Protein AF-0000000084598384 (afdb_homodimer)

Structure (mmCIF, N/CA/C/O backbone):
data_AF-0000000084598384-model_v1
#
loop_
_entity.id
_entity.type
_entity.pdbx_description
1 polymer 'Binding-protein-dependent transport systems inner membrane component'
#
loop_
_atom_site.group_PDB
_atom_site.id
_atom_site.type_symbol
_atom_site.label_atom_id
_atom_site.label_alt_id
_atom_site.label_comp_id
_atom_site.label_asym_id
_atom_site.label_entity_id
_atom_site.label_seq_id
_atom_site.pdbx_PDB_ins_code
_atom_site.Cartn_x
_atom_site.Cartn_y
_atom_site.Cartn_z
_atom_site.occupancy
_atom_site.B_iso_or_equiv
_atom_site.auth_seq_id
_atom_site.auth_comp_id
_atom_site.auth_asym_id
_atom_site.auth_atom_id
_atom_site.pdbx_PDB_model_num
ATOM 1 N N . MET A 1 1 ? 16.266 85.625 -1.93 1 32.19 1 MET A N 1
ATOM 2 C CA . MET A 1 1 ? 17.047 84.625 -1.264 1 32.19 1 MET A CA 1
ATOM 3 C C . MET A 1 1 ? 16.344 83.25 -1.355 1 32.19 1 MET A C 1
ATOM 5 O O . MET A 1 1 ? 15.25 83.062 -0.818 1 32.19 1 MET A O 1
ATOM 9 N N . ALA A 1 2 ? 16.469 82.562 -2.512 1 42.12 2 ALA A N 1
ATOM 10 C CA . ALA A 1 2 ? 15.977 81.312 -3.057 1 42.12 2 ALA A CA 1
ATOM 11 C C . ALA A 1 2 ? 16.391 80.125 -2.184 1 42.12 2 ALA A C 1
ATOM 13 O O . ALA A 1 2 ? 17.594 79.812 -2.02 1 42.12 2 ALA A O 1
ATOM 14 N N . GLY A 1 3 ? 15.68 80 -1.056 1 35.59 3 GLY A N 1
ATOM 15 C CA . GLY A 1 3 ? 16 78.938 -0.11 1 35.59 3 GLY A CA 1
ATOM 16 C C . GLY A 1 3 ? 16.203 77.562 -0.77 1 35.59 3 GLY A C 1
ATOM 17 O O . GLY A 1 3 ? 15.531 77.25 -1.751 1 35.59 3 GLY A O 1
ATOM 18 N N . ASN A 1 4 ? 17.422 77.062 -0.672 1 39.62 4 ASN A N 1
ATOM 19 C CA . ASN A 1 4 ? 17.953 75.812 -1.218 1 39.62 4 ASN A CA 1
ATOM 20 C C . ASN A 1 4 ? 17.094 74.625 -0.809 1 39.62 4 ASN A C 1
ATOM 22 O O . ASN A 1 4 ? 16.766 74.438 0.367 1 39.62 4 ASN A O 1
ATOM 26 N N . PRO A 1 5 ? 16.297 74.062 -1.754 1 42.38 5 PRO A N 1
ATOM 27 C CA . PRO A 1 5 ? 15.477 72.875 -1.444 1 42.38 5 PRO A CA 1
ATOM 28 C C . PRO A 1 5 ? 16.266 71.812 -0.71 1 42.38 5 PRO A C 1
ATOM 30 O O . PRO A 1 5 ? 17.438 71.562 -1.011 1 42.38 5 PRO A O 1
ATOM 33 N N . GLU A 1 6 ? 16.125 71.625 0.639 1 40.44 6 GLU A N 1
ATOM 34 C CA . GLU A 1 6 ? 16.625 70.562 1.458 1 40.44 6 GLU A CA 1
ATOM 35 C C . GLU A 1 6 ? 16.438 69.188 0.764 1 40.44 6 GLU A C 1
ATOM 37 O O . GLU A 1 6 ? 15.344 68.875 0.302 1 40.44 6 GLU A O 1
ATOM 42 N N . THR A 1 7 ? 17.547 68.625 0.205 1 40.31 7 THR A N 1
ATOM 43 C CA . THR A 1 7 ? 17.703 67.312 -0.413 1 40.31 7 THR A CA 1
ATOM 44 C C . THR A 1 7 ? 17.109 66.25 0.47 1 40.31 7 THR A C 1
ATOM 46 O O . THR A 1 7 ? 17.375 66.188 1.675 1 40.31 7 THR A O 1
ATOM 49 N N . ALA A 1 8 ? 15.984 65.625 0.07 1 48.06 8 ALA A N 1
ATOM 50 C CA . ALA A 1 8 ? 15.289 64.5 0.662 1 48.06 8 ALA A CA 1
ATOM 51 C C . ALA A 1 8 ? 16.266 63.406 1.055 1 48.06 8 ALA A C 1
ATOM 53 O O . ALA A 1 8 ? 17.188 63.094 0.3 1 48.06 8 ALA A O 1
ATOM 54 N N . PRO A 1 9 ? 16.422 63.156 2.414 1 42.72 9 PRO A N 1
ATOM 55 C CA . PRO A 1 9 ? 17.312 62.062 2.842 1 42.72 9 PRO A CA 1
ATOM 56 C C . PRO A 1 9 ? 17.125 60.812 2.023 1 42.72 9 PRO A C 1
ATOM 58 O O . PRO A 1 9 ? 16.031 60.562 1.491 1 42.72 9 PRO A O 1
ATOM 61 N N . GLY A 1 10 ? 18.156 60.219 1.316 1 38.69 10 GLY A N 1
ATOM 62 C CA . GLY A 1 10 ? 18.312 59.031 0.518 1 38.69 10 GLY A CA 1
ATOM 63 C C . GLY A 1 10 ? 17.672 57.812 1.15 1 38.69 10 GLY A C 1
ATOM 64 O O . GLY A 1 10 ? 17.594 57.688 2.377 1 38.69 10 GLY A O 1
ATOM 65 N N . SER A 1 11 ? 16.656 57.156 0.518 1 40.91 11 SER A N 1
ATOM 66 C CA . SER A 1 11 ? 16.016 55.844 0.766 1 40.91 11 SER A CA 1
ATOM 67 C C . SER A 1 11 ? 17.047 54.781 1.158 1 40.91 11 SER A C 1
ATOM 69 O O . SER A 1 11 ? 17.969 54.5 0.389 1 40.91 11 SER A O 1
ATOM 71 N N . SER A 1 12 ? 17.578 54.75 2.408 1 39.97 12 SER A N 1
ATOM 72 C CA . SER A 1 12 ? 18.391 53.656 2.877 1 39.97 12 SER A CA 1
ATOM 73 C C . SER A 1 12 ? 17.844 52.312 2.395 1 39.97 12 SER A C 1
ATOM 75 O O . SER A 1 12 ? 16.688 51.969 2.664 1 39.97 12 SER A O 1
ATOM 77 N N . LEU A 1 13 ? 18.172 51.906 1.206 1 41.56 13 LEU A N 1
ATOM 78 C CA . LEU A 1 13 ? 17.969 50.562 0.726 1 41.56 13 LEU A CA 1
ATOM 79 C C . LEU A 1 13 ? 18.219 49.531 1.844 1 41.56 13 LEU A C 1
ATOM 81 O O . LEU A 1 13 ? 19.312 49.5 2.418 1 41.56 13 LEU A O 1
ATOM 85 N N . MET A 1 14 ? 17.328 49.344 2.707 1 40.97 14 MET A N 1
ATOM 86 C CA . MET A 1 14 ? 17.359 48.219 3.639 1 40.97 14 MET A CA 1
ATOM 87 C C . MET A 1 14 ? 17.984 47 2.994 1 40.97 14 MET A C 1
ATOM 89 O O . MET A 1 14 ? 17.469 46.469 2.018 1 40.97 14 MET A O 1
ATOM 93 N N . ARG A 1 15 ? 19.312 46.875 2.934 1 38.75 15 ARG A N 1
ATOM 94 C CA . ARG A 1 15 ? 20.047 45.719 2.486 1 38.75 15 ARG A CA 1
ATOM 95 C C . ARG A 1 15 ? 19.422 44.438 3.025 1 38.75 15 ARG A C 1
ATOM 97 O O . ARG A 1 15 ? 19.281 44.25 4.238 1 38.75 15 ARG A O 1
ATOM 104 N N . LYS A 1 16 ? 18.578 43.875 2.32 1 42.72 16 LYS A N 1
ATOM 105 C CA . LYS A 1 16 ? 18.125 42.531 2.602 1 42.72 16 LYS A CA 1
ATOM 106 C C . LYS A 1 16 ? 19.266 41.688 3.15 1 42.72 16 LYS A C 1
ATOM 108 O O . LYS A 1 16 ? 20.266 41.438 2.457 1 42.72 16 LYS A O 1
ATOM 113 N N . ARG A 1 17 ? 19.703 41.781 4.406 1 40.31 17 ARG A N 1
ATOM 114 C CA . ARG A 1 17 ? 20.672 40.906 5.066 1 40.31 17 ARG A CA 1
ATOM 115 C C . ARG A 1 17 ? 20.578 39.469 4.551 1 40.31 17 ARG A C 1
ATOM 117 O O . ARG A 1 17 ? 19.5 38.875 4.621 1 40.31 17 ARG A O 1
ATOM 124 N N . LYS A 1 18 ? 21.266 39.219 3.598 1 41.81 18 LYS A N 1
ATOM 125 C CA . LYS A 1 18 ? 21.469 37.844 3.152 1 41.81 18 LYS A CA 1
ATOM 126 C C . LYS A 1 18 ? 21.484 36.875 4.332 1 41.81 18 LYS A C 1
ATOM 128 O O . LYS A 1 18 ? 22.297 37 5.242 1 41.81 18 LYS A O 1
ATOM 133 N N . LYS A 1 19 ? 20.406 36.438 4.73 1 46.44 19 LYS A N 1
ATOM 134 C CA . LYS A 1 19 ? 20.328 35.375 5.754 1 46.44 19 LYS A CA 1
ATOM 135 C C . LYS A 1 19 ? 21.516 34.438 5.656 1 46.44 19 LYS A C 1
ATOM 137 O O . LYS A 1 19 ? 21.641 33.688 4.684 1 46.44 19 LYS A O 1
ATOM 142 N N . ARG A 1 20 ? 22.766 34.75 5.961 1 43.22 20 ARG A N 1
ATOM 143 C CA . ARG A 1 20 ? 23.984 33.969 6.137 1 43.22 20 ARG A CA 1
ATOM 144 C C . ARG A 1 20 ? 23.672 32.562 6.645 1 43.22 20 ARG A C 1
ATOM 146 O O . ARG A 1 20 ? 22.859 32.406 7.562 1 43.22 20 ARG A O 1
ATOM 153 N N . PHE A 1 21 ? 23.812 31.594 5.762 1 49.16 21 PHE A N 1
ATOM 154 C CA . PHE A 1 21 ? 23.906 30.234 6.266 1 49.16 21 PHE A CA 1
ATOM 155 C C . PHE A 1 21 ? 24.609 30.203 7.613 1 49.16 21 PHE A C 1
ATOM 157 O O . PHE A 1 21 ? 25.797 30.547 7.707 1 49.16 21 PHE A O 1
ATOM 164 N N . THR A 1 22 ? 24 30.531 8.648 1 48.41 22 THR A N 1
ATOM 165 C CA . THR A 1 22 ? 24.719 30.453 9.922 1 48.41 22 THR A CA 1
ATOM 166 C C . THR A 1 22 ? 25.391 29.094 10.094 1 48.41 22 THR A C 1
ATOM 168 O O . THR A 1 22 ? 25.016 28.125 9.438 1 48.41 22 THR A O 1
ATOM 171 N N . SER A 1 23 ? 26.547 28.969 10.672 1 51.72 23 SER A N 1
ATOM 172 C CA . SER A 1 23 ? 27.312 27.766 11.047 1 51.72 23 SER A CA 1
ATOM 173 C C . SER A 1 23 ? 26.391 26.656 11.5 1 51.72 23 SER A C 1
ATOM 175 O O . SER A 1 23 ? 26.703 25.469 11.336 1 51.72 23 SER A O 1
ATOM 177 N N . LYS A 1 24 ? 25.328 27 12.047 1 52.56 24 LYS A N 1
ATOM 178 C CA . LYS A 1 24 ? 24.375 26.031 12.578 1 52.56 24 LYS A CA 1
ATOM 179 C C . LYS A 1 24 ? 23.594 25.359 11.445 1 52.56 24 LYS A C 1
ATOM 181 O O . LYS A 1 24 ? 23.312 24.156 11.516 1 52.56 24 LYS A O 1
ATOM 186 N N . ASP A 1 25 ? 23.312 26.141 10.445 1 55.28 25 ASP A N 1
ATOM 187 C CA . ASP A 1 25 ? 22.609 25.578 9.297 1 55.28 25 ASP A CA 1
ATOM 188 C C . ASP A 1 25 ? 23.484 24.562 8.562 1 55.28 25 ASP A C 1
ATOM 190 O O . ASP A 1 25 ? 23.016 23.516 8.133 1 55.28 25 ASP A O 1
ATOM 194 N N . LEU A 1 26 ? 24.719 24.953 8.43 1 53.59 26 LEU A N 1
ATOM 195 C CA . LEU A 1 26 ? 25.672 24.062 7.777 1 53.59 26 LEU A CA 1
ATOM 196 C C . LEU A 1 26 ? 25.859 22.781 8.578 1 53.59 26 LEU A C 1
ATOM 198 O O . LEU A 1 26 ? 26.047 21.703 8.008 1 53.59 26 LEU A O 1
ATOM 202 N N . ALA A 1 27 ? 25.844 22.922 9.852 1 52.16 27 ALA A N 1
ATOM 203 C CA . ALA A 1 27 ? 26 21.734 10.695 1 52.16 27 ALA A CA 1
ATOM 204 C C . ALA A 1 27 ? 24.828 20.781 10.508 1 52.16 27 ALA A C 1
ATOM 206 O O . ALA A 1 27 ? 25.016 19.562 10.43 1 52.16 27 ALA A O 1
ATOM 207 N N . GLY A 1 28 ? 23.703 21.344 10.469 1 55.22 28 GLY A N 1
ATOM 208 C CA . GLY A 1 28 ? 22.562 20.5 10.203 1 55.22 28 GLY A CA 1
ATOM 209 C C . GLY A 1 28 ? 22.625 19.797 8.859 1 55.22 28 GLY A C 1
ATOM 210 O O . GLY A 1 28 ? 22.344 18.609 8.766 1 55.22 28 GLY A O 1
ATOM 211 N N . LEU A 1 29 ? 23.094 20.594 7.922 1 57.53 29 LEU A N 1
ATOM 212 C CA . LEU A 1 29 ? 23.25 20.016 6.586 1 57.53 29 LEU A CA 1
ATOM 213 C C . LEU A 1 29 ? 24.359 18.969 6.57 1 57.53 29 LEU A C 1
ATOM 215 O O . LEU A 1 29 ? 24.25 17.953 5.902 1 57.53 29 LEU A O 1
ATOM 219 N N . ALA A 1 30 ? 25.469 19.344 7.199 1 57.09 30 ALA A N 1
ATOM 220 C CA . ALA A 1 30 ? 26.609 18.422 7.207 1 57.09 30 ALA A CA 1
ATOM 221 C C . ALA A 1 30 ? 26.25 17.109 7.871 1 57.09 30 ALA A C 1
ATOM 223 O O . ALA A 1 30 ? 26.688 16.047 7.441 1 57.09 30 ALA A O 1
ATOM 224 N N . PHE A 1 31 ? 25.406 17.25 8.836 1 57.22 31 PHE A N 1
ATOM 225 C CA . PHE A 1 31 ? 25 16.031 9.531 1 57.22 31 PHE A CA 1
ATOM 226 C C . PHE A 1 31 ? 23.984 15.266 8.703 1 57.22 31 PHE A C 1
ATOM 228 O O . PHE A 1 31 ? 23.953 14.031 8.734 1 57.22 31 PHE A O 1
ATOM 235 N N . SER A 1 32 ? 23.312 16.031 7.852 1 66.56 32 SER A N 1
ATOM 236 C CA . SER A 1 32 ? 22.234 15.375 7.113 1 66.56 32 SER A CA 1
ATOM 237 C C . SER A 1 32 ? 22.719 14.883 5.754 1 66.56 32 SER A C 1
ATOM 239 O O . SER A 1 32 ? 22.141 13.969 5.172 1 66.56 32 SER A O 1
ATOM 241 N N . ALA A 1 33 ? 23.891 15.336 5.398 1 69.69 33 ALA A N 1
ATOM 242 C CA . ALA A 1 33 ? 24.328 15.102 4.023 1 69.69 33 ALA A CA 1
ATOM 243 C C . ALA A 1 33 ? 24.734 13.648 3.814 1 69.69 33 ALA A C 1
ATOM 245 O O . ALA A 1 33 ? 24.312 13.016 2.84 1 69.69 33 ALA A O 1
ATOM 246 N N . PRO A 1 34 ? 25.453 13.109 4.766 1 66.5 34 PRO A N 1
ATOM 247 C CA . PRO A 1 34 ? 25.828 11.711 4.539 1 66.5 34 PRO A CA 1
ATOM 248 C C . PRO A 1 34 ? 24.609 10.781 4.445 1 66.5 34 PRO A C 1
ATOM 250 O O . PRO A 1 34 ? 24.594 9.859 3.629 1 66.5 34 PRO A O 1
ATOM 253 N N . LEU A 1 35 ? 23.703 11.125 5.188 1 70.62 35 LEU A N 1
ATOM 254 C CA . LEU A 1 35 ? 22.516 10.289 5.172 1 70.62 35 LEU A CA 1
ATOM 255 C C . LEU A 1 35 ? 21.719 10.5 3.893 1 70.62 35 LEU A C 1
ATOM 257 O O . LEU A 1 35 ? 21.25 9.539 3.277 1 70.62 35 LEU A O 1
ATOM 261 N N . LEU A 1 36 ? 21.75 11.695 3.527 1 74.25 36 LEU A N 1
ATOM 262 C CA . LEU A 1 36 ? 20.984 12.016 2.328 1 74.25 36 LEU A CA 1
ATOM 263 C C . LEU A 1 36 ? 21.656 11.43 1.086 1 74.25 36 LEU A C 1
ATOM 265 O O . LEU A 1 36 ? 20.984 10.844 0.238 1 74.25 36 LEU A O 1
ATOM 269 N N . ILE A 1 37 ? 22.938 11.445 1.115 1 72.38 37 ILE A N 1
ATOM 270 C CA . ILE A 1 37 ? 23.672 10.953 -0.044 1 72.38 37 ILE A CA 1
ATOM 271 C C . ILE A 1 37 ? 23.641 9.422 -0.056 1 72.38 37 ILE A C 1
ATOM 273 O O . ILE A 1 37 ? 23.516 8.805 -1.116 1 72.38 37 ILE A O 1
ATOM 277 N N . GLY A 1 38 ? 23.766 8.906 1.078 1 69.94 38 GLY A N 1
ATOM 278 C CA . GLY A 1 38 ? 23.719 7.453 1.174 1 69.94 38 GLY A CA 1
ATOM 279 C C . GLY A 1 38 ? 22.391 6.867 0.729 1 69.94 38 GLY A C 1
ATOM 280 O O . GLY A 1 38 ? 22.359 5.945 -0.09 1 69.94 38 GLY A O 1
ATOM 281 N N . VAL A 1 39 ? 21.5 7.551 1.147 1 71.31 39 VAL A N 1
ATOM 282 C CA . VAL A 1 39 ? 20.156 7.074 0.804 1 71.31 39 VAL A CA 1
ATOM 283 C C . VAL A 1 39 ? 19.875 7.34 -0.672 1 71.31 39 VAL A C 1
ATOM 285 O O . VAL A 1 39 ? 19.266 6.516 -1.354 1 71.31 39 VAL A O 1
ATOM 288 N N . LEU A 1 40 ? 20.438 8.383 -1.107 1 73.81 40 LEU A N 1
ATOM 289 C CA . LEU A 1 40 ? 20.266 8.719 -2.516 1 73.81 40 LEU A CA 1
ATOM 290 C C . LEU A 1 40 ? 20.938 7.68 -3.408 1 73.81 40 LEU A C 1
ATOM 292 O O . LEU A 1 40 ? 20.344 7.23 -4.395 1 73.81 40 LEU A O 1
ATOM 296 N N . SER A 1 41 ? 22.094 7.34 -2.975 1 74.94 41 SER A N 1
ATOM 297 C CA . SER A 1 41 ? 22.828 6.336 -3.744 1 74.94 41 SER A CA 1
ATOM 298 C C . SER A 1 41 ? 22.094 4.996 -3.734 1 74.94 41 SER A C 1
ATOM 300 O O . SER A 1 41 ? 22.016 4.324 -4.766 1 74.94 41 SER A O 1
ATOM 302 N N . PHE A 1 42 ? 21.562 4.801 -2.674 1 75.06 42 PHE A N 1
ATOM 303 C CA . PHE A 1 42 ? 20.828 3.543 -2.543 1 75.06 42 PHE A CA 1
ATOM 304 C C . PHE A 1 42 ? 19.531 3.584 -3.334 1 75.06 42 PHE A C 1
ATOM 306 O O . PHE A 1 42 ? 19.094 2.562 -3.861 1 75.06 42 PHE A O 1
ATOM 313 N N . ALA A 1 43 ? 19.031 4.719 -3.43 1 77.62 43 ALA A N 1
ATOM 314 C CA . ALA A 1 43 ? 17.766 4.875 -4.137 1 77.62 43 ALA A CA 1
ATOM 315 C C . ALA A 1 43 ? 17.953 4.805 -5.648 1 77.62 43 ALA A C 1
ATOM 317 O O . ALA A 1 43 ? 17.188 4.156 -6.352 1 77.62 43 ALA A O 1
ATOM 318 N N . ILE A 1 44 ? 19.062 5.324 -6.09 1 84 44 ILE A N 1
ATOM 319 C CA . ILE A 1 44 ? 19.234 5.531 -7.527 1 84 44 ILE A CA 1
ATOM 320 C C . ILE A 1 44 ? 20 4.355 -8.125 1 84 44 ILE A C 1
ATOM 322 O O . ILE A 1 44 ? 19.75 3.965 -9.273 1 84 44 ILE A O 1
ATOM 326 N N . TYR A 1 45 ? 20.75 3.785 -7.379 1 81.81 45 TYR A N 1
ATOM 327 C CA . TYR A 1 45 ? 21.672 2.766 -7.883 1 81.81 45 TYR A CA 1
ATOM 328 C C . TYR A 1 45 ? 20.891 1.597 -8.492 1 81.81 45 TYR A C 1
ATOM 330 O O . TYR A 1 45 ? 21.172 1.191 -9.625 1 81.81 45 TYR A O 1
ATOM 338 N N . PRO A 1 46 ? 19.969 1.049 -7.777 1 82.75 46 PRO A N 1
ATOM 339 C CA . PRO A 1 46 ? 19.219 -0.062 -8.375 1 82.75 46 PRO A CA 1
ATOM 340 C C . PRO A 1 46 ? 18.5 0.333 -9.656 1 82.75 46 PRO A C 1
ATOM 342 O O . PRO A 1 46 ? 18.375 -0.485 -10.57 1 82.75 46 PRO A O 1
ATOM 345 N N . MET A 1 47 ? 18.109 1.468 -9.695 1 87.44 47 MET A N 1
ATOM 346 C CA . MET A 1 47 ? 17.375 1.944 -10.867 1 87.44 47 MET A CA 1
ATOM 347 C C . MET A 1 47 ? 18.297 2.049 -12.078 1 87.44 47 MET A C 1
ATOM 349 O O . MET A 1 47 ? 17.891 1.721 -13.195 1 87.44 47 MET A O 1
ATOM 353 N N . ILE A 1 48 ? 19.516 2.455 -11.836 1 86.19 48 ILE A N 1
ATOM 354 C CA . ILE A 1 48 ? 20.484 2.562 -12.914 1 86.19 48 ILE A CA 1
ATOM 355 C C . ILE A 1 48 ? 20.844 1.17 -13.43 1 86.19 48 ILE A C 1
ATOM 357 O O . ILE A 1 48 ? 20.922 0.955 -14.641 1 86.19 48 ILE A O 1
ATOM 361 N N . ALA A 1 49 ? 21.031 0.26 -12.57 1 82.44 49 ALA A N 1
ATOM 362 C CA . ALA A 1 49 ? 21.344 -1.113 -12.961 1 82.44 49 ALA A CA 1
ATOM 363 C C . ALA A 1 49 ? 20.234 -1.707 -13.828 1 82.44 49 ALA A C 1
ATOM 365 O O . ALA A 1 49 ? 20.5 -2.369 -14.828 1 82.44 49 ALA A O 1
ATOM 366 N N . ALA A 1 50 ? 19.047 -1.458 -13.43 1 85.19 50 ALA A N 1
ATOM 367 C CA . ALA A 1 50 ? 17.906 -1.965 -14.188 1 85.19 50 ALA A CA 1
ATOM 368 C C . ALA A 1 50 ? 17.812 -1.281 -15.547 1 85.19 50 ALA A C 1
ATOM 370 O O . ALA A 1 50 ? 17.406 -1.898 -16.531 1 85.19 50 ALA A O 1
ATOM 371 N N . LEU A 1 51 ? 18.172 -0.033 -15.555 1 88.56 51 LEU A N 1
ATOM 372 C CA . LEU A 1 51 ? 18.156 0.689 -16.828 1 88.56 51 LEU A CA 1
ATOM 373 C C . LEU A 1 51 ? 19.156 0.078 -17.812 1 88.56 51 LEU A C 1
ATOM 375 O O . LEU A 1 51 ? 18.844 -0.073 -19 1 88.56 51 LEU A O 1
ATOM 379 N N . ILE A 1 52 ? 20.281 -0.265 -17.328 1 87.19 52 ILE A N 1
ATOM 380 C CA . ILE A 1 52 ? 21.297 -0.889 -18.172 1 87.19 52 ILE A CA 1
ATOM 381 C C . ILE A 1 52 ? 20.781 -2.23 -18.688 1 87.19 52 ILE A C 1
ATOM 383 O O . ILE A 1 52 ? 20.938 -2.545 -19.875 1 87.19 52 ILE A O 1
ATOM 387 N N . LEU A 1 53 ? 20.125 -2.945 -17.844 1 86.94 53 LEU A N 1
ATOM 388 C CA . LEU A 1 53 ? 19.578 -4.25 -18.203 1 86.94 53 LEU A CA 1
ATOM 389 C C . LEU A 1 53 ? 18.5 -4.105 -19.281 1 86.94 53 LEU A C 1
ATOM 391 O O . LEU A 1 53 ? 18.328 -4.996 -20.109 1 86.94 53 LEU A O 1
ATOM 395 N N . SER A 1 54 ? 17.797 -3.033 -19.281 1 91.75 54 SER A N 1
ATOM 396 C CA . SER A 1 54 ? 16.719 -2.811 -20.25 1 91.75 54 SER A CA 1
ATOM 397 C C . SER A 1 54 ? 17.25 -2.682 -21.656 1 91.75 54 SER A C 1
ATOM 399 O O . SER A 1 54 ? 16.516 -2.818 -22.641 1 91.75 54 SER A O 1
ATOM 401 N N . PHE A 1 55 ? 18.578 -2.477 -21.781 1 92.88 55 PHE A N 1
ATOM 402 C CA . PHE A 1 55 ? 19.203 -2.355 -23.094 1 92.88 55 PHE A CA 1
ATOM 403 C C . PHE A 1 55 ? 19.969 -3.625 -23.438 1 92.88 55 PHE A C 1
ATOM 405 O O . PHE A 1 55 ? 20.719 -3.656 -24.422 1 92.88 55 PHE A O 1
ATOM 412 N N . LYS A 1 56 ? 19.828 -4.613 -22.656 1 89.38 56 LYS A N 1
ATOM 413 C CA . LYS A 1 56 ? 20.531 -5.867 -22.891 1 89.38 56 LYS A CA 1
ATOM 414 C C . LYS A 1 56 ? 19.562 -7.008 -23.156 1 89.38 56 LYS A C 1
ATOM 416 O O . LYS A 1 56 ? 18.406 -6.945 -22.75 1 89.38 56 LYS A O 1
ATOM 421 N N . SER A 1 57 ? 20.109 -7.922 -24.078 1 81.12 57 SER A N 1
ATOM 422 C CA . SER A 1 57 ? 19.375 -9.172 -24.234 1 81.12 57 SER A CA 1
ATOM 423 C C . SER A 1 57 ? 19.703 -10.156 -23.125 1 81.12 57 SER A C 1
ATOM 425 O O . SER A 1 57 ? 20.844 -10.602 -23 1 81.12 57 SER A O 1
ATOM 427 N N . SER A 1 58 ? 18.906 -10.094 -21.984 1 66.81 58 SER A N 1
ATOM 428 C CA . SER A 1 58 ? 19.328 -10.883 -20.828 1 66.81 58 SER A CA 1
ATOM 429 C C . SER A 1 58 ? 18.188 -11.734 -20.297 1 66.81 58 SER A C 1
ATOM 431 O O . SER A 1 58 ? 17.031 -11.32 -20.328 1 66.81 58 SER A O 1
ATOM 433 N N . SER A 1 59 ? 18.531 -12.992 -20.125 1 63.19 59 SER A N 1
ATOM 434 C CA . SER A 1 59 ? 17.656 -13.961 -19.453 1 63.19 59 SER A CA 1
ATOM 435 C C . SER A 1 59 ? 17.812 -13.898 -17.938 1 63.19 59 SER A C 1
ATOM 437 O O . SER A 1 59 ? 17.281 -14.75 -17.219 1 63.19 59 SER A O 1
ATOM 439 N N . GLY A 1 60 ? 18.375 -12.914 -17.453 1 60.16 60 GLY A N 1
ATOM 440 C CA . GLY A 1 60 ? 18.422 -12.938 -15.992 1 60.16 60 GLY A CA 1
ATOM 441 C C . GLY A 1 60 ? 19.656 -12.266 -15.43 1 60.16 60 GLY A C 1
ATOM 442 O O . GLY A 1 60 ? 19.656 -11.828 -14.273 1 60.16 60 GLY A O 1
ATOM 443 N N . SER A 1 61 ? 20.875 -12.422 -16.125 1 59.94 61 SER A N 1
ATOM 444 C CA . SER A 1 61 ? 22.125 -11.898 -15.57 1 59.94 61 SER A CA 1
ATOM 445 C C . SER A 1 61 ? 22.547 -10.609 -16.266 1 59.94 61 SER A C 1
ATOM 447 O O . SER A 1 61 ? 22.016 -10.273 -17.328 1 59.94 61 SER A O 1
ATOM 449 N N . LEU A 1 62 ? 23.188 -9.766 -15.453 1 62.28 62 LEU A N 1
ATOM 450 C CA . LEU A 1 62 ? 23.75 -8.539 -16 1 62.28 62 LEU A CA 1
ATOM 451 C C . LEU A 1 62 ? 24.703 -8.844 -17.156 1 62.28 62 LEU A C 1
ATOM 453 O O . LEU A 1 62 ? 25.219 -7.934 -17.812 1 62.28 62 LEU A O 1
ATOM 457 N N . THR A 1 63 ? 24.703 -9.992 -17.547 1 66.81 63 THR A N 1
ATOM 458 C CA . THR A 1 63 ? 25.719 -10.359 -18.531 1 66.81 63 THR A CA 1
ATOM 459 C C . THR A 1 63 ? 25.094 -10.414 -19.938 1 66.81 63 THR A C 1
ATOM 461 O O . THR A 1 63 ? 25.75 -10.883 -20.875 1 66.81 63 THR A O 1
ATOM 464 N N . GLY A 1 64 ? 24.109 -9.93 -20.141 1 77 64 GLY A N 1
ATOM 465 C CA . GLY A 1 64 ? 23.5 -10.023 -21.453 1 77 64 GLY A CA 1
ATOM 466 C C . GLY A 1 64 ? 24.141 -9.109 -22.484 1 77 64 GLY A C 1
ATOM 467 O O . GLY A 1 64 ? 25 -8.289 -22.141 1 77 64 GLY A O 1
ATOM 468 N N . THR A 1 65 ? 23.891 -9.367 -23.859 1 85.69 65 THR A N 1
ATOM 469 C CA . THR A 1 65 ? 24.422 -8.586 -24.969 1 85.69 65 THR A CA 1
ATOM 470 C C . THR A 1 65 ? 23.625 -7.293 -25.141 1 85.69 65 THR A C 1
ATOM 472 O O . THR A 1 65 ? 22.406 -7.273 -24.938 1 85.69 65 THR A O 1
ATOM 475 N N . TRP A 1 66 ? 24.453 -6.234 -25.422 1 90.44 66 TRP A N 1
ATOM 476 C CA . TRP A 1 66 ? 23.812 -4.949 -25.688 1 90.44 66 TRP A CA 1
ATOM 477 C C . TRP A 1 66 ? 22.969 -5 -26.953 1 90.44 66 TRP A C 1
ATOM 479 O O . TRP A 1 66 ? 23.453 -5.379 -28.016 1 90.44 66 TRP A O 1
ATOM 489 N N . VAL A 1 67 ? 21.719 -4.676 -26.859 1 92.31 67 VAL A N 1
ATOM 490 C CA . VAL A 1 67 ? 20.812 -4.762 -28 1 92.31 67 VAL A CA 1
ATOM 491 C C . VAL A 1 67 ? 20.172 -3.4 -28.266 1 92.31 67 VAL A C 1
ATOM 493 O O . VAL A 1 67 ? 19.219 -3.293 -29.031 1 92.31 67 VAL A O 1
ATOM 496 N N . GLY A 1 68 ? 20.656 -2.402 -27.578 1 92.88 68 GLY A N 1
ATOM 497 C CA . GLY A 1 68 ? 20.125 -1.062 -27.766 1 92.88 68 GLY A CA 1
ATOM 498 C C . GLY A 1 68 ? 18.672 -0.938 -27.391 1 92.88 68 GLY A C 1
ATOM 499 O O . GLY A 1 68 ? 18.266 -1.348 -26.297 1 92.88 68 GLY A O 1
ATOM 500 N N . PHE A 1 69 ? 17.859 -0.457 -28.422 1 95.12 69 PHE A N 1
ATOM 501 C CA . PHE A 1 69 ? 16.469 -0.159 -28.125 1 95.12 69 PHE A CA 1
ATOM 502 C C . PHE A 1 69 ? 15.562 -1.304 -28.562 1 95.12 69 PHE A C 1
ATOM 504 O O . PHE A 1 69 ? 14.344 -1.161 -28.578 1 95.12 69 PHE A O 1
ATOM 511 N N . THR A 1 70 ? 16.078 -2.436 -28.781 1 95.06 70 THR A N 1
ATOM 512 C CA . THR A 1 70 ? 15.336 -3.576 -29.297 1 95.06 70 THR A CA 1
ATOM 513 C C . THR A 1 70 ? 14.281 -4.031 -28.297 1 95.06 70 THR A C 1
ATOM 515 O O . THR A 1 70 ? 13.148 -4.336 -28.672 1 95.06 70 THR A O 1
ATOM 518 N N . ASN A 1 71 ? 14.664 -4.059 -27.031 1 95.5 71 ASN A N 1
ATOM 519 C CA . ASN A 1 71 ? 13.711 -4.461 -26 1 95.5 71 ASN A CA 1
ATOM 520 C C . ASN A 1 71 ? 12.523 -3.508 -25.938 1 95.5 71 ASN A C 1
ATOM 522 O O . ASN A 1 71 ? 11.383 -3.943 -25.797 1 95.5 71 ASN A O 1
ATOM 526 N N . TYR A 1 72 ? 12.789 -2.25 -26.094 1 97.06 72 TYR A N 1
ATOM 527 C CA . TYR A 1 72 ? 11.734 -1.247 -26.078 1 97.06 72 TYR A CA 1
ATOM 528 C C . TYR A 1 72 ? 10.82 -1.387 -27.281 1 97.06 72 TYR A C 1
ATOM 530 O O . TYR A 1 72 ? 9.602 -1.295 -27.172 1 97.06 72 TYR A O 1
ATOM 538 N N . GLN A 1 73 ? 11.391 -1.64 -28.391 1 97 73 GLN A N 1
ATOM 539 C CA . GLN A 1 73 ? 10.617 -1.831 -29.609 1 97 73 GLN A CA 1
ATOM 540 C C . GLN A 1 73 ? 9.742 -3.074 -29.516 1 97 73 GLN A C 1
ATOM 542 O O . GLN A 1 73 ? 8.586 -3.059 -29.938 1 97 73 GLN A O 1
ATOM 547 N N . ARG A 1 74 ? 10.273 -4.086 -28.969 1 96.19 74 ARG A N 1
ATOM 548 C CA . ARG A 1 74 ? 9.523 -5.324 -28.812 1 96.19 74 ARG A CA 1
ATOM 549 C C . ARG A 1 74 ? 8.312 -5.117 -27.906 1 96.19 74 ARG A C 1
ATOM 551 O O . ARG A 1 74 ? 7.23 -5.633 -28.188 1 96.19 74 ARG A O 1
ATOM 558 N N . VAL A 1 75 ? 8.531 -4.398 -26.859 1 97.69 75 VAL A N 1
ATOM 559 C CA . VAL A 1 75 ? 7.43 -4.117 -25.938 1 97.69 75 VAL A CA 1
ATOM 560 C C . VAL A 1 75 ? 6.375 -3.271 -26.656 1 97.69 75 VAL A C 1
ATOM 562 O O . VAL A 1 75 ? 5.18 -3.572 -26.578 1 97.69 75 VAL A O 1
ATOM 565 N N . LEU A 1 76 ? 6.773 -2.227 -27.406 1 97.94 76 LEU A N 1
ATOM 566 C CA . LEU A 1 76 ? 5.855 -1.296 -28.062 1 97.94 76 LEU A CA 1
ATOM 567 C C . LEU A 1 76 ? 5.145 -1.96 -29.234 1 97.94 76 LEU A C 1
ATOM 569 O O . LEU A 1 76 ? 4.047 -1.549 -29.609 1 97.94 76 LEU A O 1
ATOM 573 N N . ASP A 1 77 ? 5.707 -3.037 -29.719 1 97.69 77 ASP A N 1
ATOM 574 C CA . ASP A 1 77 ? 5.109 -3.758 -30.828 1 97.69 77 ASP A CA 1
ATOM 575 C C . ASP A 1 77 ? 4.18 -4.867 -30.344 1 97.69 77 ASP A C 1
ATOM 577 O O . ASP A 1 77 ? 3.434 -5.457 -31.125 1 97.69 77 ASP A O 1
ATOM 581 N N . ASP A 1 78 ? 4.234 -5.16 -29.094 1 97.19 78 ASP A N 1
ATOM 582 C CA . ASP A 1 78 ? 3.422 -6.227 -28.516 1 97.19 78 ASP A CA 1
ATOM 583 C C . ASP A 1 78 ? 2.012 -5.73 -28.203 1 97.19 78 ASP A C 1
ATOM 585 O O . ASP A 1 78 ? 1.824 -4.883 -27.328 1 97.19 78 ASP A O 1
ATOM 589 N N . SER A 1 79 ? 1.021 -6.305 -28.875 1 97.56 79 SER A N 1
ATOM 590 C CA . SER A 1 79 ? -0.369 -5.91 -28.656 1 97.56 79 SER A CA 1
ATOM 591 C C . SER A 1 79 ? -0.808 -6.184 -27.219 1 97.56 79 SER A C 1
ATOM 593 O O . SER A 1 79 ? -1.66 -5.473 -26.688 1 97.56 79 SER A O 1
ATOM 595 N N . LEU A 1 80 ? -0.177 -7.102 -26.625 1 97.25 80 LEU A N 1
ATOM 596 C CA . LEU A 1 80 ? -0.518 -7.449 -25.25 1 97.25 80 LEU A CA 1
ATOM 597 C C . LEU A 1 80 ? -0.14 -6.32 -24.297 1 97.25 80 LE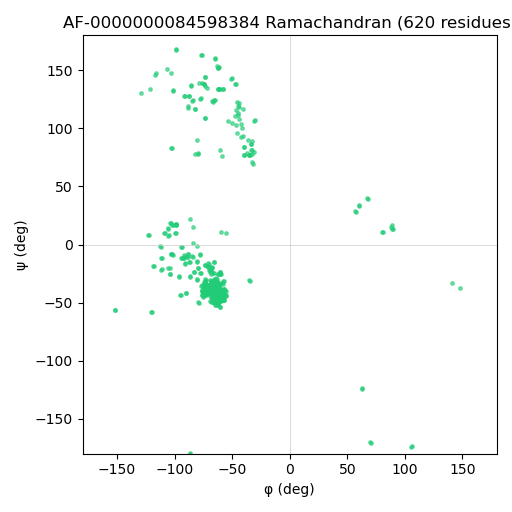U A C 1
ATOM 599 O O . LEU A 1 80 ? -0.823 -6.098 -23.297 1 97.25 80 LEU A O 1
ATOM 603 N N . PHE A 1 81 ? 0.922 -5.629 -24.625 1 98.19 81 PHE A N 1
ATOM 604 C CA . PHE A 1 81 ? 1.334 -4.504 -23.797 1 98.19 81 PHE A CA 1
ATOM 605 C C . PHE A 1 81 ? 0.283 -3.4 -23.828 1 98.19 81 PHE A C 1
ATOM 607 O O . PHE A 1 81 ? -0.076 -2.855 -22.781 1 98.19 81 PHE A O 1
ATOM 614 N N . TRP A 1 82 ? -0.229 -3.158 -24.922 1 98.19 82 TRP A N 1
ATOM 615 C CA . TRP A 1 82 ? -1.214 -2.09 -25.047 1 98.19 82 TRP A CA 1
ATOM 616 C C . TRP A 1 82 ? -2.539 -2.49 -24.406 1 98.19 82 TRP A C 1
ATOM 618 O O . TRP A 1 82 ? -3.225 -1.655 -23.812 1 98.19 82 TRP A O 1
ATOM 628 N N . GLN A 1 83 ? -2.879 -3.734 -24.547 1 97.94 83 GLN A N 1
ATOM 629 C CA . GLN A 1 83 ? -4.043 -4.23 -23.828 1 97.94 83 GLN A CA 1
ATOM 630 C C . GLN A 1 83 ? -3.859 -4.086 -22.312 1 97.94 83 GLN A C 1
ATOM 632 O O . GLN A 1 83 ? -4.777 -3.666 -21.609 1 97.94 83 GLN A O 1
ATOM 637 N N . ALA A 1 84 ? -2.693 -4.453 -21.859 1 98.62 84 ALA A N 1
ATOM 638 C CA . ALA A 1 84 ? -2.361 -4.348 -20.438 1 98.62 84 ALA A CA 1
ATOM 639 C C . ALA A 1 84 ? -2.455 -2.9 -19.953 1 98.62 84 ALA A C 1
ATOM 641 O O . ALA A 1 84 ? -2.99 -2.629 -18.875 1 98.62 84 ALA A O 1
ATOM 642 N N . LEU A 1 85 ? -1.931 -2.035 -20.797 1 98.44 85 LEU A N 1
ATOM 643 C CA . LEU A 1 85 ? -1.983 -0.619 -20.453 1 98.44 85 LEU A CA 1
ATOM 644 C C . LEU A 1 85 ? -3.426 -0.127 -20.391 1 98.44 85 LEU A C 1
ATOM 646 O O . LEU A 1 85 ? -3.797 0.612 -19.484 1 98.44 85 LEU A O 1
ATOM 650 N N . GLY A 1 86 ? -4.199 -0.532 -21.359 1 98.19 86 GLY A N 1
ATOM 651 C CA . GLY A 1 86 ? -5.609 -0.175 -21.359 1 98.19 86 GLY A CA 1
ATOM 652 C C . GLY A 1 86 ? -6.348 -0.678 -20.141 1 98.19 86 GLY A C 1
ATOM 653 O O . GLY A 1 86 ? -7.117 0.064 -19.516 1 98.19 86 GLY A O 1
ATOM 654 N N . ASN A 1 87 ? -6.156 -1.931 -19.797 1 98.62 87 ASN A N 1
ATOM 655 C CA . ASN A 1 87 ? -6.766 -2.508 -18.594 1 98.62 87 ASN A CA 1
ATOM 656 C C . ASN A 1 87 ? -6.328 -1.769 -17.328 1 98.62 87 ASN A C 1
ATOM 658 O O . ASN A 1 87 ? -7.148 -1.495 -16.453 1 98.62 87 ASN A O 1
ATOM 662 N N . THR A 1 88 ? -5.035 -1.452 -17.266 1 98.62 88 THR A N 1
ATOM 663 C CA . THR A 1 88 ? -4.473 -0.754 -16.109 1 98.62 88 THR A CA 1
ATOM 664 C C . THR A 1 88 ? -5.102 0.626 -15.953 1 98.62 88 THR A C 1
ATOM 666 O O . THR A 1 88 ? -5.488 1.017 -14.852 1 98.62 88 THR A O 1
ATOM 669 N N . LEU A 1 89 ? -5.223 1.293 -17.062 1 98.31 89 LEU A N 1
ATOM 670 C CA . LEU A 1 89 ? -5.805 2.633 -17.031 1 98.31 89 LEU A CA 1
ATOM 671 C C . LEU A 1 89 ? -7.281 2.58 -16.656 1 98.31 89 LEU A C 1
ATOM 673 O O . LEU A 1 89 ? -7.762 3.422 -15.898 1 98.31 89 LEU A O 1
ATOM 677 N N . TYR A 1 90 ? -7.953 1.622 -17.188 1 98.19 90 TYR A N 1
ATOM 678 C CA . TYR A 1 90 ? -9.375 1.472 -16.875 1 98.19 90 TYR A CA 1
ATOM 679 C C . TYR A 1 90 ? -9.586 1.232 -15.391 1 98.19 90 TYR A C 1
ATOM 681 O O . TYR A 1 90 ? -10.367 1.938 -14.742 1 98.19 90 TYR A O 1
ATOM 689 N N . MET A 1 91 ? -8.945 0.297 -14.891 1 98.31 91 MET A N 1
ATOM 690 C CA . MET A 1 91 ? -9.102 -0.032 -13.477 1 98.31 91 MET A CA 1
ATOM 691 C C . MET A 1 91 ? -8.594 1.101 -12.594 1 98.31 91 MET A C 1
ATOM 693 O O . MET A 1 91 ? -9.18 1.393 -11.547 1 98.31 91 MET A O 1
ATOM 697 N N . GLY A 1 92 ? -7.465 1.66 -13.055 1 98.12 92 GLY A N 1
ATOM 698 C CA . GLY A 1 92 ? -6.941 2.797 -12.312 1 98.12 92 GLY A CA 1
ATOM 699 C C . GLY A 1 92 ? -7.902 3.969 -12.258 1 98.12 92 GLY A C 1
ATOM 700 O O . GLY A 1 92 ? -8.078 4.586 -11.211 1 98.12 92 GLY A O 1
ATOM 701 N N . PHE A 1 93 ? -8.492 4.258 -13.352 1 97.75 93 PHE A N 1
ATOM 702 C CA . PHE A 1 93 ? -9.43 5.367 -13.438 1 97.75 93 PHE A CA 1
ATOM 703 C C . PHE A 1 93 ? -10.57 5.191 -12.438 1 97.75 93 PHE A C 1
ATOM 705 O O . PHE A 1 93 ? -10.867 6.105 -11.664 1 97.75 93 PHE A O 1
ATOM 712 N N . PHE A 1 94 ? -11.148 4.074 -12.375 1 97.88 94 PHE A N 1
ATOM 713 C CA . PHE A 1 94 ? -12.297 3.84 -11.5 1 97.88 94 PHE A CA 1
ATOM 714 C C . PHE A 1 94 ? -11.852 3.73 -10.047 1 97.88 94 PHE A C 1
ATOM 716 O O . PHE A 1 94 ? -12.578 4.137 -9.141 1 97.88 94 PHE A O 1
ATOM 723 N N . THR A 1 95 ? -10.68 3.186 -9.844 1 97.62 95 THR A N 1
ATOM 724 C CA . THR A 1 95 ? -10.156 3.117 -8.484 1 97.62 95 THR A CA 1
ATOM 725 C C . THR A 1 95 ? -9.945 4.516 -7.918 1 97.62 95 THR A C 1
ATOM 727 O O . THR A 1 95 ? -10.297 4.789 -6.77 1 97.62 95 THR A O 1
ATOM 730 N N . VAL A 1 96 ? -9.375 5.371 -8.742 1 97.5 96 VAL A N 1
ATOM 731 C CA . VAL A 1 96 ? -9.062 6.719 -8.289 1 97.5 96 VAL A CA 1
ATOM 732 C C . VAL A 1 96 ? -10.352 7.504 -8.062 1 97.5 96 VAL A C 1
ATOM 734 O O . VAL A 1 96 ? -10.555 8.07 -6.984 1 97.5 96 VAL A O 1
ATOM 737 N N . ILE A 1 97 ? -11.227 7.492 -8.977 1 96.94 97 ILE A N 1
ATOM 738 C CA . ILE A 1 97 ? -12.438 8.297 -8.906 1 96.94 97 ILE A CA 1
ATOM 739 C C . ILE A 1 97 ? -13.328 7.797 -7.762 1 96.94 97 ILE A C 1
ATOM 741 O O . ILE A 1 97 ? -13.773 8.586 -6.926 1 96.94 97 ILE A O 1
ATOM 745 N N . LEU A 1 98 ? -13.562 6.543 -7.699 1 95.81 98 LEU A N 1
ATOM 746 C CA . LEU A 1 98 ? -14.445 5.996 -6.676 1 95.81 98 LEU A CA 1
ATOM 747 C C . LEU A 1 98 ? -13.75 5.961 -5.32 1 95.81 98 LEU A C 1
ATOM 749 O O . LEU A 1 98 ? -14.352 6.297 -4.297 1 95.81 98 LEU A O 1
ATOM 753 N N . GLY A 1 99 ? -12.484 5.59 -5.367 1 95.38 99 GLY A N 1
ATOM 754 C CA . GLY A 1 99 ? -11.75 5.469 -4.117 1 95.38 99 GLY A CA 1
ATOM 755 C C . GLY A 1 99 ? -11.578 6.789 -3.395 1 95.38 99 GLY A C 1
ATOM 756 O O . GLY A 1 99 ? -11.883 6.895 -2.203 1 95.38 99 GLY A O 1
ATOM 757 N N . VAL A 1 100 ? -11.141 7.766 -4.098 1 96.56 100 VAL A N 1
ATOM 758 C CA . VAL A 1 100 ? -10.883 9.07 -3.486 1 96.56 100 VAL A CA 1
ATOM 759 C C . VAL A 1 100 ? -12.203 9.75 -3.148 1 96.56 100 VAL A C 1
ATOM 761 O O . VAL A 1 100 ? -12.383 10.266 -2.041 1 96.56 100 VAL A O 1
ATOM 764 N N . SER A 1 101 ? -13.156 9.688 -4.035 1 95.31 101 SER A N 1
ATOM 765 C CA . SER A 1 101 ? -14.43 10.367 -3.824 1 95.31 101 SER A CA 1
ATOM 766 C C . SER A 1 101 ? -15.211 9.727 -2.68 1 95.31 101 SER A C 1
ATOM 768 O O . SER A 1 101 ? -15.695 10.422 -1.788 1 95.31 101 SER A O 1
ATOM 770 N N . LEU A 1 102 ? -15.297 8.438 -2.674 1 92.25 102 LEU A N 1
ATOM 771 C CA . LEU A 1 102 ? -16.078 7.758 -1.644 1 92.25 102 LEU A CA 1
ATOM 772 C C . LEU A 1 102 ? -15.414 7.914 -0.276 1 92.25 102 LEU A C 1
ATOM 774 O O . LEU A 1 102 ? -16.109 8.078 0.732 1 92.25 102 LEU A O 1
ATOM 778 N N . SER A 1 103 ? -14.125 7.832 -0.256 1 94.56 103 SER A N 1
ATOM 779 C CA . SER A 1 103 ? -13.438 8.016 1.019 1 94.56 103 SER A CA 1
ATOM 780 C C . SER A 1 103 ? -13.641 9.422 1.563 1 94.56 103 SER A C 1
ATOM 782 O O . SER A 1 103 ? -13.812 9.609 2.771 1 94.56 103 SER A O 1
ATOM 784 N N . PHE A 1 104 ? -13.594 10.43 0.677 1 95.25 104 PHE A N 1
ATOM 785 C CA . PHE A 1 104 ? -13.789 11.812 1.094 1 95.25 104 PHE A CA 1
ATOM 786 C C . PHE A 1 104 ? -15.219 12.031 1.584 1 95.25 104 PHE A C 1
ATOM 788 O O . PHE A 1 104 ? -15.438 12.695 2.596 1 95.25 104 PHE A O 1
ATOM 795 N N . ILE A 1 105 ? -16.141 11.445 0.875 1 92.5 105 ILE A N 1
ATOM 796 C CA . ILE A 1 105 ? -17.547 11.547 1.255 1 92.5 105 ILE A CA 1
ATOM 797 C C . ILE A 1 105 ? -17.766 10.859 2.6 1 92.5 105 ILE A C 1
ATOM 799 O O . ILE A 1 105 ? -18.391 11.422 3.496 1 92.5 105 ILE A O 1
ATOM 803 N N . LEU A 1 106 ? -17.219 9.703 2.748 1 90.62 106 LEU A N 1
ATOM 804 C CA . LEU A 1 106 ? -17.344 8.969 4 1 90.62 106 LEU A CA 1
ATOM 805 C C . LEU A 1 106 ? -16.719 9.742 5.152 1 90.62 106 LEU A C 1
ATOM 807 O O . LEU A 1 106 ? -17.281 9.812 6.246 1 90.62 106 LEU A O 1
ATOM 811 N N . ALA A 1 107 ? -15.562 10.25 4.906 1 93.56 107 ALA A N 1
ATOM 812 C CA . ALA A 1 107 ? -14.883 11.039 5.93 1 93.56 107 ALA A CA 1
ATOM 813 C C . ALA A 1 107 ? -15.734 12.234 6.359 1 93.56 107 ALA A C 1
ATOM 815 O O . ALA A 1 107 ? -15.844 12.523 7.551 1 93.56 107 ALA A O 1
ATOM 816 N N . THR A 1 108 ? -16.297 12.883 5.391 1 91.88 108 THR A N 1
ATOM 817 C CA . THR A 1 108 ? -17.141 14.047 5.672 1 91.88 108 THR A CA 1
ATOM 818 C C . THR A 1 108 ? -18.359 13.648 6.492 1 91.88 108 THR A C 1
ATOM 820 O O . THR A 1 108 ? -18.734 14.344 7.438 1 91.88 108 THR A O 1
ATOM 823 N N . CYS A 1 109 ? -18.969 12.516 6.133 1 89.5 109 CYS A N 1
ATOM 824 C CA . CYS A 1 109 ? -20.125 12.023 6.867 1 89.5 109 CYS A CA 1
ATOM 825 C C . CYS A 1 109 ? -19.766 11.68 8.305 1 89.5 109 CYS A C 1
ATOM 827 O O . CYS A 1 109 ? -20.469 12.062 9.242 1 89.5 109 CYS A O 1
ATOM 829 N N . ILE A 1 110 ? -18.688 11.062 8.484 1 89.62 110 ILE A N 1
ATOM 830 C CA . ILE A 1 110 ? -18.25 10.648 9.812 1 89.62 110 ILE A CA 1
ATOM 831 C C . ILE A 1 110 ? -17.875 11.875 10.633 1 89.62 110 ILE A C 1
ATOM 833 O O . ILE A 1 110 ? -18.172 11.953 11.828 1 89.62 110 ILE A O 1
ATOM 837 N N . TYR A 1 111 ? -17.219 12.781 9.969 1 89.38 111 TYR A N 1
ATOM 838 C CA . TYR A 1 111 ? -16.781 14.016 10.609 1 89.38 111 TYR A CA 1
ATOM 839 C C . TYR A 1 111 ? -17.969 14.773 11.195 1 89.38 111 TYR A C 1
ATOM 841 O O . TYR A 1 111 ? -17.859 15.406 12.25 1 89.38 111 TYR A O 1
ATOM 849 N N . ASN A 1 112 ? -19.062 14.672 10.625 1 86.75 112 ASN A N 1
ATOM 850 C CA . ASN A 1 112 ? -20.234 15.461 11.016 1 86.75 112 ASN A CA 1
ATOM 851 C C . ASN A 1 112 ? -21.125 14.703 12 1 86.75 112 ASN A C 1
ATOM 853 O O . ASN A 1 112 ? -22.141 15.219 12.438 1 86.75 112 ASN A O 1
ATOM 857 N N . VAL A 1 113 ? -20.781 13.516 12.32 1 84.25 113 VAL A N 1
ATOM 858 C CA . VAL A 1 113 ? -21.5 12.797 13.367 1 84.25 113 VAL A CA 1
ATOM 859 C C . VAL A 1 113 ? -21.25 13.477 14.719 1 84.25 113 VAL A C 1
ATOM 861 O O . VAL A 1 113 ? -20.094 13.648 15.133 1 84.25 113 VAL A O 1
ATOM 864 N N . PRO A 1 114 ? -22.297 13.867 15.375 1 82.88 114 PRO A N 1
ATOM 865 C CA . PRO A 1 114 ? -22.141 14.672 16.594 1 82.88 114 PRO A CA 1
ATOM 866 C C . PRO A 1 114 ? -21.594 13.867 17.766 1 82.88 114 PRO A C 1
ATOM 868 O O . PRO A 1 114 ? -20.797 14.383 18.547 1 82.88 114 PRO A O 1
ATOM 871 N N . ASN A 1 115 ? -22.031 12.617 17.859 1 87.94 115 ASN A N 1
ATOM 872 C CA . ASN A 1 115 ? -21.609 11.789 18.984 1 87.94 115 ASN A CA 1
ATOM 873 C C . ASN A 1 115 ? -20.25 11.141 18.734 1 87.94 115 ASN A C 1
ATOM 875 O O . ASN A 1 115 ? -20.078 10.406 17.766 1 87.94 115 ASN A O 1
ATOM 879 N N . THR A 1 116 ? -19.391 11.383 19.625 1 86.81 116 THR A N 1
ATOM 880 C CA . THR A 1 116 ? -18.016 10.898 19.516 1 86.81 116 THR A CA 1
ATOM 881 C C . THR A 1 116 ? -17.984 9.375 19.531 1 86.81 116 THR A C 1
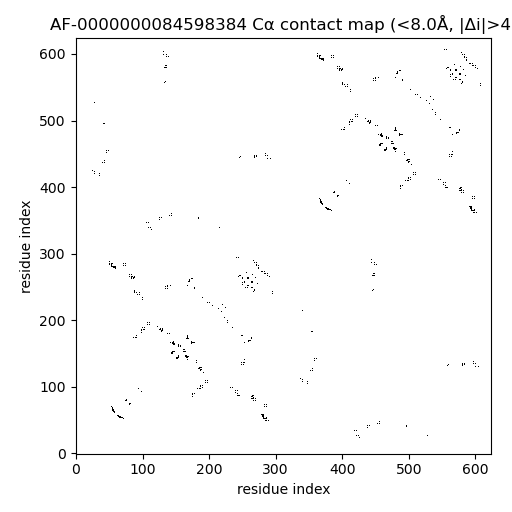ATOM 883 O O . THR A 1 116 ? -17.156 8.766 18.844 1 86.81 116 THR A O 1
ATOM 886 N N . ARG A 1 117 ? -18.828 8.812 20.312 1 88.44 117 ARG A N 1
ATOM 887 C CA . ARG A 1 117 ? -18.875 7.359 20.391 1 88.44 117 ARG A CA 1
ATOM 888 C C . ARG A 1 117 ? -19.203 6.738 19.047 1 88.44 117 ARG A C 1
ATOM 890 O O . ARG A 1 117 ? -18.562 5.766 18.625 1 88.44 117 ARG A O 1
ATOM 897 N N . TRP A 1 118 ? -20.125 7.312 18.359 1 85.69 118 TRP A N 1
ATOM 898 C CA . TRP A 1 118 ? -20.531 6.805 17.062 1 85.69 118 TRP A CA 1
ATOM 899 C C . TRP A 1 118 ? -19.469 7.109 16.016 1 85.69 118 TRP A C 1
ATOM 901 O O . TRP A 1 118 ? -19.219 6.305 15.102 1 85.69 118 TRP A O 1
ATOM 911 N N . ARG A 1 119 ? -18.844 8.25 16.109 1 88.38 119 ARG A N 1
ATOM 912 C CA . ARG A 1 119 ? -17.75 8.578 15.203 1 88.38 119 ARG A CA 1
ATOM 913 C C . ARG A 1 119 ? -16.641 7.547 15.289 1 88.38 119 ARG A C 1
ATOM 915 O O . ARG A 1 119 ? -16.156 7.059 14.266 1 88.38 119 ARG A O 1
ATOM 922 N N . ASN A 1 120 ? -16.344 7.219 16.531 1 87.56 120 ASN A N 1
ATOM 923 C CA . ASN A 1 120 ? -15.281 6.242 16.75 1 87.56 120 ASN A CA 1
ATOM 924 C C . ASN A 1 120 ? -15.695 4.848 16.281 1 87.56 120 ASN A C 1
ATOM 926 O O . ASN A 1 120 ? -14.867 4.082 15.789 1 87.56 120 ASN A O 1
ATOM 930 N N . PHE A 1 121 ? -16.953 4.574 16.469 1 87.88 121 PHE A N 1
ATOM 931 C CA . PHE A 1 121 ? -17.484 3.301 16 1 87.88 121 PHE A CA 1
ATOM 932 C C . PHE A 1 121 ? -17.344 3.174 14.492 1 87.88 121 PHE A C 1
ATOM 934 O O . PHE A 1 121 ? -16.844 2.162 13.992 1 87.88 121 PHE A O 1
ATOM 941 N N . PHE A 1 122 ? -17.688 4.203 13.781 1 86.19 122 PHE A N 1
ATOM 942 C CA . PHE A 1 122 ? -17.625 4.164 12.328 1 86.19 122 PHE A CA 1
ATOM 943 C C . PHE A 1 122 ? -16.172 4.137 11.852 1 86.19 122 PHE A C 1
ATOM 945 O O . PHE A 1 122 ? -15.844 3.438 10.891 1 86.19 122 PHE A O 1
ATOM 952 N N . LYS A 1 123 ? -15.297 4.82 12.516 1 87.19 123 LYS A N 1
ATOM 953 C CA . LYS A 1 123 ? -13.875 4.77 12.188 1 87.19 123 LYS A CA 1
ATOM 954 C C . LYS A 1 123 ? -13.336 3.344 12.281 1 87.19 123 LYS A C 1
ATOM 956 O O . LYS A 1 123 ? -12.633 2.877 11.383 1 87.19 123 LYS A O 1
ATOM 961 N N . GLY A 1 124 ? -13.734 2.727 13.336 1 86.12 124 GLY A N 1
ATOM 962 C CA . GLY A 1 124 ? -13.281 1.365 13.57 1 86.12 124 GLY A CA 1
ATOM 963 C C . GLY A 1 124 ? -13.797 0.378 12.539 1 86.12 124 GLY A C 1
ATOM 964 O O . GLY A 1 124 ? -13.031 -0.42 12 1 86.12 124 GLY A O 1
ATOM 965 N N . VAL A 1 125 ? -15.031 0.478 12.266 1 85.88 125 VAL A N 1
ATOM 966 C CA . VAL A 1 125 ? -15.672 -0.48 11.375 1 85.88 125 VAL A CA 1
ATOM 967 C C . VAL A 1 125 ? -15.125 -0.304 9.953 1 85.88 125 VAL A C 1
ATOM 969 O O . VAL A 1 125 ? -14.828 -1.285 9.273 1 85.88 125 VAL A O 1
ATOM 972 N N . TYR A 1 126 ? -14.992 0.892 9.539 1 86.62 126 TYR A N 1
ATOM 973 C CA . TYR A 1 126 ? -14.547 1.143 8.172 1 86.62 126 TYR A CA 1
ATOM 974 C C . TYR A 1 126 ? -13.062 0.845 8.008 1 86.62 126 TYR A C 1
ATOM 976 O O . TYR A 1 126 ? -12.578 0.642 6.895 1 86.62 126 TYR A O 1
ATOM 984 N N . PHE A 1 127 ? -12.43 0.783 9.141 1 87.81 127 PHE A N 1
ATOM 985 C CA . PHE A 1 127 ? -11 0.504 9.086 1 87.81 127 PHE A CA 1
ATOM 986 C C . PHE A 1 127 ? -10.734 -0.998 9.07 1 87.81 127 PHE A C 1
ATOM 988 O O . PHE A 1 127 ? -9.656 -1.443 8.672 1 87.81 127 PHE A O 1
ATOM 995 N N . LEU A 1 128 ? -11.68 -1.834 9.391 1 88.75 128 LEU A N 1
ATOM 996 C CA . LEU A 1 128 ? -11.5 -3.271 9.562 1 88.75 128 LEU A CA 1
ATOM 997 C C . LEU A 1 128 ? -11.016 -3.922 8.273 1 88.75 128 LEU A C 1
ATOM 999 O O . LEU A 1 128 ? -10.086 -4.73 8.289 1 88.75 128 LEU A O 1
ATOM 1003 N N . PRO A 1 129 ? -11.578 -3.568 7.117 1 91 129 PRO A N 1
ATOM 1004 C CA . PRO A 1 129 ? -11.117 -4.188 5.875 1 91 129 PRO A CA 1
ATOM 1005 C C . PRO A 1 129 ? -9.641 -3.922 5.594 1 91 129 PRO A C 1
ATOM 1007 O O . PRO A 1 129 ? -8.977 -4.727 4.93 1 91 129 PRO A O 1
ATOM 1010 N N . ASN A 1 130 ? -9.18 -2.826 6.145 1 90.06 130 ASN A N 1
ATOM 1011 C CA . ASN A 1 130 ? -7.777 -2.467 5.938 1 90.06 130 ASN A CA 1
ATOM 1012 C C . ASN A 1 130 ? -6.836 -3.455 6.621 1 90.06 130 ASN A C 1
ATOM 1014 O O . ASN A 1 130 ? -5.656 -3.535 6.277 1 90.06 130 ASN A O 1
ATOM 1018 N N . VAL A 1 131 ? -7.34 -4.172 7.547 1 91.69 131 VAL A N 1
ATOM 1019 C CA . VAL A 1 131 ? -6.531 -5.109 8.32 1 91.69 131 VAL A CA 1
ATOM 1020 C C . VAL A 1 131 ? -6.496 -6.465 7.613 1 91.69 131 VAL A C 1
ATOM 1022 O O . VAL A 1 131 ? -5.715 -7.344 7.984 1 91.69 131 VAL A O 1
ATOM 1025 N N . VAL A 1 132 ? -7.285 -6.59 6.598 1 92.94 132 VAL A N 1
ATOM 1026 C CA . VAL A 1 132 ? -7.379 -7.84 5.848 1 92.94 132 VAL A CA 1
ATOM 1027 C C . VAL A 1 132 ? -6.383 -7.824 4.691 1 92.94 132 VAL A C 1
ATOM 1029 O O . VAL A 1 132 ? -6.305 -6.848 3.943 1 92.94 132 VAL A O 1
ATOM 1032 N N . SER A 1 133 ? -5.547 -8.875 4.602 1 94.56 133 SER A N 1
ATOM 1033 C CA . SER A 1 133 ? -4.586 -8.953 3.508 1 94.56 133 SER A CA 1
ATOM 1034 C C . SER A 1 133 ? -5.293 -9.078 2.162 1 94.56 133 SER A C 1
ATOM 1036 O O . SER A 1 133 ? -6.461 -9.477 2.1 1 94.56 133 SER A O 1
ATOM 1038 N N . MET A 1 134 ? -4.578 -8.758 1.158 1 93.69 134 MET A N 1
ATOM 1039 C CA . MET A 1 134 ? -5.152 -8.867 -0.179 1 93.69 134 MET A CA 1
ATOM 1040 C C . MET A 1 134 ? -5.449 -10.32 -0.527 1 93.69 134 MET A C 1
ATOM 1042 O O . MET A 1 134 ? -6.402 -10.609 -1.252 1 93.69 134 MET A O 1
ATOM 1046 N N . VAL A 1 135 ? -4.629 -11.234 -0.024 1 95.06 135 VAL A N 1
ATOM 1047 C CA . VAL A 1 135 ? -4.859 -12.648 -0.256 1 95.06 135 VAL A CA 1
ATOM 1048 C C . VAL A 1 135 ? -6.184 -13.07 0.386 1 95.06 135 VAL A C 1
ATOM 1050 O O . VAL A 1 135 ? -7.02 -13.711 -0.258 1 95.06 135 VAL A O 1
ATOM 1053 N N . ALA A 1 136 ? -6.363 -12.68 1.597 1 93.81 136 ALA A N 1
ATOM 1054 C CA . ALA A 1 136 ? -7.609 -12.984 2.291 1 93.81 136 ALA A CA 1
ATOM 1055 C C . ALA A 1 136 ? -8.797 -12.312 1.612 1 93.81 136 ALA A C 1
ATOM 1057 O O . ALA A 1 136 ? -9.875 -12.906 1.494 1 93.81 136 ALA A O 1
ATOM 1058 N N . ALA A 1 137 ? -8.594 -11.102 1.196 1 93.38 137 ALA A N 1
ATOM 1059 C CA . ALA A 1 137 ? -9.656 -10.391 0.485 1 93.38 137 ALA A CA 1
ATOM 1060 C C . ALA A 1 137 ? -10.031 -11.125 -0.798 1 93.38 137 ALA A C 1
ATOM 1062 O O . ALA A 1 137 ? -11.211 -11.188 -1.158 1 93.38 137 ALA A O 1
ATOM 1063 N N . ALA A 1 138 ? -9.047 -11.641 -1.454 1 93 138 ALA A N 1
ATOM 1064 C CA . ALA A 1 138 ? -9.305 -12.383 -2.684 1 93 138 ALA A CA 1
ATOM 1065 C C . ALA A 1 138 ? -10.148 -13.625 -2.408 1 93 138 ALA A C 1
ATOM 1067 O O . ALA A 1 138 ? -11.062 -13.945 -3.172 1 93 138 ALA A O 1
ATOM 1068 N N . ILE A 1 139 ? -9.836 -14.289 -1.338 1 88.62 139 ILE A N 1
ATOM 1069 C CA . ILE A 1 139 ? -10.625 -15.453 -0.937 1 88.62 139 ILE A CA 1
ATOM 1070 C C . ILE A 1 139 ? -12.062 -15.031 -0.664 1 88.62 139 ILE A C 1
ATOM 1072 O O . ILE A 1 139 ? -13.008 -15.648 -1.166 1 88.62 139 ILE A O 1
ATOM 1076 N N . LEU A 1 140 ? -12.219 -13.953 0.033 1 87.94 140 LEU A N 1
ATOM 1077 C CA . LEU A 1 140 ? -13.531 -13.438 0.409 1 87.94 140 LEU A CA 1
ATOM 1078 C C . LEU A 1 140 ? -14.359 -13.094 -0.828 1 87.94 140 LEU A C 1
ATOM 1080 O O . LEU A 1 140 ? -15.516 -13.492 -0.939 1 87.94 140 LEU A O 1
ATOM 1084 N N . PHE A 1 141 ? -13.773 -12.492 -1.711 1 89.69 141 PHE A N 1
ATOM 1085 C CA . PHE A 1 141 ? -14.531 -11.984 -2.85 1 89.69 141 PHE A CA 1
ATOM 1086 C C . PHE A 1 141 ? -14.734 -13.07 -3.896 1 89.69 141 PHE A C 1
ATOM 1088 O O . PHE A 1 141 ? -15.617 -12.961 -4.746 1 89.69 141 PHE A O 1
ATOM 1095 N N . GLN A 1 142 ? -13.883 -14.039 -3.883 1 87.19 142 GLN A N 1
ATOM 1096 C CA . GLN A 1 142 ? -14.172 -15.203 -4.723 1 87.19 142 GLN A CA 1
ATOM 1097 C C . GLN A 1 142 ? -15.43 -15.922 -4.254 1 87.19 142 GLN A C 1
ATOM 1099 O O . GLN A 1 142 ? -16.172 -16.484 -5.066 1 87.19 142 GLN A O 1
ATOM 1104 N N . LEU A 1 143 ? -15.648 -15.836 -3.01 1 81.81 143 LEU A N 1
ATOM 1105 C CA . LEU A 1 143 ? -16.859 -16.438 -2.449 1 81.81 143 LEU A CA 1
ATOM 1106 C C . LEU A 1 143 ? -18.078 -15.586 -2.752 1 81.81 143 LEU A C 1
ATOM 1108 O O . LEU A 1 143 ? -19.109 -16.109 -3.186 1 81.81 143 LEU A O 1
ATOM 1112 N N . ILE A 1 144 ? -17.938 -14.359 -2.607 1 82.25 144 ILE A N 1
ATOM 1113 C CA . ILE A 1 144 ? -19.047 -13.43 -2.766 1 82.25 144 ILE A CA 1
ATOM 1114 C C . ILE A 1 144 ? -19.406 -13.305 -4.246 1 82.25 144 ILE A C 1
ATOM 1116 O O . ILE A 1 144 ? -20.594 -13.227 -4.598 1 82.25 144 ILE A O 1
ATOM 1120 N N . PHE A 1 145 ? -18.359 -13.367 -5.039 1 83.62 145 PHE A N 1
ATOM 1121 C CA . PHE A 1 145 ? -18.547 -13.117 -6.461 1 83.62 145 PHE A CA 1
ATOM 1122 C C . PHE A 1 145 ? -18.641 -14.422 -7.238 1 83.62 145 PHE A C 1
ATOM 1124 O O . PHE A 1 145 ? -18.484 -14.438 -8.461 1 83.62 145 PHE A O 1
ATOM 1131 N N . HIS A 1 146 ? -18.75 -15.523 -6.48 1 81.38 146 HIS A N 1
ATOM 1132 C CA . HIS A 1 146 ? -18.906 -16.812 -7.145 1 81.38 146 HIS A CA 1
ATOM 1133 C C . HIS A 1 146 ? -19.969 -16.734 -8.234 1 81.38 146 HIS A C 1
ATOM 1135 O O . HIS A 1 146 ? -21.031 -16.141 -8.031 1 81.38 146 HIS A O 1
ATOM 1141 N N . PRO A 1 147 ? -19.438 -17.438 -9.258 1 75.69 147 PRO A N 1
ATOM 1142 C CA . PRO A 1 147 ? -20.391 -17.375 -10.367 1 75.69 147 PRO A CA 1
ATOM 1143 C C . PRO A 1 147 ? -21.625 -18.266 -10.125 1 75.69 147 PRO A C 1
ATOM 1145 O O . PRO A 1 147 ? -21.547 -19.234 -9.367 1 75.69 147 PRO A O 1
ATOM 1148 N N . GLY A 1 148 ? -22.719 -17.906 -10.5 1 70.69 148 GLY A N 1
ATOM 1149 C CA . GLY A 1 148 ? -23.938 -18.703 -10.375 1 70.69 148 GLY A CA 1
ATOM 1150 C C . GLY A 1 148 ? -24.875 -18.188 -9.289 1 70.69 148 GLY A C 1
ATOM 1151 O O . GLY A 1 148 ? -24.578 -17.188 -8.641 1 70.69 148 GLY A O 1
ATOM 1152 N N . SER A 1 149 ? -25.859 -18.906 -9.07 1 66.88 149 SER A N 1
ATOM 1153 C CA . SER A 1 149 ? -26.891 -18.5 -8.125 1 66.88 149 SER A CA 1
ATOM 1154 C C . SER A 1 149 ? -26.453 -18.734 -6.688 1 66.88 149 SER A C 1
ATOM 1156 O O . SER A 1 149 ? -27.016 -18.172 -5.754 1 66.88 149 SER A O 1
ATOM 1158 N N . ALA A 1 150 ? -25.391 -19.391 -6.688 1 65.5 150 ALA A N 1
ATOM 1159 C CA . ALA A 1 150 ? -24.922 -19.734 -5.348 1 65.5 150 ALA A CA 1
ATOM 1160 C C . ALA A 1 150 ? -24.016 -18.625 -4.781 1 65.5 150 ALA A C 1
ATOM 1162 O O . ALA A 1 150 ? -23.766 -18.578 -3.576 1 65.5 150 ALA A O 1
ATOM 1163 N N . GLY A 1 151 ? -23.656 -17.734 -5.645 1 73.56 151 GLY A N 1
ATOM 1164 C CA . GLY A 1 151 ? -22.906 -16.594 -5.129 1 73.56 151 GLY A CA 1
ATOM 1165 C C . GLY A 1 151 ? -23.781 -15.609 -4.359 1 73.56 151 GLY A C 1
ATOM 1166 O O . GLY A 1 151 ? -24.906 -15.336 -4.75 1 73.56 151 GLY A O 1
ATOM 1167 N N . ILE A 1 152 ? -23.281 -15.148 -3.297 1 70.81 152 ILE A N 1
ATOM 1168 C CA . ILE A 1 152 ? -24.062 -14.352 -2.357 1 70.81 152 ILE A CA 1
ATOM 1169 C C . ILE A 1 152 ? -24.562 -13.094 -3.055 1 70.81 152 ILE A C 1
ATOM 1171 O O . ILE A 1 152 ? -25.734 -12.734 -2.92 1 70.81 152 ILE A O 1
ATOM 1175 N N . LEU A 1 153 ? -23.719 -12.492 -3.832 1 74.06 153 LEU A N 1
ATOM 1176 C CA . LEU A 1 153 ? -24.141 -11.266 -4.5 1 74.06 153 LEU A CA 1
ATOM 1177 C C . LEU A 1 153 ? -25.172 -11.562 -5.59 1 74.06 153 LEU A C 1
ATOM 1179 O O . LEU A 1 153 ? -26.141 -10.82 -5.75 1 74.06 153 LEU A O 1
ATOM 1183 N N . ASN A 1 154 ? -24.891 -12.602 -6.254 1 75.62 154 ASN A N 1
ATOM 1184 C CA . ASN A 1 154 ? -25.859 -12.992 -7.277 1 75.62 154 ASN A CA 1
ATOM 1185 C C . ASN A 1 154 ? -27.188 -13.414 -6.66 1 75.62 154 ASN A C 1
ATOM 1187 O O . ASN A 1 154 ? -28.25 -13.195 -7.25 1 75.62 154 ASN A O 1
ATOM 1191 N N . TYR A 1 155 ? -27.109 -13.945 -5.52 1 72 155 TYR A N 1
ATOM 1192 C CA . TYR A 1 155 ? -28.328 -14.312 -4.805 1 72 155 TYR A CA 1
ATOM 1193 C C . TYR A 1 155 ? -29.156 -13.078 -4.461 1 72 155 TYR A C 1
ATOM 1195 O O . TYR A 1 155 ? -30.359 -13.055 -4.684 1 72 155 TYR A O 1
ATOM 1203 N N . VAL A 1 156 ? -28.5 -12.086 -4.055 1 73.94 156 VAL A N 1
ATOM 1204 C CA . VAL A 1 156 ? -29.188 -10.852 -3.682 1 73.94 156 VAL A CA 1
ATOM 1205 C C . VAL A 1 156 ? -29.719 -10.156 -4.934 1 73.94 156 VAL A C 1
ATOM 1207 O O . VAL A 1 156 ? -30.828 -9.641 -4.938 1 73.94 156 VAL A O 1
ATOM 1210 N N . LEU A 1 157 ? -28.906 -10.18 -5.945 1 74.19 157 LEU A N 1
ATOM 1211 C CA . LEU A 1 157 ? -29.328 -9.586 -7.203 1 74.19 157 LEU A CA 1
ATOM 1212 C C . LEU A 1 157 ? -30.531 -10.328 -7.777 1 74.19 157 LEU A C 1
ATOM 1214 O O . LEU A 1 157 ? -31.375 -9.719 -8.445 1 74.19 157 LEU A O 1
ATOM 1218 N N . GLY A 1 158 ? -30.562 -11.539 -7.523 1 72.38 158 GLY A N 1
ATOM 1219 C CA . GLY A 1 158 ? -31.703 -12.344 -7.953 1 72.38 158 GLY A CA 1
ATOM 1220 C C . GLY A 1 158 ? -33.031 -11.898 -7.355 1 72.38 158 GLY A C 1
ATOM 1221 O O . GLY A 1 158 ? -34.062 -12.047 -7.973 1 72.38 158 GLY A O 1
ATOM 1222 N N . TRP A 1 159 ? -32.906 -11.242 -6.246 1 75.88 159 TRP A N 1
ATOM 1223 C CA . TRP A 1 159 ? -34.094 -10.75 -5.594 1 75.88 159 TRP A CA 1
ATOM 1224 C C . TRP A 1 159 ? -34.75 -9.633 -6.406 1 75.88 159 TRP A C 1
ATOM 1226 O O . TRP A 1 159 ? -35.969 -9.414 -6.328 1 75.88 159 TRP A O 1
ATOM 1236 N N . VAL A 1 160 ? -33.906 -9.016 -7.164 1 80.31 160 VAL A N 1
ATOM 1237 C CA . VAL A 1 160 ? -34.438 -7.914 -7.949 1 80.31 160 VAL A CA 1
ATOM 1238 C C . VAL A 1 160 ? -34.5 -8.305 -9.422 1 80.31 160 VAL A C 1
ATOM 1240 O O . VAL A 1 160 ? -34.656 -7.445 -10.297 1 80.31 160 VAL A O 1
ATOM 1243 N N . GLY A 1 161 ? -34.281 -9.555 -9.727 1 78.25 161 GLY A N 1
ATOM 1244 C CA . GLY A 1 161 ? -34.5 -10.086 -11.062 1 78.25 161 GLY A CA 1
ATOM 1245 C C . GLY A 1 161 ? -33.281 -9.977 -11.961 1 78.25 161 GLY A C 1
ATOM 1246 O O . GLY A 1 161 ? -33.406 -10.086 -13.18 1 78.25 161 GLY A O 1
ATOM 1247 N N . ILE A 1 162 ? -32.219 -9.711 -11.422 1 79.38 162 ILE A N 1
ATOM 1248 C CA . ILE A 1 162 ? -31 -9.594 -12.227 1 79.38 162 ILE A CA 1
ATOM 1249 C C . ILE A 1 162 ? -30.344 -10.961 -12.367 1 79.38 162 ILE A C 1
ATOM 1251 O O . ILE A 1 162 ? -30.203 -11.695 -11.383 1 79.38 162 ILE A O 1
ATOM 1255 N N . GLU A 1 163 ? -30.078 -11.305 -13.586 1 81.81 163 GLU A N 1
ATOM 1256 C CA . GLU A 1 163 ? -29.406 -12.57 -13.844 1 81.81 163 GLU A CA 1
ATOM 1257 C C . GLU A 1 163 ? -28 -12.586 -13.234 1 81.81 163 GLU A C 1
ATOM 1259 O O . GLU A 1 163 ? -27.391 -11.531 -13.047 1 81.81 163 GLU A O 1
ATOM 1264 N N . PRO A 1 164 ? -27.594 -13.805 -12.945 1 83.38 164 PRO A N 1
ATOM 1265 C CA . PRO A 1 164 ? -26.266 -13.922 -12.336 1 83.38 164 PRO A CA 1
ATOM 1266 C C . PRO A 1 164 ? -25.172 -13.328 -13.211 1 83.38 164 PRO A C 1
ATOM 1268 O O . PRO A 1 164 ? -25.203 -13.461 -14.438 1 83.38 164 PRO A O 1
ATOM 1271 N N . ILE A 1 165 ? -24.406 -12.617 -12.578 1 84.81 165 ILE A N 1
ATOM 1272 C CA . ILE A 1 165 ? -23.281 -11.945 -13.227 1 84.81 165 ILE A CA 1
ATOM 1273 C C . ILE A 1 165 ? -21.984 -12.711 -12.953 1 84.81 165 ILE A C 1
ATOM 1275 O O . ILE A 1 165 ? -21.766 -13.172 -11.828 1 84.81 165 ILE A O 1
ATOM 1279 N N . GLY A 1 166 ? -21.172 -12.969 -14.008 1 89.19 166 GLY A N 1
ATOM 1280 C CA . GLY A 1 166 ? -19.844 -13.523 -13.836 1 89.19 166 GLY A CA 1
ATOM 1281 C C . GLY A 1 166 ? -18.812 -12.484 -13.422 1 89.19 166 GLY A C 1
ATOM 1282 O O . GLY A 1 166 ? -17.938 -12.125 -14.203 1 89.19 166 GLY A O 1
ATOM 1283 N N . TRP A 1 167 ? -18.844 -12.172 -12.242 1 90 167 TRP A N 1
ATOM 1284 C CA . TRP A 1 167 ? -18.078 -11.039 -11.719 1 90 167 TRP A CA 1
ATOM 1285 C C . TRP A 1 167 ? -16.594 -11.188 -12.047 1 90 167 TRP A C 1
ATOM 1287 O O . TRP A 1 167 ? -15.938 -10.211 -12.43 1 90 167 TRP A O 1
ATOM 1297 N N . PHE A 1 168 ? -16.078 -12.43 -11.93 1 93.06 168 PHE A N 1
ATOM 1298 C CA . PHE A 1 168 ? -14.648 -12.633 -12.195 1 93.06 168 PHE A CA 1
ATOM 1299 C C . PHE A 1 168 ? -14.453 -13.469 -13.453 1 93.06 168 PHE A C 1
ATOM 1301 O O . PHE A 1 168 ? -13.32 -13.664 -13.906 1 93.06 168 PHE A O 1
ATOM 1308 N N . THR A 1 169 ? -15.586 -13.883 -14.07 1 91.75 169 THR A N 1
ATOM 1309 C CA . THR A 1 169 ? -15.477 -14.797 -15.203 1 91.75 169 THR A CA 1
ATOM 1310 C C . THR A 1 169 ? -15.891 -14.102 -16.5 1 91.75 169 THR A C 1
ATOM 1312 O O . THR A 1 169 ? -15.539 -14.555 -17.594 1 91.75 169 THR A O 1
ATOM 1315 N N . ASN A 1 170 ? -16.656 -13.055 -16.375 1 94 170 ASN A N 1
ATOM 1316 C CA . ASN A 1 170 ? -17.047 -12.242 -17.516 1 94 170 ASN A CA 1
ATOM 1317 C C . ASN A 1 170 ? -16.031 -11.141 -17.797 1 94 170 ASN A C 1
ATOM 1319 O O . ASN A 1 170 ? -15.828 -10.25 -16.969 1 94 170 ASN A O 1
ATOM 1323 N N . PRO A 1 171 ? -15.391 -11.156 -18.984 1 94.81 171 PRO A N 1
ATOM 1324 C CA . PRO A 1 171 ? -14.344 -10.188 -19.312 1 94.81 171 PRO A CA 1
ATOM 1325 C C . PRO A 1 171 ? -14.836 -8.742 -19.266 1 94.81 171 PRO A C 1
ATOM 1327 O O . PRO A 1 171 ? -14.062 -7.824 -19 1 94.81 171 PRO A O 1
ATOM 1330 N N . ASP A 1 172 ? -16.062 -8.539 -19.453 1 93.75 172 ASP A N 1
ATOM 1331 C CA . ASP A 1 172 ? -16.609 -7.184 -19.516 1 93.75 172 ASP A CA 1
ATOM 1332 C C . ASP A 1 172 ? -16.797 -6.605 -18.109 1 93.75 172 ASP A C 1
ATOM 1334 O O . ASP A 1 172 ? -16.828 -5.387 -17.938 1 93.75 172 ASP A O 1
ATOM 1338 N N . ILE A 1 173 ? -16.844 -7.52 -17.125 1 94.69 173 ILE A N 1
ATOM 1339 C CA . ILE A 1 173 ? -17.203 -7.039 -15.789 1 94.69 173 ILE A CA 1
ATOM 1340 C C . ILE A 1 173 ? -16.047 -7.301 -14.828 1 94.69 173 ILE A C 1
ATOM 1342 O O . ILE A 1 173 ? -15.969 -6.699 -13.75 1 94.69 173 ILE A O 1
ATOM 1346 N N . SER A 1 174 ? -15.18 -8.164 -15.18 1 96.19 174 SER A N 1
ATOM 1347 C CA . SER A 1 174 ? -14.125 -8.625 -14.281 1 96.19 174 SER A CA 1
ATOM 1348 C C . SER A 1 174 ? -13.258 -7.465 -13.805 1 96.19 174 SER A C 1
ATOM 1350 O O . SER A 1 174 ? -12.883 -7.402 -12.633 1 96.19 174 SER A O 1
ATOM 1352 N N . ARG A 1 175 ? -12.961 -6.512 -14.719 1 97.56 175 ARG A N 1
ATOM 1353 C CA . ARG A 1 175 ? -12.125 -5.375 -14.352 1 97.56 175 ARG A CA 1
ATOM 1354 C C . ARG A 1 175 ? -12.789 -4.535 -13.266 1 97.56 175 ARG A C 1
ATOM 1356 O O . ARG A 1 175 ? -12.148 -4.172 -12.281 1 97.56 175 ARG A O 1
ATOM 1363 N N . PHE A 1 176 ? -13.984 -4.305 -13.469 1 96.44 176 PHE A N 1
ATOM 1364 C CA . PHE A 1 176 ? -14.719 -3.5 -12.5 1 96.44 176 PHE A CA 1
ATOM 1365 C C . PHE A 1 176 ? -14.875 -4.25 -11.18 1 96.44 176 PHE A C 1
ATOM 1367 O O . PHE A 1 176 ? -14.844 -3.643 -10.109 1 96.44 176 PHE A O 1
ATOM 1374 N N . SER A 1 177 ? -15.062 -5.551 -11.266 1 95.19 177 SER A N 1
ATOM 1375 C CA . SER A 1 177 ? -15.156 -6.375 -10.07 1 95.19 177 SER A CA 1
ATOM 1376 C C . SER A 1 177 ? -13.891 -6.281 -9.227 1 95.19 177 SER A C 1
ATOM 1378 O O . SER A 1 177 ? -13.961 -6.23 -7.996 1 95.19 177 SER A O 1
ATOM 1380 N N . ILE A 1 178 ? -12.758 -6.238 -9.898 1 97.25 178 ILE A N 1
ATOM 1381 C CA . ILE A 1 178 ? -11.484 -6.082 -9.203 1 97.25 178 ILE A CA 1
ATOM 1382 C C . ILE A 1 178 ? -11.445 -4.727 -8.5 1 97.25 178 ILE A C 1
ATOM 1384 O O . ILE A 1 178 ? -10.984 -4.625 -7.359 1 97.25 178 ILE A O 1
ATOM 1388 N N . VAL A 1 179 ? -11.945 -3.705 -9.172 1 97.19 179 VAL A N 1
ATOM 1389 C CA . VAL A 1 179 ? -11.984 -2.361 -8.602 1 97.19 179 VAL A CA 1
ATOM 1390 C C . VAL A 1 179 ? -12.828 -2.365 -7.328 1 97.19 179 VAL A C 1
ATOM 1392 O O . VAL A 1 179 ? -12.414 -1.823 -6.301 1 97.19 179 VAL A O 1
ATOM 1395 N N . LEU A 1 180 ? -13.914 -3.049 -7.34 1 92.38 180 LEU A N 1
ATOM 1396 C CA . LEU A 1 180 ? -14.797 -3.107 -6.18 1 92.38 180 LEU A CA 1
ATOM 1397 C C . LEU A 1 180 ? -14.117 -3.824 -5.016 1 92.38 180 LEU A C 1
ATOM 1399 O O . LEU A 1 180 ? -14.211 -3.387 -3.869 1 92.38 180 LEU A O 1
ATOM 1403 N N . MET A 1 181 ? -13.469 -4.883 -5.348 1 92.69 181 MET A N 1
ATOM 1404 C CA . MET A 1 181 ? -12.742 -5.645 -4.332 1 92.69 181 MET A CA 1
ATOM 1405 C C . MET A 1 181 ? -11.656 -4.789 -3.688 1 92.69 181 MET A C 1
ATOM 1407 O O . MET A 1 181 ? -11.516 -4.777 -2.463 1 92.69 181 MET A O 1
ATOM 1411 N N . THR A 1 182 ? -10.953 -4.059 -4.496 1 93.81 182 THR A N 1
ATOM 1412 C CA . THR A 1 182 ? -9.844 -3.254 -3.984 1 93.81 182 THR A CA 1
ATOM 1413 C C . THR A 1 182 ? -10.375 -2.064 -3.186 1 93.81 182 THR A C 1
ATOM 1415 O O . THR A 1 182 ? -9.766 -1.658 -2.193 1 93.81 182 THR A O 1
ATOM 1418 N N . LEU A 1 183 ? -11.469 -1.544 -3.611 1 92.25 183 LEU A N 1
ATOM 1419 C CA . LEU A 1 183 ? -12.094 -0.443 -2.885 1 92.25 183 LEU A CA 1
ATOM 1420 C C . LEU A 1 183 ? -12.484 -0.872 -1.476 1 92.25 183 LEU A C 1
ATOM 1422 O O . LEU A 1 183 ? -12.367 -0.089 -0.529 1 92.25 183 LEU A O 1
ATOM 1426 N N . TRP A 1 184 ? -12.867 -2.051 -1.385 1 90.19 184 TRP A N 1
ATOM 1427 C CA . TRP A 1 184 ? -13.258 -2.611 -0.097 1 90.19 184 TRP A CA 1
ATOM 1428 C C . TRP A 1 184 ? -12.125 -2.494 0.917 1 90.19 184 TRP A C 1
ATOM 1430 O O . TRP A 1 184 ? -12.352 -2.119 2.068 1 90.19 184 TRP A O 1
ATOM 1440 N N . GLY A 1 185 ? -10.977 -2.689 0.534 1 89.44 185 GLY A N 1
ATOM 1441 C CA . GLY A 1 185 ? -9.828 -2.709 1.432 1 89.44 185 GLY A CA 1
ATOM 1442 C C . GLY A 1 185 ? -9.18 -1.348 1.596 1 89.44 185 GLY A C 1
ATOM 1443 O O . GLY A 1 185 ? -8.453 -1.113 2.564 1 89.44 185 GLY A O 1
ATOM 1444 N N . MET A 1 186 ? -9.445 -0.453 0.752 1 89 186 MET A N 1
ATOM 1445 C CA . MET A 1 186 ? -8.672 0.782 0.734 1 89 186 MET A CA 1
ATOM 1446 C C . MET A 1 186 ? -9.461 1.934 1.346 1 89 186 MET A C 1
ATOM 1448 O O . MET A 1 186 ? -8.875 2.926 1.789 1 89 186 MET A O 1
ATOM 1452 N N . LEU A 1 187 ? -10.719 1.877 1.439 1 90.38 187 LEU A N 1
ATOM 1453 C CA . LEU A 1 187 ? -11.578 2.992 1.82 1 90.38 187 LEU A CA 1
ATOM 1454 C C . LEU A 1 187 ? -11.281 3.447 3.246 1 90.38 187 LEU A C 1
ATOM 1456 O O . LEU A 1 187 ? -11.227 4.648 3.521 1 90.38 187 LEU A O 1
ATOM 1460 N N . GLY A 1 188 ? -11.055 2.496 4.066 1 89.19 188 GLY A N 1
ATOM 1461 C CA . GLY A 1 188 ? -10.844 2.826 5.465 1 89.19 188 GLY A CA 1
ATOM 1462 C C . GLY A 1 188 ? -9.641 3.715 5.699 1 89.19 188 GLY A C 1
ATOM 1463 O O . GLY A 1 188 ? -9.742 4.742 6.371 1 89.19 188 GLY A O 1
ATOM 1464 N N . TYR A 1 189 ? -8.539 3.379 5.164 1 90.19 189 TYR A N 1
ATOM 1465 C CA . TYR A 1 189 ? -7.301 4.141 5.332 1 90.19 189 TYR A CA 1
ATOM 1466 C C . TYR A 1 189 ? -7.441 5.543 4.754 1 90.19 189 TYR A C 1
ATOM 1468 O O . TYR A 1 189 ? -7.098 6.527 5.41 1 90.19 189 TYR A O 1
ATOM 1476 N N . ASN A 1 190 ? -7.93 5.641 3.572 1 93.06 190 ASN A N 1
ATOM 1477 C CA . ASN A 1 190 ? -8.133 6.938 2.936 1 93.06 190 ASN A CA 1
ATOM 1478 C C . ASN A 1 190 ? -9.078 7.816 3.748 1 93.06 190 ASN A C 1
ATOM 1480 O O . ASN A 1 190 ? -8.859 9.023 3.875 1 93.06 190 ASN A O 1
ATOM 1484 N N . THR A 1 191 ? -10.086 7.195 4.297 1 93.06 191 THR A N 1
ATOM 1485 C CA . THR A 1 191 ? -11.07 7.922 5.09 1 93.06 191 THR A CA 1
ATOM 1486 C C . THR A 1 191 ? -10.422 8.531 6.328 1 93.06 191 THR A C 1
ATOM 1488 O O . THR A 1 191 ? -10.695 9.688 6.668 1 93.06 191 THR A O 1
ATOM 1491 N N . ILE A 1 192 ? -9.555 7.816 6.891 1 91.06 192 ILE A N 1
ATOM 1492 C CA . ILE A 1 192 ? -8.891 8.297 8.094 1 91.06 192 ILE A CA 1
ATOM 1493 C C . ILE A 1 192 ? -8 9.492 7.754 1 91.06 192 ILE A C 1
ATOM 1495 O O . ILE A 1 192 ? -7.953 10.469 8.5 1 91.06 192 ILE A O 1
ATOM 1499 N N . ILE A 1 193 ? -7.344 9.43 6.645 1 90.06 193 ILE A N 1
ATOM 1500 C CA . ILE A 1 193 ? -6.492 10.531 6.211 1 90.06 193 ILE A CA 1
ATOM 1501 C C . ILE A 1 193 ? -7.34 11.773 5.961 1 90.06 193 ILE A C 1
ATOM 1503 O O . ILE A 1 193 ? -6.996 12.867 6.41 1 90.06 193 ILE A O 1
ATOM 1507 N N . PHE A 1 194 ? -8.461 11.602 5.371 1 93.88 194 PHE A N 1
ATOM 1508 C CA . PHE A 1 194 ? -9.336 12.727 5.082 1 93.88 194 PHE A CA 1
ATOM 1509 C C . PHE A 1 194 ? -9.953 13.281 6.367 1 93.88 194 PHE A C 1
ATOM 1511 O O . PHE A 1 194 ? -10.18 14.484 6.48 1 93.88 194 PHE A O 1
ATOM 1518 N N . LEU A 1 195 ? -10.258 12.414 7.293 1 92.19 195 LEU A N 1
ATOM 1519 C CA . LEU A 1 195 ? -10.781 12.867 8.578 1 92.19 195 LEU A CA 1
ATOM 1520 C C . LEU A 1 195 ? -9.781 13.781 9.281 1 92.19 195 LEU A C 1
ATOM 1522 O O . LEU A 1 195 ? -10.164 14.82 9.82 1 92.19 195 LEU A O 1
ATOM 1526 N N . ALA A 1 196 ? -8.555 13.352 9.211 1 86.25 196 ALA A N 1
ATOM 1527 C CA . ALA A 1 196 ? -7.508 14.18 9.797 1 86.25 196 ALA A CA 1
ATOM 1528 C C . ALA A 1 196 ? -7.41 15.523 9.078 1 86.25 196 ALA A C 1
ATOM 1530 O O . ALA A 1 196 ? -7.23 16.562 9.719 1 86.25 196 ALA A O 1
ATOM 1531 N N . ALA A 1 197 ? -7.547 15.5 7.809 1 89.56 197 ALA A N 1
ATOM 1532 C CA . ALA A 1 197 ? -7.484 16.734 7.02 1 89.56 197 ALA A CA 1
ATOM 1533 C C . ALA A 1 197 ? -8.664 17.641 7.336 1 89.56 197 ALA A C 1
ATOM 1535 O O . ALA A 1 197 ? -8.508 18.875 7.402 1 89.56 197 ALA A O 1
ATOM 1536 N N . LEU A 1 198 ? -9.797 17.125 7.566 1 91.94 198 LEU A N 1
ATOM 1537 C CA . LEU A 1 198 ? -11.016 17.875 7.84 1 91.94 198 LEU A CA 1
ATOM 1538 C C . LEU A 1 198 ? -10.891 18.641 9.156 1 91.94 198 LEU A C 1
ATOM 1540 O O . LEU A 1 198 ? -11.453 19.734 9.297 1 91.94 198 LEU A O 1
ATOM 1544 N N . THR A 1 199 ? -10.133 18.078 10.023 1 86.5 199 THR A N 1
ATOM 1545 C CA . THR A 1 199 ? -9.945 18.734 11.32 1 86.5 199 THR A CA 1
ATOM 1546 C C . THR A 1 199 ? -9.102 19.984 11.18 1 86.5 199 THR A C 1
ATOM 1548 O O . THR A 1 199 ? -9.102 20.844 12.07 1 86.5 199 THR A O 1
ATOM 1551 N N . SER A 1 200 ? -8.461 20.078 10.078 1 84.81 200 SER A N 1
ATOM 1552 C CA . SER A 1 200 ? -7.582 21.219 9.883 1 84.81 200 SER A CA 1
ATOM 1553 C C . SER A 1 200 ? -8.352 22.422 9.352 1 84.81 200 SER A C 1
ATOM 1555 O O . SER A 1 200 ? -7.848 23.547 9.367 1 84.81 200 SER A O 1
ATOM 1557 N N . VAL A 1 201 ? -9.594 22.25 8.953 1 89.38 201 VAL A N 1
ATOM 1558 C CA . VAL A 1 201 ? -10.398 23.359 8.43 1 89.38 201 VAL A CA 1
ATOM 1559 C C . VAL A 1 201 ? -10.898 24.219 9.586 1 89.38 201 VAL A C 1
ATOM 1561 O O . VAL A 1 201 ? -11.562 23.734 10.5 1 89.38 201 VAL A O 1
ATOM 1564 N N . PRO A 1 202 ? -10.617 25.484 9.539 1 91.19 202 PRO A N 1
ATOM 1565 C CA . PRO A 1 202 ? -11.07 26.359 10.625 1 91.19 202 PRO A CA 1
ATOM 1566 C C . PRO A 1 202 ? -12.594 26.406 10.75 1 91.19 202 PRO A C 1
ATOM 1568 O O . PRO A 1 202 ? -13.297 26.609 9.758 1 91.19 202 PRO A O 1
ATOM 1571 N N . SER A 1 203 ? -13.008 26.281 11.93 1 89.69 203 SER A N 1
ATOM 1572 C CA . SER A 1 203 ? -14.438 26.266 12.211 1 89.69 203 SER A CA 1
ATOM 1573 C C . SER A 1 203 ? -15.07 27.625 11.898 1 89.69 203 SER A C 1
ATOM 1575 O O . SER A 1 203 ? -16.266 27.688 11.57 1 89.69 203 SER A O 1
ATOM 1577 N N . ASP A 1 204 ? -14.258 28.594 11.945 1 93.38 204 ASP A N 1
ATOM 1578 C CA . ASP A 1 204 ? -14.742 29.953 11.711 1 93.38 204 ASP A CA 1
ATOM 1579 C C . ASP A 1 204 ? -15.289 30.109 10.289 1 93.38 204 ASP A C 1
ATOM 1581 O O . ASP A 1 204 ? -16.203 30.891 10.055 1 93.38 204 ASP A O 1
ATOM 1585 N N . LEU A 1 205 ? -14.703 29.391 9.406 1 92.88 205 LEU A N 1
ATOM 1586 C CA . LEU A 1 205 ? -15.164 29.453 8.023 1 92.88 205 LEU A CA 1
ATOM 1587 C C . LEU A 1 205 ? -16.578 28.906 7.891 1 92.88 205 LEU A C 1
ATOM 1589 O O . LEU A 1 205 ? -17.406 29.469 7.168 1 92.88 205 LEU A O 1
ATOM 1593 N N . TYR A 1 206 ? -16.891 27.953 8.633 1 90.06 206 TYR A N 1
ATOM 1594 C CA . TYR A 1 206 ? -18.219 27.344 8.586 1 90.06 206 TYR A CA 1
ATOM 1595 C C . TYR A 1 206 ? -19.25 28.219 9.281 1 90.06 206 TYR A C 1
ATOM 1597 O O . TYR A 1 206 ? -20.375 28.344 8.805 1 90.06 206 TYR A O 1
ATOM 1605 N N . GLU A 1 207 ? -18.891 28.781 10.344 1 91.38 207 GLU A N 1
ATOM 1606 C CA . GLU A 1 207 ? -19.781 29.656 11.102 1 91.38 207 GLU A CA 1
ATOM 1607 C C . GLU A 1 207 ? -20.172 30.891 10.281 1 91.38 207 GLU A C 1
ATOM 1609 O O . GLU A 1 207 ? -21.344 31.281 10.266 1 91.38 207 GLU A O 1
ATOM 1614 N N . ALA A 1 208 ? -19.188 31.438 9.68 1 93.75 208 ALA A N 1
ATOM 1615 C CA . ALA A 1 208 ? -19.453 32.594 8.828 1 93.75 208 ALA A CA 1
ATOM 1616 C C . ALA A 1 208 ? -20.422 32.25 7.699 1 93.75 208 ALA A C 1
ATOM 1618 O O . ALA A 1 208 ? -21.312 33.031 7.379 1 93.75 208 ALA A O 1
ATOM 1619 N N . ALA A 1 209 ? -20.266 31.141 7.156 1 92.81 209 ALA A N 1
ATOM 1620 C CA . ALA A 1 209 ? -21.141 30.703 6.062 1 92.81 209 ALA A CA 1
ATOM 1621 C C . ALA A 1 209 ? -22.562 30.422 6.559 1 92.81 209 ALA A C 1
ATOM 1623 O O . ALA A 1 209 ? -23.531 30.656 5.836 1 92.81 209 ALA A O 1
ATOM 1624 N N . GLU A 1 210 ? -22.641 29.938 7.734 1 90.25 210 GLU A N 1
ATOM 1625 C CA . GLU A 1 210 ? -23.953 29.672 8.336 1 90.25 210 GLU A CA 1
ATOM 1626 C C . GLU A 1 210 ? -24.719 30.969 8.547 1 90.25 210 GLU A C 1
ATOM 1628 O O . GLU A 1 210 ? -25.938 31.016 8.352 1 90.25 210 GLU A O 1
ATOM 1633 N N . ILE A 1 211 ? -24 31.891 8.945 1 92.62 211 ILE A N 1
ATOM 1634 C CA . ILE A 1 211 ? -24.609 33.219 9.148 1 92.62 211 ILE A CA 1
ATOM 1635 C C . ILE A 1 211 ? -25.141 33.75 7.816 1 92.62 211 ILE A C 1
ATOM 1637 O O . ILE A 1 211 ? -26.203 34.375 7.773 1 92.62 211 ILE A O 1
ATOM 1641 N N . ASP A 1 212 ? -24.516 33.438 6.711 1 93.31 212 ASP A N 1
ATOM 1642 C CA . ASP A 1 212 ? -24.922 33.875 5.371 1 93.31 212 ASP A CA 1
ATOM 1643 C C . ASP A 1 212 ? -26 32.938 4.812 1 93.31 212 ASP A C 1
ATOM 1645 O O . ASP A 1 212 ? -26.469 33.125 3.686 1 93.31 212 ASP A O 1
ATOM 1649 N N . GLY A 1 213 ? -26.406 31.969 5.566 1 90.5 213 GLY A N 1
ATOM 1650 C CA . GLY A 1 213 ? -27.516 31.094 5.184 1 90.5 213 GLY A CA 1
ATOM 1651 C C . GLY A 1 213 ? -27.078 29.906 4.352 1 90.5 213 GLY A C 1
ATOM 1652 O O . GLY A 1 213 ? -27.891 29.266 3.691 1 90.5 213 GLY A O 1
ATOM 1653 N N . ALA A 1 214 ? -25.797 29.656 4.363 1 90.75 214 ALA A N 1
ATOM 1654 C CA . ALA A 1 214 ? -25.297 28.547 3.561 1 90.75 214 ALA A CA 1
ATOM 1655 C C . ALA A 1 214 ? -25.703 27.203 4.172 1 90.75 214 ALA A C 1
ATOM 1657 O O . ALA A 1 214 ? -25.625 27.031 5.391 1 90.75 214 ALA A O 1
ATOM 1658 N N . ASN A 1 215 ? -26.172 26.328 3.277 1 90 215 ASN A N 1
ATOM 1659 C CA . ASN A 1 215 ? -26.484 24.984 3.742 1 90 215 ASN A CA 1
ATOM 1660 C C . ASN A 1 215 ? -25.266 24.078 3.715 1 90 215 ASN A C 1
ATOM 1662 O O . ASN A 1 215 ? -24.156 24.516 3.381 1 90 215 ASN A O 1
ATOM 1666 N N . TRP A 1 216 ? -25.438 22.844 4.113 1 85.5 216 TRP A N 1
ATOM 1667 C CA . TRP A 1 216 ? -24.344 21.906 4.277 1 85.5 216 TRP A CA 1
ATOM 1668 C C . TRP A 1 216 ? -23.656 21.625 2.941 1 85.5 216 TRP A C 1
ATOM 1670 O O . TRP A 1 216 ? -22.438 21.516 2.875 1 85.5 216 TRP A O 1
ATOM 1680 N N . LEU A 1 217 ? -24.422 21.453 1.914 1 88.94 217 LEU A N 1
ATOM 1681 C CA . LEU A 1 217 ? -23.859 21.141 0.6 1 88.9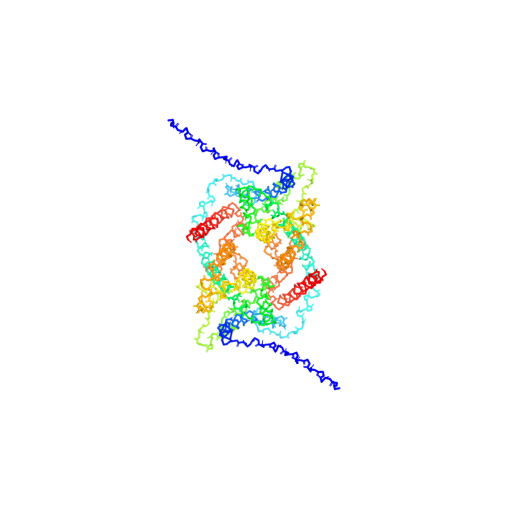4 217 LEU A CA 1
ATOM 1682 C C . LEU A 1 217 ? -23.062 22.312 0.063 1 88.94 217 LEU A C 1
ATOM 1684 O O . LEU A 1 217 ? -22.016 22.125 -0.567 1 88.94 217 LEU A O 1
ATOM 1688 N N . LYS A 1 218 ? -23.578 23.516 0.332 1 91.44 218 LYS A N 1
ATOM 1689 C CA . LYS A 1 218 ? -22.859 24.703 -0.089 1 91.44 218 LYS A CA 1
ATOM 1690 C C . LYS A 1 218 ? -21.531 24.844 0.66 1 91.44 218 LYS A C 1
ATOM 1692 O O . LYS A 1 218 ? -20.5 25.156 0.061 1 91.44 218 LYS A O 1
ATOM 1697 N N . LYS A 1 219 ? -21.578 24.594 1.946 1 93.25 219 LYS A N 1
ATOM 1698 C CA . LYS A 1 219 ? -20.359 24.656 2.744 1 93.25 219 LYS A CA 1
ATOM 1699 C C . LYS A 1 219 ? -19.344 23.609 2.275 1 93.25 219 LYS A C 1
ATOM 1701 O O . LYS A 1 219 ? -18.156 23.891 2.213 1 93.25 219 LYS A O 1
ATOM 1706 N N . TRP A 1 220 ? -19.922 22.469 1.937 1 92.81 220 TRP A N 1
ATOM 1707 C CA . TRP A 1 220 ? -19.062 21.375 1.487 1 92.81 220 TRP A CA 1
ATOM 1708 C C . TRP A 1 220 ? -18.375 21.734 0.165 1 92.81 220 TRP A C 1
ATOM 1710 O O . TRP A 1 220 ? -17.172 21.562 0.015 1 92.81 220 TRP A O 1
ATOM 1720 N N . PHE A 1 221 ? -19.062 22.281 -0.769 1 92.88 221 PHE A N 1
ATOM 1721 C CA . PHE A 1 221 ? -18.562 22.531 -2.117 1 92.88 221 PHE A CA 1
ATOM 1722 C C . PHE A 1 221 ? -17.719 23.797 -2.152 1 92.88 221 PHE A C 1
ATOM 1724 O O . PHE A 1 221 ? -16.734 23.875 -2.896 1 92.88 221 PHE A O 1
ATOM 1731 N N . TYR A 1 222 ? -18 24.781 -1.275 1 93.94 222 TYR A N 1
ATOM 1732 C CA . TYR A 1 222 ? -17.375 26.078 -1.453 1 93.94 222 TYR A CA 1
ATOM 1733 C C . TYR 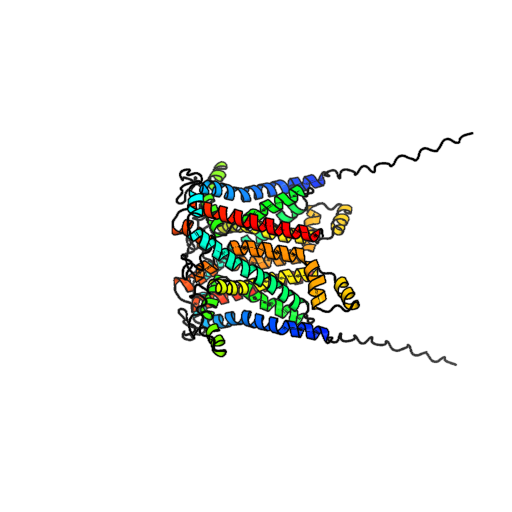A 1 222 ? -16.375 26.359 -0.341 1 93.94 222 TYR A C 1
ATOM 1735 O O . TYR A 1 222 ? -15.555 27.281 -0.447 1 93.94 222 TYR A O 1
ATOM 1743 N N . ILE A 1 223 ? -16.359 25.578 0.697 1 93.94 223 ILE A N 1
ATOM 1744 C CA . ILE A 1 223 ? -15.406 25.797 1.786 1 93.94 223 ILE A CA 1
ATOM 1745 C C . ILE A 1 223 ? -14.523 24.562 1.955 1 93.94 223 ILE A C 1
ATOM 1747 O O . ILE A 1 223 ? -13.305 24.641 1.75 1 93.94 223 ILE A O 1
ATOM 1751 N N . THR A 1 224 ? -15.141 23.453 2.199 1 93.88 224 THR A N 1
ATOM 1752 C CA . THR A 1 224 ? -14.406 22.234 2.545 1 93.88 224 THR A CA 1
ATOM 1753 C C . THR A 1 224 ? -13.531 21.781 1.381 1 93.88 224 THR A C 1
ATOM 1755 O O . THR A 1 224 ? -12.32 21.625 1.54 1 93.88 224 THR A O 1
ATOM 1758 N N . ILE A 1 225 ? -14.117 21.656 0.222 1 94.31 225 ILE A N 1
ATOM 1759 C CA . ILE A 1 225 ? -13.414 21.094 -0.934 1 94.31 225 ILE A CA 1
ATOM 1760 C C . ILE A 1 225 ? -12.289 22.047 -1.352 1 94.31 225 ILE A C 1
ATOM 1762 O O . ILE A 1 225 ? -11.141 21.625 -1.49 1 94.31 225 ILE A O 1
ATOM 1766 N N . PRO A 1 226 ? -12.539 23.312 -1.422 1 93.38 226 PRO A N 1
ATOM 1767 C CA . PRO A 1 226 ? -11.445 24.219 -1.803 1 93.38 226 PRO A CA 1
ATOM 1768 C C . PRO A 1 226 ? -10.344 24.281 -0.754 1 93.38 226 PRO A C 1
ATOM 1770 O O . PRO A 1 226 ? -9.156 24.375 -1.103 1 93.38 226 PRO A O 1
ATOM 1773 N N . TYR A 1 227 ? -10.742 24.25 0.498 1 92.94 227 TYR A N 1
ATOM 1774 C CA . TYR A 1 227 ? -9.742 24.312 1.559 1 92.94 227 TYR A CA 1
ATOM 1775 C C . TYR A 1 227 ? -8.867 23.062 1.56 1 92.94 227 TYR A C 1
ATOM 1777 O O . TYR A 1 227 ? -7.672 23.125 1.859 1 92.94 227 TYR A O 1
ATOM 1785 N N . LEU A 1 228 ? -9.406 21.938 1.171 1 93.62 228 LEU A N 1
ATOM 1786 C CA . LEU A 1 228 ? -8.695 20.656 1.231 1 93.62 228 LEU A CA 1
ATOM 1787 C C . LEU A 1 228 ? -8.219 20.234 -0.153 1 93.62 228 LEU A C 1
ATOM 1789 O O . LEU A 1 228 ? -7.887 19.078 -0.372 1 93.62 228 LEU A O 1
ATOM 1793 N N . ARG A 1 229 ? -8.148 21.094 -1.029 1 92.81 229 ARG A N 1
ATOM 1794 C CA . ARG A 1 229 ? -7.793 20.797 -2.414 1 92.81 229 ARG A CA 1
ATOM 1795 C C . ARG A 1 229 ? -6.426 20.125 -2.498 1 92.81 229 ARG A C 1
ATOM 1797 O O . ARG A 1 229 ? -6.234 19.188 -3.275 1 92.81 229 ARG A O 1
ATOM 1804 N N . SER A 1 230 ? -5.48 20.594 -1.771 1 88.75 230 SER A N 1
ATOM 1805 C CA . SER A 1 230 ? -4.121 20.062 -1.824 1 88.75 230 SER A CA 1
ATOM 1806 C C . SER A 1 230 ? -4.066 18.609 -1.359 1 88.75 230 SER A C 1
ATOM 1808 O O . SER A 1 230 ? -3.383 17.781 -1.966 1 88.75 230 SER A O 1
ATOM 1810 N N . ILE A 1 231 ? -4.789 18.328 -0.324 1 90.88 231 ILE A N 1
ATOM 1811 C CA . ILE A 1 231 ? -4.777 16.969 0.196 1 90.88 231 ILE A CA 1
ATOM 1812 C C . ILE A 1 231 ? -5.562 16.047 -0.743 1 90.88 231 ILE A C 1
ATOM 1814 O O . ILE A 1 231 ? -5.207 14.883 -0.917 1 90.88 231 ILE A O 1
ATOM 1818 N N . ILE A 1 232 ? -6.645 16.562 -1.303 1 94.44 232 ILE A N 1
ATOM 1819 C CA . ILE A 1 232 ? -7.414 15.789 -2.268 1 94.44 232 ILE A CA 1
ATOM 1820 C C . ILE A 1 232 ? -6.539 15.445 -3.469 1 94.44 232 ILE A C 1
ATOM 1822 O O . ILE A 1 232 ? -6.516 14.297 -3.92 1 94.44 232 ILE A O 1
ATOM 1826 N N . LEU A 1 233 ? -5.801 16.375 -3.916 1 93.31 233 LEU A N 1
ATOM 1827 C CA . LEU A 1 233 ? -4.906 16.141 -5.043 1 93.31 233 LEU A CA 1
ATOM 1828 C C . LEU A 1 233 ? -3.832 15.125 -4.68 1 93.31 233 LEU A C 1
ATOM 1830 O O . LEU A 1 233 ? -3.498 14.258 -5.484 1 93.31 233 LEU A O 1
ATOM 1834 N N . PHE A 1 234 ? -3.299 15.32 -3.52 1 90.12 234 PHE A N 1
ATOM 1835 C CA . PHE A 1 234 ? -2.297 14.375 -3.049 1 90.12 234 PHE A CA 1
ATOM 1836 C C . PHE A 1 234 ? -2.852 12.953 -3.057 1 90.12 234 PHE A C 1
ATOM 1838 O O . PHE A 1 234 ? -2.191 12.023 -3.529 1 90.12 234 PHE A O 1
ATOM 1845 N N . MET A 1 235 ? -4.043 12.797 -2.604 1 94.38 235 MET A N 1
ATOM 1846 C CA . MET A 1 235 ? -4.68 11.484 -2.549 1 94.38 235 MET A CA 1
ATOM 1847 C C . MET A 1 235 ? -4.949 10.953 -3.951 1 94.38 235 MET A C 1
ATOM 1849 O O . MET A 1 235 ? -4.824 9.75 -4.199 1 94.38 235 MET A O 1
ATOM 1853 N N . VAL A 1 236 ? -5.332 11.844 -4.824 1 96.56 236 VAL A N 1
ATOM 1854 C CA . VAL A 1 236 ? -5.562 11.453 -6.211 1 96.56 236 VAL A CA 1
ATOM 1855 C C . VAL A 1 236 ? -4.258 10.953 -6.832 1 96.56 236 VAL A C 1
ATOM 1857 O O . VAL A 1 236 ? -4.23 9.914 -7.488 1 96.56 236 VAL A O 1
ATOM 1860 N N . ILE A 1 237 ? -3.186 11.641 -6.605 1 95.12 237 ILE A N 1
ATOM 1861 C CA . ILE A 1 237 ? -1.891 11.32 -7.195 1 95.12 237 ILE A CA 1
ATOM 1862 C C . ILE A 1 237 ? -1.396 9.984 -6.648 1 95.12 237 ILE A C 1
ATOM 1864 O O . ILE A 1 237 ? -1.026 9.086 -7.418 1 95.12 237 ILE A O 1
ATOM 1868 N N . ILE A 1 238 ? -1.429 9.867 -5.363 1 93.88 238 ILE A N 1
ATOM 1869 C CA . ILE A 1 238 ? -0.898 8.656 -4.746 1 93.88 238 ILE A CA 1
ATOM 1870 C C . ILE A 1 238 ? -1.752 7.457 -5.152 1 93.88 238 ILE A C 1
ATOM 1872 O O . ILE A 1 238 ? -1.224 6.383 -5.449 1 93.88 238 ILE A O 1
ATOM 1876 N N . THR A 1 239 ? -3.078 7.598 -5.18 1 96.56 239 THR A N 1
ATOM 1877 C CA . THR A 1 239 ? -3.959 6.512 -5.598 1 96.56 239 THR A CA 1
ATOM 1878 C C . THR A 1 239 ? -3.719 6.156 -7.062 1 96.56 239 THR A C 1
ATOM 1880 O O . THR A 1 239 ? -3.775 4.984 -7.438 1 96.56 239 THR A O 1
ATOM 1883 N N . THR A 1 240 ? -3.463 7.168 -7.836 1 96.94 240 THR A N 1
ATOM 1884 C CA . THR A 1 240 ? -3.152 6.934 -9.242 1 96.94 240 THR A CA 1
ATOM 1885 C C . THR A 1 240 ? -1.869 6.117 -9.383 1 96.94 240 THR A C 1
ATOM 1887 O O . THR A 1 240 ? -1.84 5.113 -10.094 1 96.94 240 THR A O 1
ATOM 1890 N N . ILE A 1 241 ? -0.869 6.527 -8.719 1 96.5 241 ILE A N 1
ATOM 1891 C CA . ILE A 1 241 ? 0.414 5.836 -8.781 1 96.5 241 ILE A CA 1
ATOM 1892 C C . ILE A 1 241 ? 0.238 4.379 -8.359 1 96.5 241 ILE A C 1
ATOM 1894 O O . ILE A 1 241 ? 0.681 3.465 -9.055 1 96.5 241 ILE A O 1
ATOM 1898 N N . ASN A 1 242 ? -0.441 4.137 -7.301 1 95.38 242 ASN A N 1
ATOM 1899 C CA . ASN A 1 242 ? -0.635 2.785 -6.785 1 95.38 242 ASN A CA 1
ATOM 1900 C C . ASN A 1 242 ? -1.479 1.938 -7.734 1 95.38 242 ASN A C 1
ATOM 1902 O O . ASN A 1 242 ? -1.254 0.734 -7.867 1 95.38 242 ASN A O 1
ATOM 1906 N N . SER A 1 243 ? -2.441 2.564 -8.367 1 97.38 243 SER A N 1
ATOM 1907 C CA . SER A 1 243 ? -3.299 1.841 -9.305 1 97.38 243 SER A CA 1
ATOM 1908 C C . SER A 1 243 ? -2.525 1.418 -10.547 1 97.38 243 SER A C 1
ATOM 1910 O O . SER A 1 243 ? -2.807 0.37 -11.133 1 97.38 243 SER A O 1
ATOM 1912 N N . MET A 1 244 ? -1.602 2.236 -10.953 1 97.81 244 MET A N 1
ATOM 1913 C CA . MET A 1 244 ? -0.782 1.909 -12.117 1 97.81 244 MET A CA 1
ATOM 1914 C C . MET A 1 244 ? 0.137 0.729 -11.82 1 97.81 244 MET A C 1
ATOM 1916 O O . MET A 1 244 ? 0.56 0.021 -12.734 1 97.81 244 MET A O 1
ATOM 1920 N N . LYS A 1 245 ? 0.408 0.509 -10.562 1 97.69 245 LYS A N 1
ATOM 1921 C CA . LYS A 1 245 ? 1.321 -0.555 -10.156 1 97.69 245 LYS A CA 1
ATOM 1922 C C . LYS A 1 245 ? 0.555 -1.795 -9.711 1 97.69 245 LYS A C 1
ATOM 1924 O O . LYS A 1 245 ? 1.128 -2.697 -9.094 1 97.69 245 LYS A O 1
ATOM 1929 N N . ARG A 1 246 ? -0.662 -1.876 -10.055 1 97.31 246 ARG A N 1
ATOM 1930 C CA . ARG A 1 246 ? -1.556 -2.949 -9.633 1 97.31 246 ARG A CA 1
ATOM 1931 C C . ARG A 1 246 ? -1.051 -4.305 -10.117 1 97.31 246 ARG A C 1
ATOM 1933 O O . ARG A 1 246 ? -0.733 -4.469 -11.297 1 97.31 246 ARG A O 1
ATOM 1940 N N . PHE A 1 247 ? -1.05 -5.332 -9.172 1 97.88 247 PHE A N 1
ATOM 1941 C CA . PHE A 1 247 ? -0.514 -6.637 -9.555 1 97.88 247 PHE A CA 1
ATOM 1942 C C . PHE A 1 247 ? -1.178 -7.746 -8.75 1 97.88 247 PHE A C 1
ATOM 1944 O O . PHE A 1 247 ? -1.839 -8.617 -9.312 1 97.88 247 PHE A O 1
ATOM 1951 N N . THR A 1 248 ? -1.175 -7.762 -7.445 1 96.31 248 THR A N 1
ATOM 1952 C CA . THR A 1 248 ? -1.504 -8.891 -6.574 1 96.31 248 THR A CA 1
ATOM 1953 C C . THR A 1 248 ? -2.951 -9.32 -6.781 1 96.31 248 THR A C 1
ATOM 1955 O O . THR A 1 248 ? -3.227 -10.508 -6.965 1 96.31 248 THR A O 1
ATOM 1958 N N . ASP A 1 249 ? -3.816 -8.375 -6.812 1 96.69 249 ASP A N 1
ATOM 1959 C CA . ASP A 1 249 ? -5.234 -8.711 -6.914 1 96.69 249 ASP A CA 1
ATOM 1960 C C . ASP A 1 249 ? -5.555 -9.336 -8.266 1 96.69 249 ASP A C 1
ATOM 1962 O O . ASP A 1 249 ? -6.219 -10.375 -8.336 1 96.69 249 ASP A O 1
ATOM 1966 N N . VAL A 1 250 ? -4.965 -8.773 -9.328 1 97.81 250 VAL A N 1
ATOM 1967 C CA . VAL A 1 250 ? -5.277 -9.281 -10.656 1 97.81 250 VAL A CA 1
ATOM 1968 C C . VAL A 1 250 ? -4.586 -10.633 -10.875 1 97.81 250 VAL A C 1
ATOM 1970 O O . VAL A 1 250 ? -5.109 -11.5 -11.57 1 97.81 250 VAL A O 1
ATOM 1973 N N . TRP A 1 251 ? -3.443 -10.797 -10.273 1 96.62 251 TRP A N 1
ATOM 1974 C CA . TRP A 1 251 ? -2.738 -12.07 -10.391 1 96.62 251 TRP A CA 1
ATOM 1975 C C . TRP A 1 251 ? -3.455 -13.164 -9.609 1 96.62 251 TRP A C 1
ATOM 1977 O O . TRP A 1 251 ? -3.588 -14.297 -10.086 1 96.62 251 TRP A O 1
ATOM 1987 N N . LEU A 1 252 ? -3.926 -12.859 -8.445 1 95.25 252 LEU A N 1
ATOM 1988 C CA . LEU A 1 252 ? -4.605 -13.844 -7.598 1 95.25 252 LEU A CA 1
ATOM 1989 C C . LEU A 1 252 ? -5.895 -14.32 -8.258 1 95.25 252 LEU A C 1
ATOM 1991 O O . LEU A 1 252 ? -6.234 -15.508 -8.164 1 95.25 252 LEU A O 1
ATOM 1995 N N . ILE A 1 253 ? -6.594 -13.422 -8.891 1 95.06 253 ILE A N 1
ATOM 1996 C CA . ILE A 1 253 ? -7.906 -13.742 -9.438 1 95.06 253 ILE A CA 1
ATOM 1997 C C . ILE A 1 253 ? -7.762 -14.25 -10.875 1 95.06 253 ILE A C 1
ATOM 1999 O O . ILE A 1 253 ? -8.359 -15.258 -11.242 1 95.06 253 ILE A O 1
ATOM 2003 N N . GLY A 1 254 ? -6.906 -13.609 -11.641 1 95.94 254 GLY A N 1
ATOM 2004 C CA . GLY A 1 254 ? -6.844 -13.883 -13.062 1 95.94 254 GLY A CA 1
ATOM 2005 C C . GLY A 1 254 ? -5.66 -14.75 -13.453 1 95.94 254 GLY A C 1
ATOM 2006 O O . GLY A 1 254 ? -5.547 -15.172 -14.609 1 95.94 254 GLY A O 1
ATOM 2007 N N . GLY A 1 255 ? -4.77 -15 -12.539 1 94.56 255 GLY A N 1
ATOM 2008 C CA . GLY A 1 255 ? -3.584 -15.789 -12.859 1 94.56 255 GLY A CA 1
ATOM 2009 C C . GLY A 1 255 ? -2.602 -15.047 -13.75 1 94.56 255 GLY A C 1
ATOM 2010 O O . GLY A 1 255 ? -2.732 -13.844 -13.961 1 94.56 255 GLY A O 1
ATOM 2011 N N . THR A 1 256 ? -1.606 -15.797 -14.219 1 94.69 256 THR A N 1
ATOM 2012 C CA . THR A 1 256 ? -0.527 -15.227 -15.016 1 94.69 256 THR A CA 1
ATOM 2013 C C . THR A 1 256 ? -1.043 -14.766 -16.375 1 94.69 256 THR A C 1
ATOM 2015 O O . THR A 1 256 ? -0.455 -13.883 -17 1 94.69 256 THR A O 1
ATOM 2018 N N . ALA A 1 257 ? -2.166 -15.273 -16.797 1 95.56 257 ALA A N 1
ATOM 2019 C CA . ALA A 1 257 ? -2.719 -14.945 -18.109 1 95.56 257 ALA A CA 1
ATOM 2020 C C . ALA A 1 257 ? -3.656 -13.742 -18.016 1 95.56 257 ALA A C 1
ATOM 2022 O O . ALA A 1 257 ? -4.078 -13.203 -19.047 1 95.56 257 ALA A O 1
ATOM 2023 N N . GLY A 1 258 ? -3.945 -13.359 -16.781 1 96.81 258 GLY A N 1
ATOM 2024 C CA . GLY A 1 258 ? -4.871 -12.242 -16.625 1 96.81 258 GLY A CA 1
ATOM 2025 C C . GLY A 1 258 ? -6.285 -12.578 -17.062 1 96.81 258 GLY A C 1
ATOM 2026 O O . GLY A 1 258 ? -6.938 -11.781 -17.734 1 96.81 258 GLY A O 1
ATOM 2027 N N . ASN A 1 259 ? -6.742 -13.766 -16.781 1 95.94 259 ASN A N 1
ATOM 2028 C CA . ASN A 1 259 ? -8.078 -14.227 -17.141 1 95.94 259 ASN A CA 1
ATOM 2029 C C . ASN A 1 259 ? -9.164 -13.383 -16.469 1 95.94 259 ASN A C 1
ATOM 2031 O O . ASN A 1 259 ? -8.945 -12.828 -15.398 1 95.94 259 ASN A O 1
ATOM 2035 N N . PRO A 1 260 ? -10.383 -13.281 -17.109 1 95.56 260 PRO A N 1
ATOM 2036 C CA . PRO A 1 260 ? -10.828 -13.945 -18.328 1 95.56 260 PRO A CA 1
ATOM 2037 C C . PRO A 1 260 ? -10.422 -13.188 -19.594 1 95.56 260 PRO A C 1
ATOM 2039 O O . PRO A 1 260 ? -10.531 -11.961 -19.641 1 95.56 260 PRO A O 1
ATOM 2042 N N . SER A 1 261 ? -9.945 -13.812 -20.609 1 95.94 261 SER A N 1
ATOM 2043 C CA . SER A 1 261 ? -9.648 -13.281 -21.938 1 95.94 261 SER A CA 1
ATOM 2044 C C . SER A 1 261 ? -8.664 -12.117 -21.859 1 95.94 261 SER A C 1
ATOM 2046 O O . SER A 1 261 ? -8.828 -11.117 -22.562 1 95.94 261 SER A O 1
ATOM 2048 N N . GLY A 1 262 ? -7.828 -12.094 -20.875 1 96.75 262 GLY A N 1
ATOM 2049 C CA . GLY A 1 262 ? -6.801 -11.078 -20.75 1 96.75 262 GLY A CA 1
ATOM 2050 C C . GLY A 1 262 ? -7.316 -9.773 -20.156 1 96.75 262 GLY A C 1
ATOM 2051 O O . GLY A 1 262 ? -6.594 -8.781 -20.109 1 96.75 262 GLY A O 1
ATOM 2052 N N . SER A 1 263 ? -8.516 -9.812 -19.656 1 97.62 263 SER A N 1
ATOM 2053 C CA . SER A 1 263 ? -9.125 -8.586 -19.141 1 97.62 263 SER A CA 1
ATOM 2054 C C . SER A 1 263 ? -8.438 -8.125 -17.859 1 97.62 263 SER A C 1
ATOM 2056 O O . SER A 1 263 ? -8.453 -6.93 -17.531 1 97.62 263 SER A O 1
ATOM 2058 N N . LEU A 1 264 ? -7.781 -9 -17.172 1 98.19 264 LEU A N 1
ATOM 2059 C CA . LEU A 1 264 ? -7.145 -8.633 -15.922 1 98.19 264 LEU A CA 1
ATOM 2060 C C . LEU A 1 264 ? -5.633 -8.531 -16.078 1 98.19 264 LEU A C 1
ATOM 2062 O O . LEU A 1 264 ? -4.902 -8.43 -15.094 1 98.19 264 LEU A O 1
ATOM 2066 N N . MET A 1 265 ? -5.215 -8.508 -17.375 1 98.56 265 MET A N 1
ATOM 2067 C CA . MET A 1 265 ? -3.803 -8.273 -17.672 1 98.56 265 MET A CA 1
ATOM 2068 C C . MET A 1 265 ? -3.434 -6.809 -17.438 1 98.56 265 MET A C 1
ATOM 2070 O O . MET A 1 265 ? -3.885 -5.926 -18.172 1 98.56 265 MET A O 1
ATOM 2074 N N . THR A 1 266 ? -2.678 -6.574 -16.406 1 98.75 266 THR A N 1
ATOM 2075 C CA . THR A 1 266 ? -2.139 -5.242 -16.156 1 98.75 266 THR A CA 1
ATOM 2076 C C . THR A 1 266 ? -0.695 -5.141 -16.641 1 98.75 266 THR A C 1
ATOM 2078 O O . THR A 1 266 ? -0.082 -6.152 -17 1 98.75 266 THR A O 1
ATOM 2081 N N . VAL A 1 267 ? -0.161 -3.957 -16.703 1 98.75 267 VAL A N 1
ATOM 2082 C CA . VAL A 1 267 ? 1.208 -3.754 -17.172 1 98.75 267 VAL A CA 1
ATOM 2083 C C . VAL A 1 267 ? 2.182 -4.465 -16.219 1 98.75 267 VAL A C 1
ATOM 2085 O O . VAL A 1 267 ? 3.15 -5.078 -16.672 1 98.75 267 VAL A O 1
ATOM 2088 N N . VAL A 1 268 ? 1.934 -4.422 -14.953 1 98.62 268 VAL A N 1
ATOM 2089 C CA . VAL A 1 268 ? 2.838 -5.055 -14 1 98.62 268 VAL A CA 1
ATOM 2090 C C . VAL A 1 268 ? 2.742 -6.574 -14.133 1 98.62 268 VAL A C 1
ATOM 2092 O O . VAL A 1 268 ? 3.74 -7.281 -13.977 1 98.62 268 VAL A O 1
ATOM 2095 N N . LEU A 1 269 ? 1.528 -7.051 -14.406 1 98.56 269 LEU A N 1
ATOM 2096 C CA . LEU A 1 269 ? 1.404 -8.477 -14.672 1 98.56 269 LEU A CA 1
ATOM 2097 C C . LEU A 1 269 ? 2.172 -8.859 -15.938 1 98.56 269 LEU A C 1
ATOM 2099 O O . LEU A 1 269 ? 2.797 -9.922 -15.984 1 98.56 269 LEU A O 1
ATOM 2103 N N . TYR A 1 270 ? 2.102 -8.047 -16.953 1 98.5 270 TYR A N 1
ATOM 2104 C CA . TYR A 1 270 ? 2.891 -8.219 -18.156 1 98.5 270 TYR A CA 1
ATOM 2105 C C . TYR A 1 270 ? 4.379 -8.266 -17.844 1 98.5 270 TYR A C 1
ATOM 2107 O O . TYR A 1 270 ? 5.109 -9.102 -18.375 1 98.5 270 TYR A O 1
ATOM 2115 N N . ILE A 1 271 ? 4.855 -7.406 -17 1 97.69 271 ILE A N 1
ATOM 2116 C CA . ILE A 1 271 ? 6.25 -7.367 -16.562 1 97.69 271 ILE A CA 1
ATOM 2117 C C . ILE A 1 271 ? 6.602 -8.664 -15.836 1 97.69 271 ILE A C 1
ATOM 2119 O O . ILE A 1 271 ? 7.641 -9.266 -16.109 1 97.69 271 ILE A O 1
ATOM 2123 N N . TYR A 1 272 ? 5.738 -9.07 -15 1 97.06 272 TYR A N 1
ATOM 2124 C CA . TYR A 1 272 ? 5.949 -10.305 -14.25 1 97.06 272 TYR A CA 1
ATOM 2125 C C . TYR A 1 272 ? 6.09 -11.5 -15.195 1 97.06 272 TYR A C 1
ATOM 2127 O O . TYR A 1 272 ? 6.992 -12.32 -15.031 1 97.06 272 TYR A O 1
ATOM 2135 N N . ARG A 1 273 ? 5.203 -11.594 -16.109 1 96.06 273 ARG A N 1
ATOM 2136 C CA . ARG A 1 273 ? 5.195 -12.695 -17.062 1 96.06 273 ARG A CA 1
ATOM 2137 C C . ARG A 1 273 ? 6.512 -12.75 -17.844 1 96.06 273 ARG A C 1
ATOM 2139 O O . ARG A 1 273 ? 7.086 -13.82 -18.016 1 96.06 273 ARG A O 1
ATOM 2146 N N . ASN A 1 274 ? 6.957 -11.648 -18.234 1 94.12 274 ASN A N 1
ATOM 2147 C CA . ASN A 1 274 ? 8.188 -11.602 -19 1 94.12 274 ASN A CA 1
ATOM 2148 C C . ASN A 1 274 ? 9.406 -11.891 -18.125 1 94.12 274 ASN A C 1
ATOM 2150 O O . ASN A 1 274 ? 10.32 -12.609 -18.547 1 94.12 274 ASN A O 1
ATOM 2154 N N . ALA A 1 275 ? 9.422 -11.414 -16.922 1 92 275 ALA A N 1
ATOM 2155 C CA . ALA A 1 275 ? 10.586 -11.562 -16.047 1 92 275 ALA A CA 1
ATOM 2156 C C . ALA A 1 275 ? 10.641 -12.953 -15.438 1 92 275 ALA A C 1
ATOM 2158 O O . ALA A 1 275 ? 11.664 -13.641 -15.539 1 92 275 ALA A O 1
ATOM 2159 N N . PHE A 1 276 ? 9.555 -13.375 -14.883 1 88.62 276 PHE A N 1
ATOM 2160 C CA . PHE A 1 276 ? 9.586 -14.531 -13.992 1 88.62 276 PHE A CA 1
ATOM 2161 C C . PHE A 1 276 ? 9.023 -15.766 -14.688 1 88.62 276 PHE A C 1
ATOM 2163 O O . PHE A 1 276 ? 9.352 -16.891 -14.32 1 88.62 276 PHE A O 1
ATOM 2170 N N . TYR A 1 277 ? 8.203 -15.531 -15.641 1 86.75 277 TYR A N 1
ATOM 2171 C CA . TYR A 1 277 ? 7.645 -16.672 -16.344 1 86.75 277 TYR A CA 1
ATOM 2172 C C . TYR A 1 277 ? 8.453 -16.984 -17.609 1 86.75 277 TYR A C 1
ATOM 2174 O O . TYR A 1 277 ? 8.812 -18.141 -17.844 1 86.75 277 TYR A O 1
ATOM 2182 N N . SER A 1 278 ? 8.828 -16.016 -18.375 1 89.06 278 SER A N 1
ATOM 2183 C CA . SER A 1 278 ? 9.508 -16.219 -19.656 1 89.06 278 SER A CA 1
ATOM 2184 C C . SER A 1 278 ? 11.008 -15.969 -19.531 1 89.06 278 SER A C 1
ATOM 2186 O O . SER A 1 278 ? 11.758 -16.172 -20.484 1 89.06 278 SER A O 1
ATOM 2188 N N . ASN A 1 279 ? 11.469 -15.484 -18.469 1 88.44 279 ASN A N 1
ATOM 2189 C CA . ASN A 1 279 ? 12.875 -15.219 -18.188 1 88.44 279 ASN A CA 1
ATOM 2190 C C . ASN A 1 279 ? 13.469 -14.234 -19.172 1 88.44 279 ASN A C 1
ATOM 2192 O O . ASN A 1 279 ? 14.57 -14.445 -19.688 1 88.44 279 ASN A O 1
ATOM 2196 N N . GLN A 1 280 ? 12.641 -13.344 -19.578 1 90.62 280 GLN A N 1
ATOM 2197 C CA . GLN A 1 280 ? 13.086 -12.242 -20.438 1 90.62 280 GLN A CA 1
ATOM 2198 C C . GLN A 1 280 ? 13.219 -10.953 -19.641 1 90.62 280 GLN A C 1
ATOM 2200 O O . GLN A 1 280 ? 12.406 -10.039 -19.781 1 90.62 280 GLN A O 1
ATOM 2205 N N . MET A 1 281 ? 14.336 -10.859 -19.016 1 90 281 MET A N 1
ATOM 2206 C CA . MET A 1 281 ? 14.547 -9.766 -18.062 1 90 281 MET A CA 1
ATOM 2207 C C . MET A 1 281 ? 14.734 -8.438 -18.797 1 90 281 MET A C 1
ATOM 2209 O O . MET A 1 281 ? 14.336 -7.387 -18.297 1 90 281 MET A O 1
ATOM 2213 N N . GLY A 1 282 ? 15.336 -8.523 -19.906 1 91.81 282 GLY A N 1
ATOM 2214 C CA . GLY A 1 282 ? 15.5 -7.316 -20.703 1 91.81 282 GLY A CA 1
ATOM 2215 C C . GLY A 1 282 ? 14.18 -6.691 -21.109 1 91.81 282 GLY A C 1
ATOM 2216 O O . GLY A 1 282 ? 13.969 -5.488 -20.938 1 91.81 282 GLY A O 1
ATOM 2217 N N . ILE A 1 283 ? 13.281 -7.531 -21.578 1 93.75 283 ILE A N 1
ATOM 2218 C CA . ILE A 1 283 ? 11.961 -7.066 -21.984 1 93.75 283 ILE A CA 1
ATOM 2219 C C . ILE A 1 283 ? 11.195 -6.555 -20.766 1 93.75 283 ILE A C 1
ATOM 2221 O O . ILE A 1 283 ? 10.547 -5.508 -20.828 1 93.75 283 ILE A O 1
ATOM 2225 N N . ALA A 1 284 ? 11.32 -7.27 -19.703 1 95.25 284 ALA A N 1
ATOM 2226 C CA . ALA A 1 284 ? 10.609 -6.906 -18.469 1 95.25 284 ALA A CA 1
ATOM 2227 C C . ALA A 1 284 ? 11.086 -5.559 -17.938 1 95.25 284 ALA A C 1
ATOM 2229 O O . ALA A 1 284 ? 10.281 -4.727 -17.531 1 95.25 284 ALA A O 1
ATOM 2230 N N . THR A 1 285 ? 12.367 -5.34 -17.938 1 94.44 285 THR A N 1
ATOM 2231 C CA . THR A 1 285 ? 12.906 -4.082 -17.438 1 94.44 285 THR A CA 1
ATOM 2232 C C . THR A 1 285 ? 12.586 -2.934 -18.375 1 94.44 285 THR A C 1
ATOM 2234 O O . THR A 1 285 ? 12.312 -1.814 -17.938 1 94.44 285 THR A O 1
ATOM 2237 N N . ALA A 1 286 ? 12.609 -3.203 -19.656 1 96.12 286 ALA A N 1
ATOM 2238 C CA . ALA A 1 286 ? 12.188 -2.189 -20.625 1 96.12 286 ALA A CA 1
ATOM 2239 C C . ALA A 1 286 ? 10.734 -1.786 -20.375 1 96.12 286 ALA A C 1
ATOM 2241 O O . ALA A 1 286 ? 10.406 -0.596 -20.344 1 96.12 286 ALA A O 1
ATOM 2242 N N . ALA A 1 287 ? 9.891 -2.771 -20.219 1 97.69 287 ALA A N 1
ATOM 2243 C CA . ALA A 1 287 ? 8.484 -2.5 -19.938 1 97.69 287 ALA A CA 1
ATOM 2244 C C . ALA A 1 287 ? 8.328 -1.73 -18.625 1 97.69 287 ALA A C 1
ATOM 2246 O O . ALA A 1 287 ? 7.465 -0.858 -18.516 1 97.69 287 ALA A O 1
ATOM 2247 N N . SER A 1 288 ? 9.133 -2.053 -17.656 1 97.38 288 SER A N 1
ATOM 2248 C CA . SER A 1 288 ? 9.102 -1.365 -16.359 1 97.38 288 SER A CA 1
ATOM 2249 C C . SER A 1 288 ? 9.445 0.112 -16.516 1 97.38 288 SER A C 1
ATOM 2251 O O . SER A 1 288 ? 8.812 0.97 -15.898 1 97.38 288 SER A O 1
ATOM 2253 N N . TYR A 1 289 ? 10.391 0.42 -17.297 1 96.38 289 TYR A N 1
ATOM 2254 C CA . TYR A 1 289 ? 10.781 1.813 -17.469 1 96.38 289 TYR A CA 1
ATOM 2255 C C . TYR A 1 289 ? 9.734 2.568 -18.281 1 96.38 289 TYR A C 1
ATOM 2257 O O . TYR A 1 289 ? 9.5 3.758 -18.062 1 96.38 289 TYR A O 1
ATOM 2265 N N . LEU A 1 290 ? 9.133 1.883 -19.234 1 97.69 290 LEU A N 1
ATOM 2266 C CA . LEU A 1 290 ? 8.031 2.518 -19.953 1 97.69 290 LEU A CA 1
ATOM 2267 C C . LEU A 1 290 ? 6.898 2.873 -19 1 97.69 290 LEU A C 1
ATOM 2269 O O . LEU A 1 290 ? 6.344 3.973 -19.078 1 97.69 290 LEU A O 1
ATOM 2273 N N . LEU A 1 291 ? 6.57 1.916 -18.141 1 97.69 291 LEU A N 1
ATOM 2274 C CA . LEU A 1 291 ? 5.539 2.186 -17.141 1 97.69 291 LEU A CA 1
ATOM 2275 C C . LEU A 1 291 ? 5.957 3.33 -16.219 1 97.69 291 LEU A C 1
ATOM 2277 O O . LEU A 1 291 ? 5.141 4.188 -15.883 1 97.69 291 LEU A O 1
ATOM 2281 N N . PHE A 1 292 ? 7.211 3.301 -15.82 1 95.44 292 PHE A N 1
ATOM 2282 C CA . PHE A 1 292 ? 7.758 4.336 -14.953 1 95.44 292 PHE A CA 1
ATOM 2283 C C . PHE A 1 292 ? 7.59 5.715 -15.578 1 95.44 292 PHE A C 1
ATOM 2285 O O . PHE A 1 292 ? 7.113 6.645 -14.922 1 95.44 292 PHE A O 1
ATOM 2292 N N . VAL A 1 293 ? 7.922 5.859 -16.797 1 95.62 293 VAL A N 1
ATOM 2293 C CA . VAL A 1 293 ? 7.824 7.125 -17.516 1 95.62 293 VAL A CA 1
ATOM 2294 C C . VAL A 1 293 ? 6.359 7.535 -17.641 1 95.62 293 VAL A C 1
ATOM 2296 O O . VAL A 1 293 ? 6.02 8.711 -17.469 1 95.62 293 VAL A O 1
ATOM 2299 N N . PHE A 1 294 ? 5.562 6.57 -17.906 1 97.06 294 PHE A N 1
ATOM 2300 C CA . PHE A 1 294 ? 4.137 6.844 -18.031 1 97.06 294 PHE A CA 1
ATOM 2301 C C . PHE A 1 294 ? 3.586 7.406 -16.719 1 97.06 294 PHE A C 1
ATOM 2303 O O . PHE A 1 294 ? 2.859 8.406 -16.719 1 97.06 294 PHE A O 1
ATOM 2310 N N . ILE A 1 295 ? 3.916 6.832 -15.625 1 97.06 295 ILE A N 1
ATOM 2311 C CA . ILE A 1 295 ? 3.451 7.27 -14.312 1 97.06 295 ILE A CA 1
ATOM 2312 C C . ILE A 1 295 ? 3.998 8.664 -14.008 1 97.06 295 ILE A C 1
ATOM 2314 O O . ILE A 1 295 ? 3.273 9.523 -13.508 1 97.06 295 ILE A O 1
ATOM 2318 N N . LEU A 1 296 ? 5.234 8.891 -14.336 1 93.69 296 LEU A N 1
ATOM 2319 C CA . LEU A 1 296 ? 5.855 10.188 -14.086 1 93.69 296 LEU A CA 1
ATOM 2320 C C . LEU A 1 296 ? 5.156 11.289 -14.875 1 93.69 296 LEU A C 1
ATOM 2322 O O . LEU A 1 296 ? 4.875 12.359 -14.336 1 93.69 296 LEU A O 1
ATOM 2326 N N . VAL A 1 297 ? 4.93 11.016 -16.078 1 95 297 VAL A N 1
ATOM 2327 C CA . VAL A 1 297 ? 4.266 12 -16.938 1 95 297 VAL A CA 1
ATOM 2328 C C . VAL A 1 297 ? 2.867 12.297 -16.391 1 95 297 VAL A C 1
ATOM 2330 O O . VAL A 1 297 ? 2.469 13.453 -16.281 1 95 297 VAL A O 1
ATOM 2333 N N . LEU A 1 298 ? 2.164 11.234 -16.031 1 94.38 298 LEU A N 1
ATOM 2334 C CA . LEU A 1 298 ? 0.829 11.398 -15.477 1 94.38 298 LEU A CA 1
ATOM 2335 C C . LEU A 1 298 ? 0.879 12.211 -14.188 1 94.38 298 LEU A C 1
ATOM 2337 O O . LEU A 1 298 ? 0.04 13.094 -13.961 1 94.38 298 LEU A O 1
ATOM 2341 N N . THR A 1 299 ? 1.808 11.945 -13.398 1 92.06 299 THR A N 1
ATOM 2342 C CA . THR A 1 299 ? 1.964 12.625 -12.125 1 92.06 299 THR A CA 1
ATOM 2343 C C . THR A 1 299 ? 2.283 14.102 -12.336 1 92.06 299 THR A C 1
ATOM 2345 O O . THR A 1 299 ? 1.695 14.977 -11.688 1 92.06 299 THR A O 1
ATOM 2348 N N . VAL A 1 300 ? 3.117 14.469 -13.273 1 90.31 300 VAL A N 1
ATOM 2349 C CA . VAL A 1 300 ? 3.502 15.844 -13.57 1 90.31 300 VAL A CA 1
ATOM 2350 C C . VAL A 1 300 ? 2.303 16.609 -14.125 1 90.31 300 VAL A C 1
ATOM 2352 O O . VAL A 1 300 ? 2.07 17.766 -13.758 1 90.31 300 VAL A O 1
ATOM 2355 N N . ILE A 1 301 ? 1.591 15.938 -14.914 1 93.19 301 ILE A N 1
ATOM 2356 C CA . ILE A 1 301 ? 0.402 16.562 -15.477 1 93.19 301 ILE A CA 1
ATOM 2357 C C . ILE A 1 301 ? -0.579 16.922 -14.367 1 93.19 301 ILE A C 1
ATOM 2359 O O . ILE A 1 301 ? -1.112 18.031 -14.328 1 93.19 301 ILE A O 1
ATOM 2363 N N . MET A 1 302 ? -0.761 16.031 -13.453 1 92.19 302 MET A N 1
ATOM 2364 C CA . MET A 1 302 ? -1.693 16.25 -12.352 1 92.19 302 MET A CA 1
ATOM 2365 C C . MET A 1 302 ? -1.199 17.375 -11.445 1 92.19 302 MET A C 1
ATOM 2367 O O . MET A 1 302 ? -1.992 18.188 -10.961 1 92.19 302 MET A O 1
ATOM 2371 N N . LEU A 1 303 ? 0.064 17.5 -11.242 1 87.38 303 LEU A N 1
ATOM 2372 C CA . LEU A 1 303 ? 0.646 18.547 -10.406 1 87.38 303 LEU A CA 1
ATOM 2373 C C . LEU A 1 303 ? 0.521 19.906 -11.078 1 87.38 303 LEU A C 1
ATOM 2375 O O . LEU A 1 303 ? 0.226 20.906 -10.414 1 87.38 303 LEU A O 1
ATOM 2379 N N . LYS A 1 304 ? 0.704 19.953 -12.328 1 88.5 304 LYS A N 1
ATOM 2380 C CA . LYS A 1 304 ? 0.64 21.219 -13.07 1 88.5 304 LYS A CA 1
ATOM 2381 C C . LYS A 1 304 ? -0.795 21.719 -13.164 1 88.5 304 LYS A C 1
ATOM 2383 O O . LYS A 1 304 ? -1.032 22.938 -13.117 1 88.5 304 LYS A O 1
ATOM 2388 N N . LEU A 1 305 ? -1.667 20.859 -13.266 1 83.69 305 LEU A N 1
ATOM 2389 C CA . LEU A 1 305 ? -3.072 21.25 -13.344 1 83.69 305 LEU A CA 1
ATOM 2390 C C . LEU A 1 305 ? -3.549 21.844 -12.023 1 83.69 305 LEU A C 1
ATOM 2392 O O . LEU A 1 305 ? -4.434 22.703 -12.008 1 83.69 305 LEU A O 1
ATOM 2396 N N . ASN A 1 306 ? -3.043 21.422 -10.961 1 77.94 306 ASN A N 1
ATOM 2397 C CA . ASN A 1 306 ? -3.408 21.953 -9.648 1 77.94 306 ASN A CA 1
ATOM 2398 C C . ASN A 1 306 ? -2.793 23.328 -9.398 1 77.94 306 ASN A C 1
ATOM 2400 O O . ASN A 1 306 ? -3.412 24.188 -8.766 1 77.94 306 ASN A O 1
ATOM 2404 N N . LYS A 1 307 ? -1.574 23.562 -9.695 1 66.94 307 LYS A N 1
ATOM 2405 C CA . LYS A 1 307 ? -0.917 24.859 -9.516 1 66.94 307 LYS A CA 1
ATOM 2406 C C . LYS A 1 307 ? -1.656 25.953 -10.273 1 66.94 307 LYS A C 1
ATOM 2408 O O . LYS A 1 307 ? -1.774 27.078 -9.773 1 66.94 307 LYS A O 1
ATOM 2413 N N . LYS A 1 308 ? -2.1 25.688 -11.328 1 59.25 308 LYS A N 1
ATOM 2414 C CA . LYS A 1 308 ? -2.809 26.719 -12.102 1 59.25 308 LYS A CA 1
ATOM 2415 C C . LYS A 1 308 ? -4.07 27.172 -11.375 1 59.25 308 LYS A C 1
ATOM 2417 O O . LYS A 1 308 ? -4.441 28.344 -11.438 1 59.25 308 LYS A O 1
ATOM 2422 N N . ASN A 1 309 ? -4.625 26.281 -10.609 1 52.69 309 ASN A N 1
ATOM 2423 C CA . ASN A 1 309 ? -5.875 26.641 -9.945 1 52.69 309 ASN A CA 1
ATOM 2424 C C . ASN A 1 309 ? -5.625 27.359 -8.617 1 52.69 309 ASN A C 1
ATOM 2426 O O . ASN A 1 309 ? -6.527 27.969 -8.062 1 52.69 309 ASN A O 1
ATOM 2430 N N . GLN A 1 310 ? -4.535 27.125 -7.953 1 49.22 310 GLN A N 1
ATOM 2431 C CA . GLN A 1 310 ? -4.242 27.875 -6.73 1 49.22 310 GLN A CA 1
ATOM 2432 C C . GLN A 1 310 ? -3.986 29.344 -7.031 1 49.22 310 GLN A C 1
ATOM 2434 O O . GLN A 1 310 ? -4.234 30.203 -6.184 1 49.22 310 GLN A O 1
ATOM 2439 N N . PHE A 1 311 ? -3.369 29.766 -8.219 1 38.16 311 PHE A N 1
ATOM 2440 C CA . PHE A 1 311 ? -3.111 31.156 -8.547 1 38.16 311 PHE A CA 1
ATOM 2441 C C . PHE A 1 311 ? -4.367 31.828 -9.094 1 38.16 311 PHE A C 1
ATOM 2443 O O . PHE A 1 311 ? -4.422 33.062 -9.211 1 38.16 311 PHE A O 1
ATOM 2450 N N . ASP A 1 312 ? -5.355 31.125 -9.469 1 34.72 312 ASP A N 1
ATOM 2451 C CA . ASP A 1 312 ? -6.48 31.984 -9.812 1 34.72 312 ASP A CA 1
ATOM 2452 C C . ASP A 1 312 ? -7.379 32.219 -8.602 1 34.72 312 ASP A C 1
ATOM 2454 O O . ASP A 1 312 ? -7.621 31.312 -7.809 1 34.72 312 ASP A O 1
ATOM 2458 N N . MET B 1 1 ? -32.938 47.5 65.438 1 31.64 1 MET B N 1
ATOM 2459 C CA . MET B 1 1 ? -33.625 47.219 64.188 1 31.64 1 MET B CA 1
ATOM 2460 C C . MET B 1 1 ? -32.719 46.5 63.219 1 31.64 1 MET B C 1
ATOM 2462 O O . MET B 1 1 ? -31.703 47.062 62.75 1 31.64 1 MET B O 1
ATOM 2466 N N . ALA B 1 2 ? -32.438 45.156 63.406 1 40.94 2 ALA B N 1
ATOM 2467 C CA . ALA B 1 2 ? -31.594 44.156 62.812 1 40.94 2 ALA B CA 1
ATOM 2468 C C . ALA B 1 2 ? -31.922 43.938 61.344 1 40.94 2 ALA B C 1
ATOM 2470 O O . ALA B 1 2 ? -33.062 43.625 61 1 40.94 2 ALA B O 1
ATOM 2471 N N . GLY B 1 3 ? -31.344 44.875 60.562 1 35.12 3 GLY B N 1
ATOM 2472 C CA . GLY B 1 3 ? -31.609 44.844 59.125 1 35.12 3 GLY B CA 1
ATOM 2473 C C . GLY B 1 3 ? -31.516 43.469 58.531 1 35.12 3 GLY B C 1
ATOM 2474 O O . GLY B 1 3 ? -30.734 42.625 59 1 35.12 3 GLY B O 1
ATOM 2475 N N . ASN B 1 4 ? -32.625 43 57.969 1 39.19 4 ASN B N 1
ATOM 2476 C CA . ASN B 1 4 ? -32.906 41.719 57.344 1 39.19 4 ASN B CA 1
ATOM 2477 C C . ASN B 1 4 ? -31.859 41.344 56.312 1 39.19 4 ASN B C 1
ATOM 2479 O O . ASN B 1 4 ? -31.531 42.188 55.469 1 39.19 4 ASN B O 1
ATOM 2483 N N . PRO B 1 5 ? -30.938 40.406 56.625 1 41.41 5 PRO B N 1
ATOM 2484 C CA . PRO B 1 5 ? -29.922 39.969 55.688 1 41.41 5 PRO B CA 1
ATOM 2485 C C . PRO B 1 5 ? -30.484 39.688 54.281 1 41.41 5 PRO B C 1
ATOM 2487 O O . PRO B 1 5 ? -31.5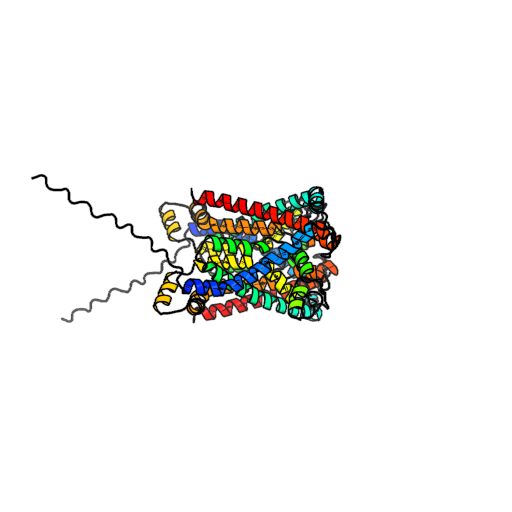47 39.094 54.156 1 41.41 5 PRO B O 1
ATOM 2490 N N . GLU B 1 6 ? -30.406 40.688 53.344 1 40.34 6 GLU B N 1
ATOM 2491 C CA . GLU B 1 6 ? -30.75 40.5 51.938 1 40.34 6 GLU B CA 1
ATOM 2492 C C . GLU B 1 6 ? -30.234 39.188 51.406 1 40.34 6 GLU B C 1
ATOM 2494 O O . GLU B 1 6 ? -29.047 38.844 51.594 1 40.34 6 GLU B O 1
ATOM 2499 N N . THR B 1 7 ? -31.156 38.156 51.312 1 40.25 7 THR B N 1
ATOM 2500 C CA . THR B 1 7 ? -30.984 36.844 50.719 1 40.25 7 THR B CA 1
ATOM 2501 C C . THR B 1 7 ? -30.266 36.938 49.375 1 40.25 7 THR B C 1
ATOM 2503 O O . THR B 1 7 ? -30.625 37.75 48.531 1 40.25 7 THR B O 1
ATOM 2506 N N . ALA B 1 8 ? -29 36.5 49.312 1 47.62 8 ALA B N 1
ATOM 2507 C CA . ALA B 1 8 ? -28.141 36.375 48.125 1 47.62 8 ALA B CA 1
ATOM 2508 C C . ALA B 1 8 ? -28.906 35.75 46.969 1 47.62 8 ALA B C 1
ATOM 2510 O O . ALA B 1 8 ? -29.656 34.781 47.125 1 47.62 8 ALA B O 1
ATOM 2511 N N . PRO B 1 9 ? -29.172 36.594 45.875 1 42.94 9 PRO B N 1
ATOM 2512 C CA . PRO B 1 9 ? -29.875 36.031 44.719 1 42.94 9 PRO B CA 1
ATOM 2513 C C . PRO B 1 9 ? -29.312 34.688 44.312 1 42.94 9 PRO B C 1
ATOM 2515 O O . PRO B 1 9 ? -28.156 34.375 44.562 1 42.94 9 PRO B O 1
ATOM 2518 N N . GLY B 1 10 ? -30.125 33.531 44.25 1 38.88 10 GLY B N 1
ATOM 2519 C CA . GLY B 1 10 ? -29.938 32.156 43.844 1 38.88 10 GLY B CA 1
ATOM 2520 C C . GLY B 1 10 ? -29.109 32 42.594 1 38.88 10 GLY B C 1
ATOM 2521 O O . GLY B 1 10 ? -29.141 32.875 41.719 1 38.88 10 GLY B O 1
ATOM 2522 N N . SER B 1 11 ? -27.922 31.359 42.625 1 40.84 11 SER B N 1
ATOM 2523 C CA . SER B 1 11 ? -27.047 30.891 41.562 1 40.84 11 SER B CA 1
ATOM 2524 C C . SER B 1 11 ? -27.859 30.297 40.406 1 40.84 11 SER B C 1
ATOM 2526 O O . SER B 1 11 ? -28.594 29.328 40.594 1 40.84 11 SER B O 1
ATOM 2528 N N . SER B 1 12 ? -28.5 31.094 39.531 1 39.66 12 SER B N 1
ATOM 2529 C CA . SER B 1 12 ? -29.109 30.578 38.312 1 39.66 12 SER B CA 1
ATOM 2530 C C . SER B 1 12 ? -28.234 29.516 37.656 1 39.66 12 SER B C 1
ATOM 2532 O O . SER B 1 12 ? -27.078 29.766 37.312 1 39.66 12 SER B O 1
ATOM 2534 N N . LEU B 1 13 ? -28.328 28.281 38.094 1 41.66 13 LEU B N 1
ATOM 2535 C CA . LEU B 1 13 ? -27.812 27.125 37.375 1 41.66 13 LEU B CA 1
ATOM 2536 C C . LEU B 1 13 ? -27.938 27.297 35.875 1 41.66 13 LEU B C 1
ATOM 2538 O O . LEU B 1 13 ? -29.047 27.453 35.344 1 41.66 13 LEU B O 1
ATOM 2542 N N . MET B 1 14 ? -27.141 28.031 35.25 1 40.88 14 MET B N 1
ATOM 2543 C CA . MET B 1 14 ? -27.031 28.047 33.781 1 40.88 14 MET B CA 1
ATOM 2544 C C . MET B 1 14 ? -27.297 26.656 33.219 1 40.88 14 MET B C 1
ATOM 2546 O O . MET B 1 14 ? -26.547 25.719 33.469 1 40.88 14 MET B O 1
ATOM 2550 N N . ARG B 1 15 ? -28.547 26.234 33.062 1 39.22 15 ARG B N 1
ATOM 2551 C CA . ARG B 1 15 ? -28.938 25.016 32.375 1 39.22 15 ARG B CA 1
ATOM 2552 C C . ARG B 1 15 ? -28.109 24.797 31.125 1 39.22 15 ARG B C 1
ATOM 2554 O O . ARG B 1 15 ? -28.078 25.656 30.234 1 39.22 15 ARG B O 1
ATOM 2561 N N . LYS B 1 16 ? -27.109 24.109 31.234 1 42.94 16 LYS B N 1
ATOM 2562 C CA . LYS B 1 16 ? -26.406 23.609 30.062 1 42.94 16 LYS B CA 1
ATOM 2563 C C . LYS B 1 16 ? -27.391 23.266 28.938 1 42.94 16 LYS B C 1
ATOM 2565 O O . LYS B 1 16 ? -28.219 22.359 29.078 1 42.94 16 LYS B O 1
ATOM 2570 N N . ARG B 1 17 ? -27.953 24.203 28.172 1 40.53 17 ARG B N 1
ATOM 2571 C CA . ARG B 1 17 ? -28.781 23.953 27 1 40.53 17 ARG B CA 1
ATOM 2572 C C . ARG B 1 17 ? -28.297 22.75 26.219 1 40.53 17 ARG B C 1
ATOM 2574 O O . ARG B 1 17 ? -27.141 22.703 25.797 1 40.53 17 ARG B O 1
ATOM 2581 N N . LYS B 1 18 ? -28.781 21.672 26.547 1 41.75 18 LYS B N 1
ATOM 2582 C CA . LYS B 1 18 ? -28.609 20.469 25.734 1 41.75 18 LYS B CA 1
ATOM 2583 C C . LYS B 1 18 ? -28.562 20.828 24.25 1 41.75 18 LYS B C 1
ATOM 2585 O O . LYS B 1 18 ? -29.5 21.406 23.719 1 41.75 18 LYS B O 1
ATOM 2590 N N . LYS B 1 19 ? -27.469 21.141 23.75 1 46.5 19 LYS B N 1
ATOM 2591 C CA . LYS B 1 19 ? -27.312 21.344 22.312 1 46.5 19 LYS B CA 1
ATOM 2592 C C . LYS B 1 19 ? -28.234 20.438 21.516 1 46.5 19 LYS B C 1
ATOM 2594 O O . LYS B 1 19 ? -28.078 19.219 21.531 1 46.5 19 LYS B O 1
ATOM 2599 N N . ARG B 1 20 ? -29.547 20.562 21.438 1 43.56 20 ARG B N 1
ATOM 2600 C CA . ARG B 1 20 ? -30.578 19.969 20.594 1 43.56 20 ARG B CA 1
ATOM 2601 C C . ARG B 1 20 ? -30.047 19.641 19.219 1 43.56 20 ARG B C 1
ATOM 2603 O O . ARG B 1 20 ? -29.328 20.438 18.609 1 43.56 20 ARG B O 1
ATOM 2610 N N . PHE B 1 21 ? -29.844 18.359 18.969 1 49.12 21 PHE B N 1
ATOM 2611 C CA . PHE B 1 21 ? -29.703 17.953 17.578 1 49.12 21 PHE B CA 1
ATOM 2612 C C . PHE B 1 21 ? -30.531 18.844 16.672 1 49.12 21 PHE B C 1
ATOM 2614 O O . PHE B 1 21 ? -31.766 18.875 16.766 1 49.12 21 PHE B O 1
ATOM 2621 N N . THR B 1 22 ? -30.109 19.969 16.344 1 48.41 22 THR B N 1
ATOM 2622 C CA . THR B 1 22 ? -30.922 20.781 15.445 1 48.41 22 THR B CA 1
ATOM 2623 C C . THR B 1 22 ? -31.312 19.984 14.211 1 48.41 22 THR B C 1
ATOM 2625 O O . THR B 1 22 ? -30.688 18.969 13.891 1 48.41 22 THR B O 1
ATOM 2628 N N . SER B 1 23 ? -32.469 20.094 13.648 1 51.94 23 SER B N 1
ATOM 2629 C CA . SER B 1 23 ? -33.031 19.531 12.414 1 51.94 23 SER B CA 1
ATOM 2630 C C . SER B 1 23 ? -31.938 19.422 11.344 1 51.94 23 SER B C 1
ATOM 2632 O O . SER B 1 23 ? -32 18.531 10.492 1 51.94 23 SER B O 1
ATOM 2634 N N . LYS B 1 24 ? -31.047 20.281 11.383 1 52.56 24 LYS B N 1
ATOM 2635 C CA . LYS B 1 24 ? -29.984 20.312 10.383 1 52.56 24 LYS B CA 1
ATOM 2636 C C . LYS B 1 24 ? -28.969 19.188 10.617 1 52.56 24 LYS B C 1
ATOM 2638 O O . LYS B 1 24 ? -28.453 18.609 9.664 1 52.56 24 LYS B O 1
ATOM 2643 N N . ASP B 1 25 ? -28.734 18.938 11.883 1 55.28 25 ASP B N 1
ATOM 2644 C CA . ASP B 1 25 ? -27.828 17.859 12.211 1 55.28 25 ASP B CA 1
ATOM 2645 C C . ASP B 1 25 ? -28.406 16.5 11.789 1 55.28 25 ASP B C 1
ATOM 2647 O O . ASP B 1 25 ? -27.672 15.648 11.273 1 55.28 25 ASP B O 1
ATOM 2651 N N . LEU B 1 26 ? -29.672 16.375 12.039 1 53.69 26 LEU B N 1
ATOM 2652 C CA . LEU B 1 26 ? -30.359 15.148 11.656 1 53.69 26 LEU B CA 1
ATOM 2653 C C . LEU B 1 26 ? -30.359 14.984 10.141 1 53.69 26 LEU B C 1
ATOM 2655 O O . LEU B 1 26 ? -30.266 13.859 9.633 1 53.69 26 LEU B O 1
ATOM 2659 N N . ALA B 1 27 ? -30.5 16.062 9.469 1 52 27 ALA B N 1
ATOM 2660 C CA . ALA B 1 27 ? -30.516 16 8.008 1 52 27 ALA B CA 1
ATOM 2661 C C . ALA B 1 27 ? -29.156 15.523 7.48 1 52 27 ALA B C 1
ATOM 2663 O O . ALA B 1 27 ? -29.094 14.711 6.551 1 52 27 ALA B O 1
ATOM 2664 N N . GLY B 1 28 ? -28.172 16.047 8.062 1 55.12 28 GLY B N 1
ATOM 2665 C CA . GLY B 1 28 ? -26.844 15.586 7.668 1 55.12 28 GLY B CA 1
ATOM 2666 C C . GLY B 1 28 ? -26.641 14.102 7.934 1 55.12 28 GLY B C 1
ATOM 2667 O O . GLY B 1 28 ? -26.109 13.383 7.086 1 55.12 28 GLY B O 1
ATOM 2668 N N . LEU B 1 29 ? -27.156 13.734 9.086 1 57.34 29 LEU B N 1
ATOM 2669 C CA . LEU B 1 29 ? -27.062 12.32 9.438 1 57.34 29 LEU B CA 1
ATOM 2670 C C . LEU B 1 29 ? -27.938 11.477 8.516 1 57.34 29 LEU B C 1
ATOM 2672 O O . LEU B 1 29 ? -27.547 10.375 8.125 1 57.34 29 LEU B O 1
ATOM 2676 N N . ALA B 1 30 ? -29.156 11.961 8.312 1 56.94 30 ALA B N 1
ATOM 2677 C CA . ALA B 1 30 ? -30.078 11.203 7.477 1 56.94 30 ALA B CA 1
ATOM 2678 C C . ALA B 1 30 ? -29.531 11.023 6.07 1 56.94 30 ALA B C 1
ATOM 2680 O O . ALA B 1 30 ? -29.703 9.969 5.457 1 56.94 30 ALA B O 1
ATOM 2681 N N . PHE B 1 31 ? -28.844 12.031 5.672 1 57.12 31 PHE B N 1
ATOM 2682 C CA . PHE B 1 31 ? -28.281 11.945 4.332 1 57.12 31 PHE B CA 1
ATOM 2683 C C . PHE B 1 31 ? -27.047 11.047 4.328 1 57.12 31 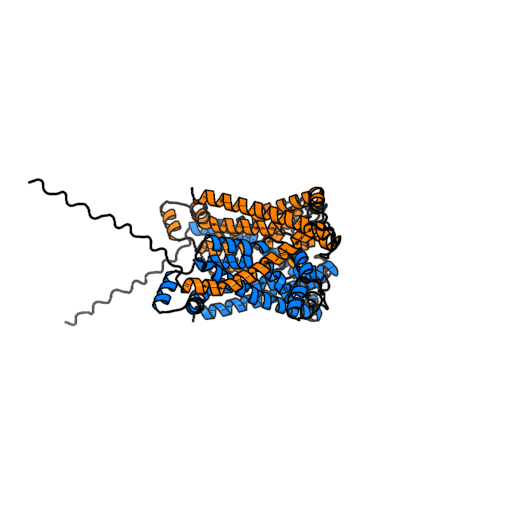PHE B C 1
ATOM 2685 O O . PHE B 1 31 ? -26.766 10.359 3.342 1 57.12 31 PHE B O 1
ATOM 2692 N N . SER B 1 32 ? -26.453 10.977 5.516 1 66.5 32 SER B N 1
ATOM 2693 C CA . SER B 1 32 ? -25.203 10.219 5.559 1 66.5 32 SER B CA 1
ATOM 2694 C C . SER B 1 32 ? -25.453 8.773 5.961 1 66.5 32 SER B C 1
ATOM 2696 O O . SER B 1 32 ? -24.641 7.895 5.66 1 66.5 32 SER B O 1
ATOM 2698 N N . ALA B 1 33 ? -26.656 8.531 6.426 1 69.38 33 ALA B N 1
ATOM 2699 C CA . ALA B 1 33 ? -26.906 7.227 7.039 1 69.38 33 ALA B CA 1
ATOM 2700 C C . ALA B 1 33 ? -26.984 6.129 5.984 1 69.38 33 ALA B C 1
ATOM 2702 O O . ALA B 1 33 ? -26.344 5.078 6.125 1 69.38 33 ALA B O 1
ATOM 2703 N N . PRO B 1 34 ? -27.672 6.418 4.914 1 66.38 34 PRO B N 1
ATOM 2704 C CA . PRO B 1 34 ? -27.734 5.348 3.92 1 66.38 34 PRO B CA 1
ATOM 2705 C C . PRO B 1 34 ? -26.375 4.973 3.363 1 66.38 34 PRO B C 1
ATOM 2707 O O . PRO B 1 34 ? -26.094 3.791 3.137 1 66.38 34 PRO B O 1
ATOM 2710 N N . LEU B 1 35 ? -25.641 5.934 3.262 1 70.19 35 LEU B N 1
ATOM 2711 C CA . LEU B 1 35 ? -24.297 5.664 2.729 1 70.19 35 LEU B CA 1
ATOM 2712 C C . LEU B 1 35 ? -23.438 4.941 3.758 1 70.19 35 LEU B C 1
ATOM 2714 O O . LEU B 1 35 ? -22.734 3.986 3.424 1 70.19 35 LEU B O 1
ATOM 2718 N N . LEU B 1 36 ? -23.688 5.352 4.918 1 74 36 LEU B N 1
ATOM 2719 C CA . LEU B 1 36 ? -22.875 4.75 5.977 1 74 36 LEU B CA 1
ATOM 2720 C C . LEU B 1 36 ? -23.281 3.299 6.211 1 74 36 LEU B C 1
ATOM 2722 O O . LEU B 1 36 ? -22.438 2.418 6.324 1 74 36 LEU B O 1
ATOM 2726 N N . ILE B 1 37 ? -24.547 3.074 6.09 1 72.25 37 ILE B N 1
ATOM 2727 C CA . ILE B 1 37 ? -25.047 1.729 6.336 1 72.25 37 ILE B CA 1
ATOM 2728 C C . ILE B 1 37 ? -24.719 0.828 5.148 1 72.25 37 ILE B C 1
ATOM 2730 O O . ILE B 1 37 ? -24.375 -0.342 5.32 1 72.25 37 ILE B O 1
ATOM 2734 N N . GLY B 1 38 ? -24.844 1.389 4.035 1 70.12 38 GLY B N 1
ATOM 2735 C CA . GLY B 1 38 ? -24.531 0.624 2.842 1 70.12 38 GLY B CA 1
ATOM 2736 C C . GLY B 1 38 ? -23.078 0.191 2.781 1 70.12 38 GLY B C 1
ATOM 2737 O O . GLY B 1 38 ? -22.781 -0.986 2.564 1 70.12 38 GLY B O 1
ATOM 2738 N N . VAL B 1 39 ? -22.375 1.102 3.15 1 71 39 VAL B N 1
ATOM 2739 C CA . VAL B 1 39 ? -20.953 0.815 3.115 1 71 39 VAL B CA 1
ATOM 2740 C C . VAL B 1 39 ? -20.578 -0.135 4.254 1 71 39 VAL B C 1
ATOM 2742 O O . VAL B 1 39 ? -19.75 -1.033 4.082 1 71 39 VAL B O 1
ATOM 2745 N N . LEU B 1 40 ? -21.297 0.018 5.285 1 73.69 40 LEU B N 1
ATOM 2746 C CA . LEU B 1 40 ? -21.062 -0.857 6.43 1 73.69 40 LEU B CA 1
ATOM 2747 C C . LEU B 1 40 ? -21.422 -2.299 6.094 1 73.69 40 LEU B C 1
ATOM 2749 O O . LEU B 1 40 ? -20.672 -3.223 6.402 1 73.69 40 LEU B O 1
ATOM 2753 N N . SER B 1 41 ? -22.531 -2.387 5.445 1 75.06 41 SER B N 1
ATOM 2754 C CA . SER B 1 41 ? -22.953 -3.723 5.055 1 75.06 41 SER B CA 1
ATOM 2755 C C . SER B 1 41 ? -21.984 -4.355 4.07 1 75.06 41 SER B C 1
ATOM 2757 O O . SER B 1 41 ? -21.656 -5.543 4.176 1 75.06 41 SER B O 1
ATOM 2759 N N . PHE B 1 42 ? -21.516 -3.525 3.318 1 75.25 42 PHE B N 1
ATOM 2760 C CA . PHE B 1 42 ? -20.578 -4.012 2.322 1 75.25 42 PHE B CA 1
ATOM 2761 C C . PHE B 1 42 ? -19.234 -4.352 2.967 1 75.25 42 PHE B C 1
ATOM 2763 O O . PHE B 1 42 ? -18.547 -5.273 2.527 1 75.25 42 PHE B O 1
ATOM 2770 N N . ALA B 1 43 ? -18.969 -3.67 3.973 1 77.69 43 ALA B N 1
ATOM 2771 C CA . ALA B 1 43 ? -17.688 -3.881 4.652 1 77.69 43 ALA B CA 1
ATOM 2772 C C . ALA B 1 43 ? -17.719 -5.148 5.496 1 77.69 43 ALA B C 1
ATOM 2774 O O . ALA B 1 43 ? -16.766 -5.926 5.496 1 77.69 43 ALA B O 1
ATOM 2775 N N . ILE B 1 44 ? -18.844 -5.414 6.07 1 84.19 44 ILE B N 1
ATOM 2776 C CA . ILE B 1 44 ? -18.906 -6.457 7.094 1 84.19 44 ILE B CA 1
ATOM 2777 C C . ILE B 1 44 ? -19.375 -7.77 6.461 1 84.19 44 ILE B C 1
ATOM 2779 O O . ILE B 1 44 ? -18.938 -8.844 6.879 1 84.19 44 ILE B O 1
ATOM 2783 N N . TYR B 1 45 ? -20.062 -7.672 5.484 1 82.12 45 TYR B N 1
ATOM 2784 C CA . TYR B 1 45 ? -20.703 -8.852 4.902 1 82.12 45 TYR B CA 1
ATOM 2785 C C . TYR B 1 45 ? -19.656 -9.859 4.434 1 82.12 45 TYR B C 1
ATOM 2787 O O . TYR B 1 45 ? -19.719 -11.039 4.785 1 82.12 45 TYR B O 1
ATOM 2795 N N . PRO B 1 46 ? -18.719 -9.43 3.658 1 83 46 PRO B N 1
ATOM 2796 C CA . PRO B 1 46 ? -17.703 -10.398 3.227 1 83 46 PRO B CA 1
ATOM 2797 C C . PRO B 1 46 ? -16.969 -11.039 4.398 1 83 46 PRO B C 1
ATOM 2799 O O . PRO B 1 46 ? -16.578 -12.211 4.328 1 83 46 PRO B O 1
ATOM 2802 N N . MET B 1 47 ? -16.797 -10.32 5.348 1 87.69 47 MET B N 1
ATOM 2803 C CA . MET B 1 47 ? -16.062 -10.82 6.512 1 87.69 47 MET B CA 1
ATOM 2804 C C . MET B 1 47 ? -16.859 -11.891 7.242 1 87.69 47 MET B C 1
ATOM 2806 O O . MET B 1 47 ? -16.312 -12.883 7.707 1 87.69 47 MET B O 1
ATOM 2810 N N . ILE B 1 48 ? -18.156 -11.703 7.293 1 86.56 48 ILE B N 1
ATOM 2811 C CA . ILE B 1 48 ? -19.031 -12.68 7.941 1 86.56 48 ILE B CA 1
ATOM 2812 C C . ILE B 1 48 ? -19.047 -13.977 7.129 1 86.56 48 ILE B C 1
ATOM 2814 O O . ILE B 1 48 ? -18.969 -15.07 7.691 1 86.56 48 ILE B O 1
ATOM 2818 N N . ALA B 1 49 ? -19.141 -13.875 5.863 1 83 49 ALA B N 1
ATOM 2819 C CA . ALA B 1 49 ? -19.125 -15.047 4.988 1 83 49 ALA B CA 1
ATOM 2820 C C . ALA B 1 49 ? -17.844 -15.852 5.16 1 83 49 ALA B C 1
ATOM 2822 O O . ALA B 1 49 ? -17.891 -17.078 5.227 1 83 49 ALA B O 1
ATOM 2823 N N . ALA B 1 50 ? -16.781 -15.156 5.234 1 85.69 50 ALA B N 1
ATOM 2824 C CA . ALA B 1 50 ? -15.492 -15.828 5.418 1 85.69 50 ALA B CA 1
ATOM 2825 C C . ALA B 1 50 ? -15.406 -16.469 6.797 1 85.69 50 ALA B C 1
ATOM 2827 O O . ALA B 1 50 ? -14.781 -17.531 6.957 1 85.69 50 ALA B O 1
ATOM 2828 N N . LEU B 1 51 ? -16 -15.82 7.746 1 89 51 LEU B N 1
ATOM 2829 C CA . LEU B 1 51 ? -16 -16.391 9.094 1 89 51 LEU B CA 1
ATOM 2830 C C . LEU B 1 51 ? -16.75 -17.703 9.117 1 89 51 LEU B C 1
ATOM 2832 O O . LEU B 1 51 ? -16.312 -18.672 9.766 1 89 51 LEU B O 1
ATOM 2836 N N . ILE B 1 52 ? -17.828 -17.766 8.453 1 87.62 52 ILE B N 1
ATOM 2837 C CA . ILE B 1 52 ? -18.625 -19 8.375 1 87.62 52 ILE B CA 1
ATOM 2838 C C . ILE B 1 52 ? -17.797 -20.094 7.703 1 87.62 52 ILE B C 1
ATOM 2840 O O . ILE B 1 52 ? -17.781 -21.234 8.172 1 87.62 52 ILE B O 1
ATOM 2844 N N . LEU B 1 53 ? -17.109 -19.719 6.672 1 87.44 53 LEU B N 1
ATOM 2845 C CA . LEU B 1 53 ? -16.281 -20.672 5.93 1 87.44 53 LEU B CA 1
ATOM 2846 C C . LEU B 1 53 ? -15.156 -21.203 6.809 1 87.44 53 LEU B C 1
ATOM 2848 O O . LEU B 1 53 ? -14.727 -22.344 6.637 1 87.44 53 LEU B O 1
ATOM 2852 N N . SER B 1 54 ? -14.68 -20.438 7.711 1 92.19 54 SER B N 1
ATOM 2853 C CA . SER B 1 54 ? -13.578 -20.844 8.578 1 92.19 54 SER B CA 1
ATOM 2854 C C . SER B 1 54 ? -14 -21.984 9.492 1 92.19 54 SER B C 1
ATOM 2856 O O . SER B 1 54 ? -13.148 -22.688 10.055 1 92.19 54 SER B O 1
ATOM 2858 N N . PHE B 1 55 ? -15.32 -22.234 9.602 1 93.25 55 PHE B N 1
ATOM 2859 C CA . PHE B 1 55 ? -15.828 -23.312 10.438 1 93.25 55 PHE B CA 1
ATOM 2860 C C . PHE B 1 55 ? -16.297 -24.484 9.586 1 93.25 55 PHE B C 1
ATOM 2862 O O . PHE B 1 55 ? -16.906 -25.422 10.094 1 93.25 55 PHE B O 1
ATOM 2869 N N . LYS B 1 56 ? -16.047 -24.422 8.352 1 89.88 56 LYS B N 1
ATOM 2870 C CA . LYS B 1 56 ? -16.469 -25.484 7.445 1 89.88 56 LYS B CA 1
ATOM 2871 C C . LYS B 1 56 ? -15.258 -26.172 6.812 1 89.88 56 LYS B C 1
ATOM 2873 O O . LYS B 1 56 ? -14.172 -25.609 6.746 1 89.88 56 LYS B O 1
ATOM 2878 N N . SER B 1 57 ? -15.539 -27.562 6.566 1 81.31 57 SER B N 1
ATOM 2879 C CA . SER B 1 57 ? -14.531 -28.312 5.809 1 81.31 57 SER B CA 1
ATOM 2880 C C . SER B 1 57 ? -14.695 -28.078 4.309 1 81.31 57 SER B C 1
ATOM 2882 O O . SER B 1 57 ? -15.711 -28.453 3.721 1 81.31 57 SER B O 1
ATOM 2884 N N . SER B 1 58 ? -14.211 -26.844 3.746 1 67 58 SER B N 1
ATOM 2885 C CA . SER B 1 58 ? -14.602 -26.5 2.383 1 67 58 SER B CA 1
ATOM 2886 C C . SER B 1 58 ? -13.383 -26.312 1.488 1 67 58 SER B C 1
ATOM 2888 O O . SER B 1 58 ? -12.336 -25.875 1.954 1 67 58 SER B O 1
ATOM 2890 N N . SER B 1 59 ? -13.539 -26.953 0.32 1 62.22 59 SER B N 1
ATOM 2891 C CA . SER B 1 59 ? -12.609 -26.812 -0.796 1 62.22 59 SER B CA 1
ATOM 2892 C C . SER B 1 59 ? -12.984 -25.609 -1.669 1 62.22 59 SER B C 1
ATOM 2894 O O . SER B 1 59 ? -12.539 -25.516 -2.816 1 62.22 59 SER B O 1
ATOM 2896 N N . GLY B 1 60 ? -13.68 -24.703 -1.154 1 60.66 60 GLY B N 1
ATOM 2897 C CA . GLY B 1 60 ? -13.836 -23.578 -2.055 1 60.66 60 GLY B CA 1
ATOM 2898 C C . GLY B 1 60 ? -15.227 -22.969 -2.008 1 60.66 60 GLY B C 1
ATOM 2899 O O . GLY B 1 60 ? -15.438 -21.844 -2.492 1 60.66 60 GLY B O 1
ATOM 2900 N N . SER B 1 61 ? -16.344 -23.828 -1.763 1 60.97 61 SER B N 1
ATOM 2901 C CA . SER B 1 61 ? -17.719 -23.328 -1.765 1 60.97 61 SER B CA 1
ATOM 2902 C C . SER B 1 61 ? -18.281 -23.25 -0.351 1 60.97 61 SER B C 1
ATOM 2904 O O . SER B 1 61 ? -17.688 -23.797 0.586 1 60.97 61 SER B O 1
ATOM 2906 N N . LEU B 1 62 ? -19.188 -22.312 -0.225 1 63.75 62 LEU B N 1
ATOM 2907 C CA . LEU B 1 62 ? -19.891 -22.188 1.05 1 63.75 62 LEU B CA 1
ATOM 2908 C C . LEU B 1 62 ? -20.641 -23.469 1.384 1 63.75 62 LEU B C 1
ATOM 2910 O O . LEU B 1 62 ? -21.25 -23.578 2.451 1 63.75 62 LEU B O 1
ATOM 2914 N N . THR B 1 63 ? -20.391 -24.438 0.68 1 68.44 63 THR B N 1
ATOM 2915 C CA . THR B 1 63 ? -21.188 -25.656 0.877 1 68.44 63 THR B CA 1
ATOM 2916 C C . THR B 1 63 ? -20.406 -26.672 1.703 1 68.44 63 THR B C 1
ATOM 2918 O O . THR B 1 63 ? -20.875 -27.797 1.899 1 68.44 63 THR B O 1
ATOM 2921 N N . GLY B 1 64 ? -19.531 -26.359 2.281 1 77.19 64 GLY B N 1
ATOM 2922 C CA . GLY B 1 64 ? -18.766 -27.344 3.037 1 77.19 64 GLY B CA 1
ATOM 2923 C C . GLY B 1 64 ? -19.438 -27.75 4.332 1 77.19 64 GLY B C 1
ATOM 2924 O O . GLY B 1 64 ? -20.453 -27.172 4.723 1 77.19 64 GLY B O 1
ATOM 2925 N N . THR B 1 65 ? -19 -28.938 4.961 1 85.81 65 THR B N 1
ATOM 2926 C CA . THR B 1 65 ? -19.531 -29.469 6.219 1 85.81 65 THR B CA 1
ATOM 2927 C C . THR B 1 65 ? -18.984 -28.672 7.402 1 85.81 65 THR B C 1
ATOM 2929 O O . THR B 1 65 ? -17.828 -28.25 7.395 1 85.81 65 THR B O 1
ATOM 2932 N N . TRP B 1 66 ? -19.969 -28.453 8.336 1 90.69 66 TRP B N 1
ATOM 2933 C CA . TRP B 1 66 ? -19.562 -27.766 9.555 1 90.69 66 TRP B CA 1
ATOM 2934 C C . TRP B 1 66 ? -18.594 -28.625 10.375 1 90.69 66 TRP B C 1
ATOM 2936 O O . TRP B 1 66 ? -18.906 -29.781 10.695 1 90.69 66 TRP B O 1
ATOM 2946 N N . VAL B 1 67 ? -17.469 -28.125 10.672 1 92.44 67 VAL B N 1
ATOM 2947 C CA . VAL B 1 67 ? -16.453 -28.891 11.391 1 92.44 67 VAL B CA 1
ATOM 2948 C C . VAL B 1 67 ? -16.078 -28.172 12.68 1 92.44 67 VAL B C 1
ATOM 2950 O O . VAL B 1 67 ? -15.094 -28.531 13.336 1 92.44 67 VAL B O 1
ATOM 2953 N N . GLY B 1 68 ? -16.812 -27.141 13.008 1 93 68 GLY B N 1
ATOM 2954 C CA . GLY B 1 68 ? -16.531 -26.406 14.227 1 93 68 GLY B CA 1
ATOM 2955 C C . GLY B 1 68 ? -15.172 -25.75 14.234 1 93 68 GLY B C 1
ATOM 2956 O O . GLY B 1 68 ? -14.805 -25.047 13.281 1 93 68 GLY B O 1
ATOM 2957 N N . PHE B 1 69 ? -14.383 -26.125 15.32 1 95.31 69 PHE B N 1
ATOM 2958 C CA . PHE B 1 69 ? -13.109 -25.438 15.508 1 95.31 69 PHE B CA 1
ATOM 2959 C C . PHE B 1 69 ? -11.953 -26.266 14.969 1 95.31 69 PHE B C 1
ATOM 2961 O O . PHE B 1 69 ? -10.789 -25.953 15.219 1 95.31 69 PHE B O 1
ATOM 2968 N N . THR B 1 70 ? -12.211 -27.203 14.156 1 95.06 70 THR B N 1
ATOM 2969 C CA . THR B 1 70 ? -11.211 -28.141 13.656 1 95.06 70 THR B CA 1
ATOM 2970 C C . THR B 1 70 ? -10.188 -27.406 12.789 1 95.06 70 THR B C 1
ATOM 2972 O O . THR B 1 70 ? -8.984 -27.656 12.891 1 95.06 70 THR B O 1
ATOM 2975 N N . ASN B 1 71 ? -10.688 -26.516 11.953 1 95.62 71 ASN B N 1
ATOM 2976 C CA . ASN B 1 71 ? -9.773 -25.75 11.102 1 95.62 71 ASN B CA 1
ATOM 2977 C C . ASN B 1 71 ? -8.812 -24.906 11.93 1 95.62 71 ASN B C 1
ATOM 2979 O O . ASN B 1 71 ? -7.625 -24.828 11.609 1 95.62 71 ASN B O 1
ATOM 2983 N N . TYR B 1 72 ? -9.305 -24.344 12.984 1 97.19 72 TYR B N 1
ATOM 2984 C CA . TYR B 1 72 ? -8.477 -23.531 13.867 1 97.19 72 TYR B CA 1
ATOM 2985 C C . TYR B 1 72 ? -7.441 -24.391 14.594 1 97.19 72 TYR B C 1
ATOM 2987 O O . TYR B 1 72 ? -6.277 -24 14.711 1 97.19 72 TYR B O 1
ATOM 2995 N N . GLN B 1 73 ? -7.84 -25.5 15.008 1 97 73 GLN B N 1
ATOM 2996 C CA . GLN B 1 73 ? -6.926 -26.422 15.68 1 97 73 GLN B CA 1
ATOM 2997 C C . GLN B 1 73 ? -5.832 -26.906 14.727 1 97 73 GLN B C 1
ATOM 2999 O O . GLN B 1 73 ? -4.668 -27 15.117 1 97 73 GLN B O 1
ATOM 3004 N N . ARG B 1 74 ? -6.203 -27.188 13.562 1 96.25 74 ARG B N 1
ATOM 3005 C CA . ARG B 1 74 ? -5.238 -27.641 12.562 1 96.25 74 ARG B CA 1
ATOM 3006 C C . ARG B 1 74 ? -4.188 -26.562 12.289 1 96.25 74 ARG B C 1
ATOM 3008 O O . ARG B 1 74 ? -3 -26.875 12.156 1 96.25 74 ARG B O 1
ATOM 3015 N N . VAL B 1 75 ? -4.648 -25.359 12.195 1 97.75 75 VAL B N 1
ATOM 3016 C CA . VAL B 1 75 ? -3.719 -24.25 11.969 1 97.75 75 VAL B CA 1
ATOM 3017 C C . VAL B 1 75 ? -2.785 -24.109 13.164 1 97.75 75 VAL B C 1
ATOM 3019 O O . VAL B 1 75 ? -1.567 -23.984 13 1 97.75 75 VAL B O 1
ATOM 3022 N N . LEU B 1 76 ? -3.307 -24.172 14.414 1 98 76 LEU B N 1
ATOM 3023 C CA . LEU B 1 76 ? -2.529 -23.953 15.633 1 98 76 LEU B CA 1
ATOM 3024 C C . LEU B 1 76 ? -1.591 -25.125 15.898 1 98 76 LEU B C 1
ATOM 3026 O O . LEU B 1 76 ? -0.564 -24.953 16.562 1 98 76 LEU B O 1
ATOM 3030 N N . ASP B 1 77 ? -1.874 -26.234 15.289 1 97.69 77 ASP B N 1
ATOM 3031 C CA . ASP B 1 77 ? -1.038 -27.422 15.469 1 97.69 77 ASP B CA 1
ATOM 3032 C C . ASP B 1 77 ? 0.036 -27.5 14.383 1 97.69 77 ASP B C 1
ATOM 3034 O O . ASP B 1 77 ? 0.955 -28.312 14.477 1 97.69 77 ASP B O 1
ATOM 3038 N N . ASP B 1 78 ? -0.089 -26.703 13.391 1 97.25 78 ASP B N 1
ATOM 3039 C CA . ASP B 1 78 ? 0.859 -26.719 12.281 1 97.25 78 ASP B CA 1
ATOM 3040 C C . ASP B 1 78 ? 2.107 -25.906 12.617 1 97.25 78 ASP B C 1
ATOM 3042 O O . ASP B 1 78 ? 2.035 -24.688 12.766 1 97.25 78 ASP B O 1
ATOM 3046 N N . SER B 1 79 ? 3.258 -26.562 12.672 1 97.62 79 SER B N 1
ATOM 3047 C CA . SER B 1 79 ? 4.516 -25.891 12.984 1 97.62 79 SER B CA 1
ATOM 3048 C C . SER B 1 79 ? 4.855 -24.844 11.938 1 97.62 79 SER B C 1
ATOM 3050 O O . SER B 1 79 ? 5.492 -23.828 12.242 1 97.62 79 SER B O 1
ATOM 3052 N N . LEU B 1 80 ? 4.359 -25.031 10.789 1 97.31 80 LEU B N 1
ATOM 3053 C CA . LEU B 1 80 ? 4.625 -24.094 9.703 1 97.31 80 LEU B CA 1
ATOM 3054 C C . LEU B 1 80 ? 3.945 -22.75 9.969 1 97.31 80 LEU B C 1
ATOM 3056 O O . LEU B 1 80 ? 4.473 -21.688 9.602 1 97.31 80 LEU B O 1
ATOM 3060 N N . PHE B 1 81 ? 2.805 -22.828 10.625 1 98.19 81 PHE B N 1
ATOM 3061 C CA . PHE B 1 81 ? 2.102 -21.594 10.953 1 98.19 81 PHE B CA 1
ATOM 3062 C C . PHE B 1 81 ? 2.908 -20.75 11.938 1 98.19 81 PHE B C 1
ATOM 3064 O O . PHE B 1 81 ? 3.051 -19.547 11.758 1 98.19 81 PHE B O 1
ATOM 3071 N N . TRP B 1 82 ? 3.461 -21.375 12.852 1 98.19 82 TRP B N 1
ATOM 3072 C CA . TRP B 1 82 ? 4.223 -20.656 13.859 1 98.19 82 TRP B CA 1
ATOM 3073 C C . TRP B 1 82 ? 5.535 -20.125 13.289 1 98.19 82 TRP B C 1
ATOM 3075 O O . TRP B 1 82 ? 5.98 -19.031 13.648 1 98.19 82 TRP B O 1
ATOM 3085 N N . GLN B 1 83 ? 6.133 -20.891 12.43 1 97.94 83 GLN B N 1
ATOM 3086 C CA . GLN B 1 83 ? 7.297 -20.391 11.711 1 97.94 83 GLN B CA 1
ATOM 3087 C C . GLN B 1 83 ? 6.941 -19.156 10.883 1 97.94 83 GLN B C 1
ATOM 3089 O O . GLN B 1 83 ? 7.684 -18.172 10.867 1 97.94 83 GLN B O 1
ATOM 3094 N N . ALA B 1 84 ? 5.828 -19.234 10.195 1 98.62 84 ALA B N 1
ATOM 3095 C CA . ALA B 1 84 ? 5.348 -18.125 9.375 1 98.62 84 ALA B CA 1
ATOM 3096 C C . ALA B 1 84 ? 5.105 -16.891 10.227 1 98.62 84 ALA B C 1
ATOM 3098 O O . ALA B 1 84 ? 5.469 -15.773 9.836 1 98.62 84 ALA B O 1
ATOM 3099 N N . LEU B 1 85 ? 4.504 -17.141 11.375 1 98.44 85 LEU B N 1
ATOM 3100 C CA . LEU B 1 85 ? 4.242 -16.031 12.273 1 98.44 85 LEU B CA 1
ATOM 3101 C C . LEU B 1 85 ? 5.543 -15.406 12.766 1 98.44 85 LEU B C 1
ATOM 3103 O O . LEU B 1 85 ? 5.672 -14.18 12.82 1 98.44 85 LEU B O 1
ATOM 3107 N N . GLY B 1 86 ? 6.477 -16.25 13.109 1 98.19 86 GLY B N 1
ATOM 3108 C CA . GLY B 1 86 ? 7.781 -15.75 13.523 1 98.19 86 GLY B CA 1
ATOM 3109 C C . GLY B 1 86 ? 8.484 -14.938 12.453 1 98.19 86 GLY B C 1
ATOM 3110 O O . GLY B 1 86 ? 9.031 -13.867 12.734 1 98.19 86 GLY B O 1
ATOM 3111 N N . ASN B 1 87 ? 8.508 -15.445 11.242 1 98.56 87 ASN B N 1
ATOM 3112 C CA . ASN B 1 87 ? 9.094 -14.727 10.109 1 98.56 87 ASN B CA 1
ATOM 3113 C C . ASN B 1 87 ? 8.406 -13.391 9.875 1 98.56 87 ASN B C 1
ATOM 3115 O O . ASN B 1 87 ? 9.062 -12.383 9.633 1 98.56 87 ASN B O 1
ATOM 3119 N N . THR B 1 88 ? 7.074 -13.406 9.961 1 98.62 88 THR B N 1
ATOM 3120 C CA . THR B 1 88 ? 6.273 -12.203 9.75 1 98.62 88 THR B CA 1
ATOM 3121 C C . THR B 1 88 ? 6.602 -11.141 10.797 1 98.62 88 THR B C 1
ATOM 3123 O O . THR B 1 88 ? 6.793 -9.969 10.469 1 98.62 88 THR B O 1
ATOM 3126 N N . LEU B 1 89 ? 6.695 -11.594 12.016 1 98.25 89 LEU B N 1
ATOM 3127 C CA . LEU B 1 89 ? 6.996 -10.68 13.109 1 98.25 89 LEU B CA 1
ATOM 3128 C C . LEU B 1 89 ? 8.406 -10.117 12.977 1 98.25 89 LEU B C 1
ATOM 3130 O O . LEU B 1 89 ? 8.641 -8.93 13.219 1 98.25 89 LEU B O 1
ATOM 3134 N N . TYR B 1 90 ? 9.305 -10.961 12.617 1 98.19 90 TYR B N 1
ATOM 3135 C CA . TYR B 1 90 ? 10.688 -10.531 12.453 1 98.19 90 TYR B CA 1
ATOM 3136 C C . TYR B 1 90 ? 10.797 -9.453 11.375 1 98.19 90 TYR B C 1
ATOM 3138 O O . TYR B 1 90 ? 11.359 -8.383 11.609 1 98.19 90 TYR B O 1
ATOM 3146 N N . MET B 1 91 ? 10.305 -9.742 10.258 1 98.31 91 MET B N 1
ATOM 3147 C CA . MET B 1 91 ? 10.383 -8.789 9.156 1 98.31 91 MET B CA 1
ATOM 3148 C C . MET B 1 91 ? 9.578 -7.535 9.453 1 98.31 91 MET B C 1
ATOM 3150 O O . MET B 1 91 ? 9.984 -6.43 9.094 1 98.31 91 MET B O 1
ATOM 3154 N N . GLY B 1 92 ? 8.414 -7.789 10.07 1 98.12 92 GLY B N 1
ATOM 3155 C CA . GLY B 1 92 ? 7.609 -6.641 10.453 1 98.12 92 GLY B CA 1
ATOM 3156 C C . GLY B 1 92 ? 8.312 -5.723 11.438 1 98.12 92 GLY B C 1
ATOM 3157 O O . GLY B 1 92 ? 8.258 -4.496 11.289 1 98.12 92 GLY B O 1
ATOM 3158 N N . PHE B 1 93 ? 8.938 -6.293 12.383 1 97.75 93 PHE B N 1
ATOM 3159 C CA . PHE B 1 93 ? 9.648 -5.523 13.398 1 97.75 93 PHE B CA 1
ATOM 3160 C C . PHE B 1 93 ? 10.695 -4.617 12.766 1 97.75 93 PHE B C 1
ATOM 3162 O O . PHE B 1 93 ? 10.727 -3.414 13.039 1 97.75 93 PHE B O 1
ATOM 3169 N N . PHE B 1 94 ? 11.477 -5.102 11.906 1 97.88 94 PHE B N 1
ATOM 3170 C CA . PHE B 1 94 ? 12.547 -4.324 11.297 1 97.88 94 PHE B CA 1
ATOM 3171 C C . PHE B 1 94 ? 11.992 -3.338 10.273 1 97.88 94 PHE B C 1
ATOM 3173 O O . PHE B 1 94 ? 12.523 -2.24 10.109 1 97.88 94 PHE B O 1
ATOM 3180 N N . THR B 1 95 ? 10.938 -3.732 9.609 1 97.62 95 THR B N 1
ATOM 3181 C CA . THR B 1 95 ? 10.305 -2.809 8.664 1 97.62 95 THR B CA 1
ATOM 3182 C C . THR B 1 95 ? 9.758 -1.586 9.398 1 97.62 95 THR B C 1
ATOM 3184 O O . THR B 1 95 ? 9.938 -0.454 8.938 1 97.62 95 THR B O 1
ATOM 3187 N N . VAL B 1 96 ? 9.125 -1.841 10.516 1 97.5 96 VAL B N 1
ATOM 3188 C CA . VAL B 1 96 ? 8.508 -0.753 11.258 1 97.5 96 VAL B CA 1
ATOM 3189 C C . VAL B 1 96 ? 9.586 0.142 11.867 1 97.5 96 VAL B C 1
ATOM 3191 O O . VAL B 1 96 ? 9.57 1.36 11.672 1 97.5 96 VAL B O 1
ATOM 3194 N N . ILE B 1 97 ? 10.531 -0.407 12.5 1 96.94 97 ILE B N 1
ATOM 3195 C CA . ILE B 1 97 ? 11.547 0.365 13.203 1 96.94 97 ILE B CA 1
ATOM 3196 C C . ILE B 1 97 ? 12.398 1.141 12.203 1 96.94 97 ILE B C 1
ATOM 3198 O O . ILE B 1 97 ? 12.594 2.35 12.352 1 96.94 97 ILE B O 1
ATOM 3202 N N . LEU B 1 98 ? 12.875 0.497 11.203 1 95.81 98 LEU B N 1
ATOM 3203 C CA . LEU B 1 98 ? 13.742 1.152 10.234 1 95.81 98 LEU B CA 1
ATOM 3204 C C . LEU B 1 98 ? 12.938 2.053 9.305 1 95.81 98 LEU B C 1
ATOM 3206 O O . LEU B 1 98 ? 13.359 3.17 8.992 1 95.81 98 LEU B O 1
ATOM 3210 N N . GLY B 1 99 ? 11.789 1.547 8.922 1 95.44 99 GLY B N 1
ATOM 3211 C CA . GLY B 1 99 ? 10.969 2.309 7.988 1 95.44 99 GLY B CA 1
ATOM 3212 C C . GLY B 1 99 ? 10.477 3.621 8.562 1 95.44 99 GLY B C 1
ATOM 3213 O O . GLY B 1 99 ? 10.625 4.676 7.945 1 95.44 99 GLY B O 1
ATOM 3214 N N . VAL B 1 100 ? 9.922 3.562 9.719 1 96.62 100 VAL B N 1
ATOM 3215 C CA . VAL B 1 100 ? 9.352 4.754 10.344 1 96.62 100 VAL B CA 1
ATOM 3216 C C . VAL B 1 100 ? 10.477 5.684 10.797 1 96.62 100 VAL B C 1
ATOM 3218 O O . VAL B 1 100 ? 10.438 6.887 10.539 1 96.62 100 VAL B O 1
ATOM 3221 N N . SER B 1 101 ? 11.492 5.145 11.391 1 95.25 101 SER B N 1
ATOM 3222 C CA . SER B 1 101 ? 12.586 5.961 11.914 1 95.25 101 SER B CA 1
ATOM 3223 C C . SER B 1 101 ? 13.367 6.633 10.789 1 95.25 101 SER B C 1
ATOM 3225 O O . SER B 1 101 ? 13.617 7.84 10.836 1 95.25 101 SER B O 1
ATOM 3227 N N . LEU B 1 102 ? 13.711 5.898 9.797 1 92.31 102 LEU B N 1
ATOM 3228 C CA . LEU B 1 102 ? 14.508 6.457 8.703 1 92.31 102 LEU B CA 1
ATOM 3229 C C . LEU B 1 102 ? 13.703 7.492 7.926 1 92.31 102 LEU B C 1
ATOM 3231 O O . LEU B 1 102 ? 14.242 8.516 7.504 1 92.31 102 LEU B O 1
ATOM 3235 N N . SER B 1 103 ? 12.453 7.203 7.727 1 94.56 103 SER B N 1
ATOM 3236 C CA . SER B 1 103 ? 11.617 8.172 7.02 1 94.56 103 SER B CA 1
ATOM 3237 C C . SER B 1 103 ? 11.484 9.469 7.812 1 94.56 103 SER B C 1
ATOM 3239 O O . SER B 1 103 ? 11.5 10.562 7.234 1 94.56 103 SER B O 1
ATOM 3241 N N . PHE B 1 104 ? 11.328 9.359 9.125 1 95.19 104 PHE B N 1
ATOM 3242 C CA . PHE B 1 104 ? 11.211 10.539 9.969 1 95.19 104 PHE B CA 1
ATOM 3243 C C . PHE B 1 104 ? 12.508 11.336 9.977 1 95.19 104 PHE B C 1
ATOM 3245 O O . PHE B 1 104 ? 12.492 12.57 9.906 1 95.19 104 PHE B O 1
ATOM 3252 N N . ILE B 1 105 ? 13.594 10.625 10.055 1 92.44 105 ILE B N 1
ATOM 3253 C CA . ILE B 1 105 ? 14.906 11.258 10.039 1 92.44 105 ILE B CA 1
ATOM 3254 C C . ILE B 1 105 ? 15.125 11.953 8.695 1 92.44 105 ILE B C 1
ATOM 3256 O O . ILE B 1 105 ? 15.547 13.109 8.648 1 92.44 105 ILE B O 1
ATOM 3260 N N . LEU B 1 106 ? 14.805 11.281 7.648 1 90.62 106 LEU B N 1
ATOM 3261 C CA . LEU B 1 106 ? 14.961 11.859 6.316 1 90.62 106 LEU B CA 1
ATOM 3262 C C . LEU B 1 106 ? 14.07 13.086 6.152 1 90.62 106 LEU B C 1
ATOM 3264 O O . LEU B 1 106 ? 14.508 14.102 5.598 1 90.62 106 LEU B O 1
ATOM 3268 N N . ALA B 1 107 ? 12.875 12.969 6.594 1 93.56 107 ALA B N 1
ATOM 3269 C CA . ALA B 1 107 ? 11.953 14.094 6.523 1 93.56 107 ALA B CA 1
ATOM 3270 C C . ALA B 1 107 ? 12.508 15.305 7.273 1 93.56 107 ALA B C 1
ATOM 3272 O O . ALA B 1 107 ? 12.438 16.438 6.785 1 93.56 107 ALA B O 1
ATOM 3273 N N . THR B 1 108 ? 13.023 15.039 8.438 1 91.75 108 THR B N 1
ATOM 3274 C CA . THR B 1 108 ? 13.586 16.109 9.258 1 91.75 108 THR B CA 1
ATOM 3275 C C . THR B 1 108 ? 14.773 16.766 8.555 1 91.75 108 THR B C 1
ATOM 3277 O O . THR B 1 108 ? 14.906 17.984 8.562 1 91.75 108 THR B O 1
ATOM 3280 N N . CYS B 1 109 ? 15.625 15.938 7.953 1 89.44 109 CYS B N 1
ATOM 3281 C CA . CYS B 1 109 ? 16.781 16.453 7.23 1 89.44 109 CYS B CA 1
ATOM 3282 C C . CYS B 1 109 ? 16.344 17.312 6.047 1 89.44 109 CYS B C 1
ATOM 3284 O O . CYS B 1 109 ? 16.875 18.406 5.84 1 89.44 109 CYS B O 1
ATOM 3286 N N . ILE B 1 110 ? 15.414 16.859 5.34 1 89.69 110 ILE B N 1
ATOM 3287 C CA . ILE B 1 110 ? 14.938 17.578 4.16 1 89.69 110 ILE B CA 1
ATOM 3288 C C . ILE B 1 110 ? 14.242 18.875 4.586 1 89.69 110 ILE B C 1
ATOM 3290 O O . ILE B 1 110 ? 14.406 19.922 3.947 1 89.69 110 ILE B O 1
ATOM 3294 N N . TYR B 1 111 ? 13.484 18.75 5.633 1 89.31 111 TYR B N 1
ATOM 3295 C CA . TYR B 1 111 ? 12.75 19.891 6.168 1 89.31 111 TYR B CA 1
ATOM 3296 C C . TYR B 1 111 ? 13.703 21.031 6.516 1 89.31 111 TYR B C 1
ATOM 3298 O O . TYR B 1 111 ? 13.367 22.203 6.359 1 89.31 111 TYR B O 1
ATOM 3306 N N . ASN B 1 112 ? 14.852 20.75 6.898 1 86.44 112 ASN B N 1
ATOM 3307 C CA . ASN B 1 112 ? 15.797 21.75 7.391 1 86.44 112 ASN B CA 1
ATOM 3308 C C . ASN B 1 112 ? 16.703 22.25 6.277 1 86.44 112 ASN B C 1
ATOM 3310 O O . ASN B 1 112 ? 17.562 23.109 6.512 1 86.44 112 ASN B O 1
ATOM 3314 N N . VAL B 1 113 ? 16.578 21.734 5.121 1 84.12 113 VAL B N 1
ATOM 3315 C CA . VAL B 1 113 ? 17.312 22.281 3.982 1 84.12 113 VAL B CA 1
ATOM 3316 C C . VAL B 1 113 ? 16.812 23.688 3.662 1 84.12 113 VAL B C 1
ATOM 3318 O O . VAL B 1 113 ? 15.617 23.875 3.426 1 84.12 113 VAL B O 1
ATOM 3321 N N . PRO B 1 114 ? 17.703 24.641 3.678 1 82.81 114 PRO B N 1
ATOM 3322 C CA . PRO B 1 114 ? 17.266 26.031 3.547 1 82.81 114 PRO B CA 1
ATOM 3323 C C . PRO B 1 114 ? 16.781 26.375 2.141 1 82.81 114 PRO B C 1
ATOM 3325 O O . PRO B 1 114 ? 15.82 27.125 1.979 1 82.81 114 PRO B O 1
ATOM 3328 N N . ASN B 1 115 ? 17.438 25.781 1.15 1 87.94 115 ASN B N 1
ATOM 3329 C CA . ASN B 1 115 ? 17.109 26.094 -0.232 1 87.94 115 ASN B CA 1
ATOM 3330 C C . ASN B 1 115 ? 15.93 25.25 -0.725 1 87.94 115 ASN B C 1
ATOM 3332 O O . ASN B 1 115 ? 15.992 24.031 -0.719 1 87.94 115 ASN B O 1
ATOM 3336 N N . THR B 1 116 ? 14.945 25.938 -1.175 1 86.88 116 THR B N 1
ATOM 3337 C CA . THR B 1 116 ? 13.719 25.281 -1.614 1 86.88 116 THR B CA 1
ATOM 3338 C C . THR B 1 116 ? 13.977 24.391 -2.824 1 86.88 116 THR B C 1
ATOM 3340 O O . THR B 1 116 ? 13.359 23.328 -2.969 1 86.88 116 THR B O 1
ATOM 3343 N N . ARG B 1 117 ? 14.844 24.844 -3.652 1 88.44 117 ARG B N 1
ATOM 3344 C CA . ARG B 1 117 ? 15.164 24.062 -4.844 1 88.44 117 ARG B CA 1
ATOM 3345 C C . ARG B 1 117 ? 15.75 22.703 -4.469 1 88.44 117 ARG B C 1
ATOM 3347 O O . ARG B 1 117 ? 15.367 21.672 -5.039 1 88.44 117 ARG B O 1
ATOM 3354 N N . TRP B 1 118 ? 16.594 22.688 -3.506 1 85.81 118 TRP B N 1
ATOM 3355 C CA . TRP B 1 118 ? 17.203 21.453 -3.062 1 85.81 118 TRP B CA 1
ATOM 3356 C C . TRP B 1 118 ? 16.219 20.594 -2.287 1 85.81 118 TRP B C 1
ATOM 3358 O O . TRP B 1 118 ? 16.234 19.359 -2.385 1 85.81 118 TRP B O 1
ATOM 3368 N N . ARG B 1 119 ? 15.367 21.219 -1.531 1 88.38 119 ARG B N 1
ATOM 3369 C CA . ARG B 1 119 ? 14.32 20.484 -0.825 1 88.38 119 ARG B CA 1
ATOM 3370 C C . ARG B 1 119 ? 13.43 19.719 -1.801 1 88.38 119 ARG B C 1
ATOM 3372 O O . ARG B 1 119 ? 13.156 18.531 -1.607 1 88.38 119 ARG B O 1
ATOM 3379 N N . ASN B 1 120 ? 13.102 20.438 -2.84 1 87.62 120 ASN B N 1
ATOM 3380 C CA . ASN B 1 120 ? 12.234 19.844 -3.848 1 87.62 120 ASN B CA 1
ATOM 3381 C C . ASN B 1 120 ? 12.961 18.734 -4.617 1 87.62 120 ASN B C 1
ATOM 3383 O O . ASN B 1 120 ? 12.359 17.734 -4.992 1 87.62 120 ASN B O 1
ATOM 3387 N N . PHE B 1 121 ? 14.227 18.969 -4.816 1 87.88 121 PHE B N 1
ATOM 3388 C CA . PHE B 1 121 ? 15.047 17.953 -5.477 1 87.88 121 PHE B CA 1
ATOM 3389 C C . PHE B 1 121 ? 15.078 16.672 -4.664 1 87.88 121 PHE B C 1
ATOM 3391 O O . PHE B 1 121 ? 14.844 15.586 -5.203 1 87.88 121 PHE B O 1
ATOM 3398 N N . PHE B 1 122 ? 15.273 16.781 -3.385 1 86.19 122 PHE B N 1
ATOM 3399 C CA . PHE B 1 122 ? 15.359 15.602 -2.529 1 86.19 122 PHE B CA 1
ATOM 3400 C C . PHE B 1 122 ? 14 14.93 -2.4 1 86.19 122 PHE B C 1
ATOM 3402 O O . PHE B 1 122 ? 13.906 13.703 -2.389 1 86.19 122 PHE B O 1
ATOM 3409 N N . LYS B 1 123 ? 12.938 15.672 -2.359 1 87.31 123 LYS B N 1
ATOM 3410 C CA . LYS B 1 123 ? 11.594 15.109 -2.34 1 87.31 123 LYS B CA 1
ATOM 3411 C C . LYS B 1 123 ? 11.344 14.242 -3.572 1 87.31 123 LYS B C 1
ATOM 3413 O O . LYS B 1 123 ? 10.828 13.125 -3.461 1 87.31 123 LYS B O 1
ATOM 3418 N N . GLY B 1 124 ? 11.75 14.789 -4.652 1 86.12 124 GLY B N 1
ATOM 3419 C CA . GLY B 1 124 ? 11.555 14.086 -5.906 1 86.12 124 GLY B CA 1
ATOM 3420 C C . GLY B 1 124 ? 12.352 12.797 -6 1 86.12 124 GLY B C 1
ATOM 3421 O O . GLY B 1 124 ? 11.812 11.75 -6.367 1 86.12 124 GLY B O 1
ATOM 3422 N N . VAL B 1 125 ? 13.57 12.883 -5.629 1 85.88 125 VAL B N 1
ATOM 3423 C CA . VAL B 1 125 ? 14.469 11.742 -5.77 1 85.88 125 VAL B CA 1
ATOM 3424 C C . VAL B 1 125 ? 14.047 10.625 -4.812 1 85.88 125 VAL B C 1
ATOM 3426 O O . VAL B 1 125 ? 14.016 9.453 -5.191 1 85.88 125 VAL B O 1
ATOM 3429 N N . TYR B 1 126 ? 13.719 10.977 -3.635 1 86.62 126 TYR B N 1
ATOM 3430 C CA . TYR B 1 126 ? 13.367 9.969 -2.643 1 86.62 126 TYR B CA 1
ATOM 3431 C C . TYR B 1 126 ? 11.992 9.375 -2.924 1 86.62 126 TYR B C 1
ATOM 3433 O O . TYR B 1 126 ? 11.672 8.281 -2.451 1 86.62 126 TYR B O 1
ATOM 3441 N N . PHE B 1 127 ? 11.266 10.094 -3.725 1 87.88 127 PHE B N 1
ATOM 3442 C CA . PHE B 1 127 ? 9.93 9.609 -4.051 1 87.88 127 PHE B CA 1
ATOM 3443 C C . PHE B 1 127 ? 9.977 8.664 -5.242 1 87.88 127 PHE B C 1
ATOM 3445 O O . PHE B 1 127 ? 9.047 7.875 -5.453 1 87.88 127 PHE B O 1
ATOM 3452 N N . LEU B 1 128 ? 11.031 8.609 -6.004 1 88.69 128 LEU B N 1
ATOM 3453 C CA . LEU B 1 128 ? 11.125 7.871 -7.258 1 88.69 128 LEU B CA 1
ATOM 3454 C C . LEU B 1 128 ? 10.906 6.379 -7.027 1 88.69 128 LEU B C 1
ATOM 3456 O O . LEU B 1 128 ? 10.156 5.738 -7.766 1 88.69 128 LEU B O 1
ATOM 3460 N N . PRO B 1 129 ? 11.492 5.785 -5.984 1 90.88 129 PRO B N 1
ATOM 3461 C CA . PRO B 1 129 ? 11.281 4.352 -5.758 1 90.88 129 PRO B CA 1
ATOM 3462 C C . PRO B 1 129 ? 9.812 3.998 -5.523 1 90.88 129 PRO B C 1
ATOM 3464 O O . PRO B 1 129 ? 9.398 2.875 -5.812 1 90.88 129 PRO B O 1
ATOM 3467 N N . ASN B 1 130 ? 9.094 4.984 -5.055 1 90.06 130 ASN B N 1
ATOM 3468 C CA . ASN B 1 130 ? 7.68 4.758 -4.781 1 90.06 130 ASN B CA 1
ATOM 3469 C C . ASN B 1 130 ? 6.891 4.527 -6.07 1 90.06 130 ASN B C 1
ATOM 3471 O O . ASN B 1 130 ? 5.789 3.975 -6.039 1 90.06 130 ASN B O 1
ATOM 3475 N N . VAL B 1 131 ? 7.43 4.934 -7.148 1 91.62 131 VAL B N 1
ATOM 3476 C CA . VAL B 1 131 ? 6.754 4.828 -8.438 1 91.62 131 VAL B CA 1
ATOM 3477 C C . VAL B 1 131 ? 7.059 3.473 -9.07 1 91.62 131 VAL B C 1
ATOM 3479 O O . VAL B 1 131 ? 6.434 3.09 -10.062 1 91.62 131 VAL B O 1
ATOM 3482 N N . VAL B 1 132 ? 7.949 2.758 -8.469 1 92.94 132 VAL B N 1
ATOM 3483 C CA . VAL B 1 132 ? 8.367 1.455 -8.977 1 92.94 132 VAL B CA 1
ATOM 3484 C C . VAL B 1 132 ? 7.504 0.358 -8.352 1 92.94 132 VAL B C 1
ATOM 3486 O O . VAL B 1 132 ? 7.305 0.332 -7.137 1 92.94 132 VAL B O 1
ATOM 3489 N N . SER B 1 133 ? 6.914 -0.498 -9.203 1 94.56 133 SER B N 1
ATOM 3490 C CA . SER B 1 133 ? 6.098 -1.595 -8.695 1 94.56 133 SER B CA 1
ATOM 3491 C C . SER B 1 133 ? 6.945 -2.586 -7.898 1 94.56 133 SER B C 1
ATOM 3493 O O . SER B 1 133 ? 8.164 -2.637 -8.055 1 94.56 133 SER B O 1
ATOM 3495 N N . MET B 1 134 ? 6.273 -3.322 -7.102 1 93.69 134 MET B N 1
ATOM 3496 C CA . MET B 1 134 ? 6.988 -4.32 -6.312 1 93.69 134 MET B CA 1
ATOM 3497 C C . MET B 1 134 ? 7.598 -5.391 -7.211 1 93.69 134 MET B C 1
ATOM 3499 O O . MET B 1 134 ? 8.656 -5.941 -6.902 1 93.69 134 MET B O 1
ATOM 3503 N N . VAL B 1 135 ? 6.93 -5.699 -8.305 1 95.06 135 VAL B N 1
ATOM 3504 C CA . VAL B 1 135 ? 7.461 -6.668 -9.258 1 95.06 135 VAL B CA 1
ATOM 3505 C C . VAL B 1 135 ? 8.766 -6.152 -9.852 1 95.06 135 VAL B C 1
ATOM 3507 O O . VAL B 1 135 ? 9.773 -6.867 -9.883 1 95.06 135 VAL B O 1
ATOM 3510 N N . ALA B 1 136 ? 8.742 -4.934 -10.266 1 93.75 136 ALA B N 1
ATOM 3511 C CA . ALA B 1 136 ? 9.953 -4.324 -10.812 1 93.75 136 ALA B CA 1
ATOM 3512 C C . ALA B 1 136 ? 11.047 -4.227 -9.758 1 93.75 136 ALA B C 1
ATOM 3514 O O . ALA B 1 136 ? 12.227 -4.453 -10.047 1 93.75 136 ALA B O 1
ATOM 3515 N N . ALA B 1 137 ? 10.641 -3.883 -8.562 1 93.38 137 ALA B N 1
ATOM 3516 C CA . ALA B 1 137 ? 11.602 -3.816 -7.469 1 93.38 137 ALA B CA 1
ATOM 3517 C C . ALA B 1 137 ? 12.25 -5.18 -7.223 1 93.38 137 ALA B C 1
ATOM 3519 O O . ALA B 1 137 ? 13.445 -5.266 -6.938 1 93.38 137 ALA B O 1
ATOM 3520 N N . ALA B 1 138 ? 11.453 -6.184 -7.324 1 92.88 138 ALA B N 1
ATOM 3521 C CA . ALA B 1 138 ? 11.969 -7.535 -7.129 1 92.88 138 ALA B CA 1
ATOM 3522 C C . ALA B 1 138 ? 13.008 -7.879 -8.188 1 92.88 138 ALA B C 1
ATOM 3524 O O . ALA B 1 138 ? 14.039 -8.484 -7.883 1 92.88 138 ALA B O 1
ATOM 3525 N N . ILE B 1 139 ? 12.734 -7.496 -9.398 1 88.5 139 ILE B N 1
ATOM 3526 C CA . ILE B 1 139 ? 13.695 -7.711 -10.477 1 88.5 139 ILE B CA 1
ATOM 3527 C C . ILE B 1 139 ? 14.992 -6.965 -10.172 1 88.5 139 ILE B C 1
ATOM 3529 O O . ILE B 1 139 ? 16.078 -7.539 -10.266 1 88.5 139 ILE B O 1
ATOM 3533 N N . LEU B 1 140 ? 14.859 -5.762 -9.742 1 87.81 140 LEU B N 1
ATOM 3534 C CA . LEU B 1 140 ? 16 -4.906 -9.438 1 87.81 140 LEU B CA 1
ATOM 3535 C C . LEU B 1 140 ? 16.859 -5.508 -8.328 1 87.81 140 LEU B C 1
ATOM 3537 O O . LEU B 1 140 ? 18.078 -5.605 -8.461 1 87.81 140 LEU B O 1
ATOM 3541 N N . PHE B 1 141 ? 16.266 -5.961 -7.375 1 89.56 141 PHE B N 1
ATOM 3542 C CA . PHE B 1 141 ? 17 -6.406 -6.203 1 89.56 141 PHE B CA 1
ATOM 3543 C C . PHE B 1 141 ? 17.516 -7.824 -6.395 1 89.56 141 PHE B C 1
ATOM 3545 O O . PHE B 1 141 ? 18.453 -8.25 -5.707 1 89.56 141 PHE B O 1
ATOM 3552 N N . GLN B 1 142 ? 16.891 -8.555 -7.238 1 86.94 142 GLN B N 1
ATOM 3553 C CA . GLN B 1 142 ? 17.469 -9.836 -7.605 1 86.94 142 GLN B CA 1
ATOM 3554 C C . GLN B 1 142 ? 18.797 -9.641 -8.336 1 86.94 142 GLN B C 1
ATOM 3556 O O . GLN B 1 142 ? 19.703 -10.469 -8.211 1 86.94 142 GLN B O 1
ATOM 3561 N N . LEU B 1 143 ? 18.875 -8.57 -9.008 1 81.44 143 LEU B N 1
ATOM 3562 C CA . LEU B 1 143 ? 20.109 -8.25 -9.711 1 81.44 143 LEU B CA 1
ATOM 3563 C C . LEU B 1 143 ? 21.172 -7.746 -8.734 1 81.44 143 LEU B C 1
ATOM 3565 O O . LEU B 1 143 ? 22.328 -8.188 -8.781 1 81.44 143 LEU B O 1
ATOM 3569 N N . ILE B 1 144 ? 20.766 -6.938 -7.879 1 81.94 144 ILE B N 1
ATOM 3570 C CA . ILE B 1 144 ? 21.688 -6.297 -6.945 1 81.94 144 ILE B CA 1
ATOM 3571 C C . ILE B 1 144 ? 22.156 -7.309 -5.906 1 81.94 144 ILE B C 1
ATOM 3573 O O . ILE B 1 144 ? 23.328 -7.309 -5.516 1 81.94 144 ILE B O 1
ATOM 3577 N N . PHE B 1 145 ? 21.234 -8.18 -5.578 1 83.56 145 PHE B N 1
ATOM 3578 C CA . PHE B 1 145 ? 21.5 -9.109 -4.488 1 83.56 145 PHE B CA 1
ATOM 3579 C C . PHE B 1 145 ? 21.922 -10.469 -5.027 1 83.56 145 PHE B C 1
ATOM 3581 O O . PHE B 1 145 ? 21.891 -11.469 -4.309 1 83.56 145 PHE B O 1
ATOM 3588 N N . HIS B 1 146 ? 22.172 -10.5 -6.34 1 81.12 146 HIS B N 1
ATOM 3589 C CA . HIS B 1 146 ? 22.656 -11.75 -6.922 1 81.12 146 HIS B CA 1
ATOM 3590 C C . HIS B 1 146 ? 23.781 -12.344 -6.09 1 81.12 146 HIS B C 1
ATOM 3592 O O . HIS B 1 146 ? 24.672 -11.617 -5.641 1 81.12 146 HIS B O 1
ATOM 3598 N N . PRO B 1 147 ? 23.5 -13.672 -6.059 1 75.56 147 PRO B N 1
ATOM 3599 C CA . PRO B 1 147 ? 24.547 -14.312 -5.242 1 75.56 147 PRO B CA 1
ATOM 3600 C C . PRO B 1 147 ? 25.891 -14.398 -5.961 1 75.56 147 PRO B C 1
ATOM 3602 O O . PRO B 1 147 ? 25.938 -14.391 -7.195 1 75.56 147 PRO B O 1
ATOM 3605 N N . GLY B 1 148 ? 26.922 -14.273 -5.355 1 70.69 148 GLY B N 1
ATOM 3606 C CA . GLY B 1 148 ? 28.25 -14.398 -5.945 1 70.69 148 GLY B CA 1
ATOM 3607 C C . GLY B 1 148 ? 28.938 -13.062 -6.129 1 70.69 148 GLY B C 1
ATOM 3608 O O . GLY B 1 148 ? 28.406 -12.016 -5.758 1 70.69 148 GLY B O 1
ATOM 3609 N N . SER B 1 149 ? 30.031 -13.109 -6.73 1 66.69 149 SER B N 1
ATOM 3610 C CA . SER B 1 149 ? 30.859 -11.922 -6.891 1 66.69 149 SER B CA 1
ATOM 3611 C C . SER B 1 149 ? 30.328 -11.023 -8 1 66.69 149 SER B C 1
ATOM 3613 O O . SER B 1 149 ? 30.672 -9.844 -8.078 1 66.69 149 SER B O 1
ATOM 3615 N N . ALA B 1 150 ? 29.406 -11.625 -8.602 1 65.56 150 ALA B N 1
ATOM 3616 C CA . ALA B 1 150 ? 28.875 -10.875 -9.734 1 65.56 150 ALA B CA 1
ATOM 3617 C C . ALA B 1 150 ? 27.734 -9.961 -9.297 1 65.56 150 ALA B C 1
ATOM 3619 O O . ALA B 1 150 ? 27.344 -9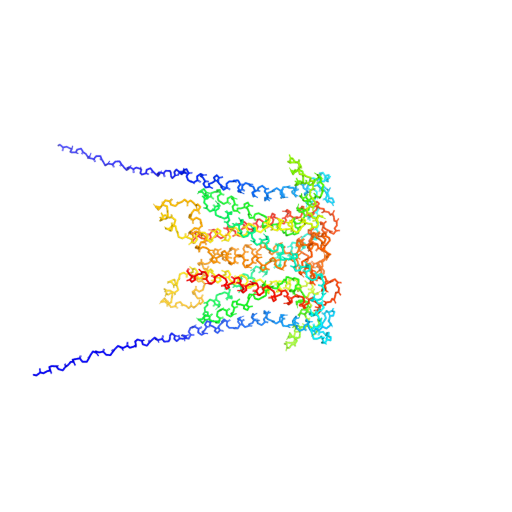.047 -10.031 1 65.56 150 ALA B O 1
ATOM 3620 N N . GLY B 1 151 ? 27.297 -10.164 -8.102 1 73.56 151 GLY B N 1
ATOM 3621 C CA . GLY B 1 151 ? 26.297 -9.234 -7.594 1 73.56 151 GLY B CA 1
ATOM 3622 C C . GLY B 1 151 ? 26.875 -7.883 -7.215 1 73.56 151 GLY B C 1
ATOM 3623 O O . GLY B 1 151 ? 27.969 -7.809 -6.652 1 73.56 151 GLY B O 1
ATOM 3624 N N . ILE B 1 152 ? 26.203 -6.883 -7.547 1 70.69 152 ILE B N 1
ATOM 3625 C CA . ILE B 1 152 ? 26.703 -5.523 -7.418 1 70.69 152 ILE B CA 1
ATOM 3626 C C . ILE B 1 152 ? 27.031 -5.23 -5.953 1 70.69 152 ILE B C 1
ATOM 3628 O O . ILE B 1 152 ? 28.094 -4.684 -5.645 1 70.69 152 ILE B O 1
ATOM 3632 N N . LEU B 1 153 ? 26.172 -5.66 -5.094 1 74 153 LEU B N 1
ATOM 3633 C CA . LEU B 1 153 ? 26.406 -5.379 -3.682 1 74 153 LEU B CA 1
ATOM 3634 C C . LEU B 1 153 ? 27.562 -6.203 -3.15 1 74 153 LEU B C 1
ATOM 3636 O O . LEU B 1 153 ? 28.391 -5.703 -2.375 1 74 153 LEU B O 1
ATOM 3640 N N . ASN B 1 154 ? 27.578 -7.387 -3.588 1 75.31 154 ASN B N 1
ATOM 3641 C CA . ASN B 1 154 ? 28.688 -8.227 -3.176 1 75.31 154 ASN B CA 1
ATOM 3642 C C . ASN B 1 154 ? 30.016 -7.727 -3.754 1 75.31 154 ASN B C 1
ATOM 3644 O O . ASN B 1 154 ? 31.062 -7.848 -3.115 1 75.31 154 ASN B O 1
ATOM 3648 N N . TYR B 1 155 ? 29.922 -7.156 -4.875 1 71.75 155 TYR B N 1
ATOM 3649 C CA . TYR B 1 155 ? 31.109 -6.57 -5.484 1 71.75 155 TYR B CA 1
ATOM 3650 C C . TYR B 1 155 ? 31.641 -5.414 -4.645 1 71.75 155 TYR B C 1
ATOM 3652 O O . TYR B 1 155 ? 32.844 -5.336 -4.371 1 71.75 155 TYR B O 1
ATOM 3660 N N . VAL B 1 156 ? 30.766 -4.637 -4.184 1 73.88 156 VAL B N 1
ATOM 3661 C CA . VAL B 1 156 ? 31.156 -3.482 -3.373 1 73.88 156 VAL B CA 1
ATOM 3662 C C . VAL B 1 156 ? 31.656 -3.951 -2.008 1 73.88 156 VAL B C 1
ATOM 3664 O O . VAL B 1 156 ? 32.656 -3.432 -1.491 1 73.88 156 VAL B O 1
ATOM 3667 N N . LEU B 1 157 ? 30.969 -4.914 -1.492 1 74.19 157 LEU B N 1
ATOM 3668 C CA . LEU B 1 157 ? 31.391 -5.469 -0.209 1 74.19 157 LEU B CA 1
ATOM 3669 C C . LEU B 1 157 ? 32.75 -6.117 -0.321 1 74.19 157 LEU B C 1
ATOM 3671 O O . LEU B 1 157 ? 33.531 -6.117 0.642 1 74.19 157 LEU B O 1
ATOM 3675 N N . GLY B 1 158 ? 33 -6.629 -1.424 1 72.25 158 GLY B N 1
ATOM 3676 C CA . GLY B 1 158 ? 34.312 -7.219 -1.683 1 72.25 158 GLY B CA 1
ATOM 3677 C C . GLY B 1 158 ? 35.469 -6.223 -1.571 1 72.25 158 GLY B C 1
ATOM 3678 O O . GLY B 1 158 ? 36.562 -6.594 -1.216 1 72.25 158 GLY B O 1
ATOM 3679 N N . TRP B 1 159 ? 35.094 -4.992 -1.758 1 75.69 159 TRP B N 1
ATOM 3680 C CA . TRP B 1 159 ? 36.125 -3.949 -1.657 1 75.69 159 TRP B CA 1
ATOM 3681 C C . TRP B 1 159 ? 36.594 -3.801 -0.22 1 75.69 159 TRP B C 1
ATOM 3683 O O . TRP B 1 159 ? 37.75 -3.373 0.016 1 75.69 159 TRP B O 1
ATOM 3693 N N . VAL B 1 160 ? 35.75 -4.203 0.645 1 80.12 160 VAL B N 1
ATOM 3694 C CA . VAL B 1 160 ? 36.125 -4.059 2.045 1 80.12 160 VAL B CA 1
ATOM 3695 C C . VAL B 1 160 ? 36.406 -5.434 2.648 1 80.12 160 VAL B C 1
ATOM 3697 O O . VAL B 1 160 ? 36.469 -5.578 3.871 1 80.12 160 VAL B O 1
ATOM 3700 N N . GLY B 1 161 ? 36.469 -6.453 1.841 1 77.94 161 GLY B N 1
ATOM 3701 C CA . GLY B 1 161 ? 36.906 -7.77 2.264 1 77.94 161 GLY B CA 1
ATOM 3702 C C . GLY B 1 161 ? 35.781 -8.648 2.783 1 77.94 161 GLY B C 1
ATOM 3703 O O . GLY B 1 161 ? 36.031 -9.648 3.457 1 77.94 161 GLY B O 1
ATOM 3704 N N . ILE B 1 162 ? 34.625 -8.281 2.572 1 78.94 162 ILE B N 1
ATOM 3705 C CA . ILE B 1 162 ? 33.5 -9.086 3.043 1 78.94 162 ILE B CA 1
ATOM 3706 C C . ILE B 1 162 ? 33.156 -10.133 1.991 1 78.94 162 ILE B C 1
ATOM 3708 O O . ILE B 1 162 ? 33.062 -9.82 0.8 1 78.94 162 ILE B O 1
ATOM 3712 N N . GLU B 1 163 ? 33.094 -11.352 2.449 1 81.75 163 GLU B N 1
ATOM 3713 C CA . GLU B 1 163 ? 32.688 -12.438 1.549 1 81.75 163 GLU B CA 1
ATOM 3714 C C . GLU B 1 163 ? 31.281 -12.242 1.023 1 81.75 163 GLU B C 1
ATOM 3716 O O . GLU B 1 163 ? 30.453 -11.594 1.671 1 81.75 163 GLU B O 1
ATOM 3721 N N . PRO B 1 164 ? 31.109 -12.812 -0.155 1 83.12 164 PRO B N 1
ATOM 3722 C CA . PRO B 1 164 ? 29.766 -12.672 -0.753 1 83.12 164 PRO B CA 1
ATOM 3723 C C . PRO B 1 164 ? 28.656 -13.227 0.14 1 83.12 164 PRO B C 1
ATOM 3725 O O . PRO B 1 164 ? 28.844 -14.258 0.783 1 83.12 164 PRO B O 1
ATOM 3728 N N . ILE B 1 165 ? 27.719 -12.469 0.224 1 84.69 165 ILE B N 1
ATOM 3729 C CA . ILE B 1 165 ? 26.547 -12.805 1.038 1 84.69 165 ILE B CA 1
ATOM 3730 C C . ILE B 1 165 ? 25.422 -13.289 0.14 1 84.69 165 ILE B C 1
ATOM 3732 O O . ILE B 1 165 ? 25.172 -12.719 -0.927 1 84.69 165 ILE B O 1
ATOM 3736 N N . GLY B 1 166 ? 24.781 -14.43 0.515 1 88.94 166 GLY B N 1
ATOM 3737 C CA . GLY B 1 166 ? 23.578 -14.875 -0.158 1 88.94 166 GLY B CA 1
ATOM 3738 C C . GLY B 1 166 ? 22.328 -14.148 0.304 1 88.94 166 GLY B C 1
ATOM 3739 O O . GLY B 1 166 ? 21.484 -14.727 0.981 1 88.94 166 GLY B O 1
ATOM 3740 N N . TRP B 1 167 ? 22.172 -13.031 -0.173 1 89.69 167 TRP B N 1
ATOM 3741 C CA . TRP B 1 167 ? 21.156 -12.109 0.32 1 89.69 167 TRP B CA 1
ATOM 3742 C C . TRP B 1 167 ? 19.781 -12.742 0.262 1 89.69 167 TRP B C 1
ATOM 3744 O O . TRP B 1 167 ? 18.984 -12.602 1.193 1 89.69 167 TRP B O 1
ATOM 3754 N N . PHE B 1 168 ? 19.5 -13.492 -0.833 1 92.94 168 PHE B N 1
ATOM 3755 C CA . PHE B 1 168 ? 18.188 -14.102 -0.97 1 92.94 168 PHE B CA 1
ATOM 3756 C C . PHE B 1 168 ? 18.281 -15.625 -0.868 1 92.94 168 PHE B C 1
ATOM 3758 O O . PHE B 1 168 ? 17.25 -16.312 -0.858 1 92.94 168 PHE B O 1
ATOM 3765 N N . THR B 1 169 ? 19.531 -16.109 -0.718 1 91.5 169 THR B N 1
ATOM 3766 C CA . THR B 1 169 ? 19.703 -17.562 -0.75 1 91.5 169 THR B CA 1
ATOM 3767 C C . THR B 1 169 ? 20.094 -18.094 0.626 1 91.5 169 THR B C 1
ATOM 3769 O O . THR B 1 169 ? 19.953 -19.281 0.903 1 91.5 169 THR B O 1
ATOM 3772 N N . ASN B 1 170 ? 20.625 -17.219 1.447 1 93.88 170 ASN B N 1
ATOM 3773 C CA . ASN B 1 170 ? 20.953 -17.578 2.824 1 93.88 170 ASN B CA 1
ATOM 3774 C C . ASN B 1 170 ? 19.766 -17.344 3.758 1 93.88 170 ASN B C 1
ATOM 3776 O O . ASN B 1 170 ? 19.312 -16.219 3.926 1 93.88 170 ASN B O 1
ATOM 3780 N N . PRO B 1 171 ? 19.281 -18.422 4.418 1 94.75 171 PRO B N 1
ATOM 3781 C CA . PRO B 1 171 ? 18.094 -18.312 5.266 1 94.75 171 PRO B CA 1
ATOM 3782 C C . PRO B 1 171 ? 18.281 -17.328 6.426 1 94.75 171 PRO B C 1
ATOM 3784 O O . PRO B 1 171 ? 17.312 -16.734 6.902 1 94.75 171 PRO B O 1
ATOM 3787 N N . ASP B 1 172 ? 19.453 -17.109 6.82 1 93.69 172 ASP B N 1
ATOM 3788 C CA . ASP B 1 172 ? 19.719 -16.25 7.973 1 93.69 172 ASP B CA 1
ATOM 3789 C C . ASP B 1 172 ? 19.641 -14.781 7.586 1 93.69 172 ASP B C 1
ATOM 3791 O O . ASP B 1 172 ? 19.422 -13.922 8.438 1 93.69 172 ASP B O 1
ATOM 3795 N N . ILE B 1 173 ? 19.781 -14.523 6.273 1 94.62 173 ILE B N 1
ATOM 3796 C CA . ILE B 1 173 ? 19.891 -13.125 5.871 1 94.62 173 ILE B CA 1
ATOM 3797 C C . ILE B 1 173 ? 18.719 -12.75 4.961 1 94.62 173 ILE B C 1
ATOM 3799 O O . ILE B 1 173 ? 18.438 -11.57 4.77 1 94.62 173 ILE B O 1
ATOM 3803 N N . SER B 1 174 ? 18.094 -13.711 4.414 1 96.19 174 SER B N 1
ATOM 3804 C CA . SER B 1 174 ? 17.078 -13.484 3.396 1 96.19 174 SER B CA 1
ATOM 3805 C C . SER B 1 174 ? 15.945 -12.602 3.928 1 96.19 174 SER B C 1
ATOM 3807 O O . SER B 1 174 ? 15.461 -11.719 3.223 1 96.19 174 SER B O 1
ATOM 3809 N N . ARG B 1 175 ? 15.555 -12.812 5.199 1 97.56 175 ARG B N 1
ATOM 3810 C CA . ARG B 1 175 ? 14.477 -12.023 5.789 1 97.56 175 ARG B CA 1
ATOM 3811 C C . ARG B 1 175 ? 14.859 -10.547 5.848 1 97.56 175 ARG B C 1
ATOM 3813 O O . ARG B 1 175 ? 14.062 -9.68 5.461 1 97.56 175 ARG B O 1
ATOM 3820 N N . PHE B 1 176 ? 16 -10.328 6.277 1 96.44 176 PHE B N 1
ATOM 3821 C CA . PHE B 1 176 ? 16.453 -8.953 6.387 1 96.44 176 PHE B CA 1
ATOM 3822 C C . PHE B 1 176 ? 16.625 -8.328 5.008 1 96.44 176 PHE B C 1
ATOM 3824 O O . PHE B 1 176 ? 16.375 -7.133 4.828 1 96.44 176 PHE B O 1
ATOM 3831 N N . SER B 1 177 ? 17.078 -9.117 4.062 1 95.19 177 SER B N 1
ATOM 3832 C CA . SER B 1 177 ? 17.219 -8.641 2.689 1 95.19 177 SER B CA 1
ATOM 3833 C C . SER B 1 177 ? 15.891 -8.172 2.123 1 95.19 177 SER B C 1
ATOM 3835 O O . SER B 1 177 ? 15.828 -7.168 1.414 1 95.19 177 SER B O 1
ATOM 3837 N N . ILE B 1 178 ? 14.836 -8.906 2.455 1 97.19 178 ILE B N 1
ATOM 3838 C CA . ILE B 1 178 ? 13.492 -8.523 2.029 1 97.19 178 ILE B CA 1
ATOM 3839 C C . ILE B 1 178 ? 13.117 -7.18 2.658 1 97.19 178 ILE B C 1
ATOM 3841 O O . ILE B 1 178 ? 12.531 -6.32 1.997 1 97.19 178 ILE B O 1
ATOM 3845 N N . VAL B 1 179 ? 13.469 -7 3.92 1 97.12 179 VAL B N 1
ATOM 3846 C CA . VAL B 1 179 ? 13.188 -5.758 4.629 1 97.12 179 VAL B CA 1
ATOM 3847 C C . VAL B 1 179 ? 13.891 -4.594 3.928 1 97.12 179 VAL B C 1
ATOM 3849 O O . VAL B 1 179 ? 13.273 -3.549 3.684 1 97.12 179 VAL B O 1
ATOM 3852 N N . LEU B 1 180 ? 15.078 -4.793 3.508 1 92.38 180 LEU B N 1
ATOM 3853 C CA . LEU B 1 180 ? 15.836 -3.742 2.834 1 92.38 180 LEU B CA 1
ATOM 3854 C C . LEU B 1 180 ? 15.195 -3.389 1.494 1 92.38 180 LEU B C 1
ATOM 3856 O O . LEU B 1 180 ? 15.094 -2.211 1.142 1 92.38 180 LEU B O 1
ATOM 3860 N N . MET B 1 181 ? 14.805 -4.398 0.796 1 92.62 181 MET B N 1
ATOM 3861 C CA . MET B 1 181 ? 14.148 -4.188 -0.493 1 92.62 181 MET B CA 1
ATOM 3862 C C . MET B 1 181 ? 12.859 -3.396 -0.325 1 92.62 181 MET B C 1
ATOM 3864 O O . MET B 1 181 ? 12.594 -2.457 -1.079 1 92.62 181 MET B O 1
ATOM 3868 N N . THR B 1 182 ? 12.102 -3.746 0.676 1 93.81 182 THR B N 1
ATOM 3869 C CA . THR B 1 182 ? 10.82 -3.088 0.889 1 93.81 182 THR B CA 1
ATOM 3870 C C . THR B 1 182 ? 11.023 -1.657 1.381 1 93.81 182 THR B C 1
ATOM 3872 O O . THR B 1 182 ? 10.25 -0.76 1.028 1 93.81 182 THR B O 1
ATOM 3875 N N . LEU B 1 183 ? 12.031 -1.463 2.156 1 92.25 183 LEU B N 1
ATOM 3876 C CA . LEU B 1 183 ? 12.352 -0.123 2.635 1 92.25 183 LEU B CA 1
ATOM 3877 C C . LEU B 1 183 ? 12.68 0.806 1.472 1 92.25 183 LEU B C 1
ATOM 3879 O O . LEU B 1 183 ? 12.328 1.986 1.493 1 92.25 183 LEU B O 1
ATOM 3883 N N . TRP B 1 184 ? 13.273 0.261 0.535 1 90.19 184 TRP B N 1
ATOM 3884 C CA . TRP B 1 184 ? 13.648 1.017 -0.657 1 90.19 184 TRP B CA 1
ATOM 3885 C C . TRP B 1 184 ? 12.422 1.655 -1.301 1 90.19 184 TRP B C 1
ATOM 3887 O O . TRP B 1 184 ? 12.453 2.822 -1.697 1 90.19 184 TRP B O 1
ATOM 3897 N N . GLY B 1 185 ? 11.367 1.009 -1.322 1 89.44 185 GLY B N 1
ATOM 3898 C CA . GLY B 1 185 ? 10.164 1.474 -1.999 1 89.44 185 GLY B CA 1
ATOM 3899 C C . GLY B 1 185 ? 9.25 2.277 -1.1 1 89.44 185 GLY B C 1
ATOM 3900 O O . GLY B 1 185 ? 8.398 3.029 -1.583 1 89.44 185 GLY B O 1
ATOM 3901 N N . MET B 1 186 ? 9.422 2.207 0.14 1 89.12 186 MET B N 1
ATOM 3902 C CA . MET B 1 186 ? 8.414 2.768 1.04 1 89.12 186 MET B CA 1
ATOM 3903 C C . MET B 1 186 ? 8.906 4.078 1.649 1 89.12 186 MET B C 1
ATOM 3905 O O . MET B 1 186 ? 8.102 4.898 2.096 1 89.12 186 MET B O 1
ATOM 3909 N N . LEU B 1 187 ? 10.133 4.359 1.672 1 90.38 187 LEU B N 1
ATOM 3910 C CA . LEU B 1 187 ? 10.711 5.484 2.396 1 90.38 187 LEU B CA 1
ATOM 3911 C C . LEU B 1 187 ? 10.195 6.812 1.85 1 90.38 187 LEU B C 1
ATOM 3913 O O . LEU B 1 187 ? 9.875 7.723 2.617 1 90.38 187 LEU B O 1
ATOM 3917 N N . GLY B 1 188 ? 10.078 6.848 0.581 1 89.31 188 GLY B N 1
ATOM 3918 C CA . GLY B 1 188 ? 9.68 8.094 -0.041 1 89.31 188 GLY B CA 1
ATOM 3919 C C . GLY B 1 188 ? 8.305 8.562 0.397 1 89.31 188 GLY B C 1
ATOM 3920 O O . GLY B 1 188 ? 8.133 9.719 0.8 1 89.31 188 GLY B O 1
ATOM 3921 N N . TYR B 1 189 ? 7.344 7.73 0.359 1 90.12 189 TYR B N 1
ATOM 3922 C CA . TYR B 1 189 ? 5.973 8.062 0.733 1 90.12 189 TYR B CA 1
ATOM 3923 C C . TYR B 1 189 ? 5.891 8.461 2.201 1 90.12 189 TYR B C 1
ATOM 3925 O O . TYR B 1 189 ? 5.297 9.492 2.537 1 90.12 189 TYR B O 1
ATOM 3933 N N . ASN B 1 190 ? 6.469 7.695 3.047 1 93.12 190 ASN B N 1
ATOM 3934 C CA . ASN B 1 190 ? 6.473 8 4.473 1 93.12 190 ASN B CA 1
ATOM 3935 C C . ASN B 1 190 ? 7.145 9.344 4.758 1 93.12 190 ASN B C 1
ATOM 3937 O O . ASN B 1 190 ? 6.676 10.109 5.605 1 93.12 190 ASN B O 1
ATOM 3941 N N . THR B 1 191 ? 8.188 9.602 4.035 1 93.12 191 THR B N 1
ATOM 3942 C CA . THR B 1 191 ? 8.93 10.844 4.219 1 93.12 191 THR B CA 1
ATOM 3943 C C . THR B 1 191 ? 8.062 12.055 3.877 1 93.12 191 THR B C 1
ATOM 3945 O O . THR B 1 191 ? 8.062 13.055 4.602 1 93.12 191 THR B O 1
ATOM 3948 N N . ILE B 1 192 ? 7.301 11.898 2.879 1 91.19 192 ILE B N 1
ATOM 3949 C CA . ILE B 1 192 ? 6.441 13 2.455 1 91.19 192 ILE B CA 1
ATOM 3950 C C . ILE B 1 192 ? 5.367 13.258 3.512 1 91.19 192 ILE B C 1
ATOM 3952 O O . ILE B 1 192 ? 5.051 14.406 3.82 1 91.19 192 ILE B O 1
ATOM 3956 N N . ILE B 1 193 ? 4.844 12.219 4.078 1 90.06 193 ILE B N 1
ATOM 3957 C CA . ILE B 1 193 ? 3.836 12.359 5.125 1 90.06 193 ILE B CA 1
ATOM 3958 C C . ILE B 1 193 ? 4.441 13.062 6.336 1 90.06 193 ILE B C 1
ATOM 3960 O O . ILE B 1 193 ? 3.846 13.984 6.887 1 90.06 193 ILE B O 1
ATOM 3964 N N . PHE B 1 194 ? 5.629 12.719 6.676 1 93.88 194 PHE B N 1
ATOM 3965 C CA . PHE B 1 194 ? 6.293 13.328 7.824 1 93.88 194 PHE B CA 1
ATOM 3966 C C . PHE B 1 194 ? 6.656 14.773 7.531 1 93.88 194 PHE B C 1
ATOM 3968 O O . PHE B 1 194 ? 6.625 15.617 8.43 1 93.88 194 PHE B O 1
ATOM 3975 N N . LEU B 1 195 ? 7.039 15.055 6.312 1 92.19 195 LEU B N 1
ATOM 3976 C CA . LEU B 1 195 ? 7.336 16.438 5.934 1 92.19 195 LEU B CA 1
ATOM 3977 C C . LEU B 1 195 ? 6.109 17.328 6.125 1 92.19 195 LEU B C 1
ATOM 3979 O O . LEU B 1 195 ? 6.223 18.438 6.648 1 92.19 195 LEU B O 1
ATOM 3983 N N . ALA B 1 196 ? 5.004 16.781 5.703 1 86.31 196 ALA B N 1
ATOM 3984 C CA . ALA B 1 196 ? 3.758 17.516 5.895 1 86.31 196 ALA B CA 1
ATOM 3985 C C . ALA B 1 196 ? 3.471 17.719 7.379 1 86.31 196 ALA B C 1
ATOM 3987 O O . ALA B 1 196 ? 3.025 18.797 7.781 1 86.31 196 ALA B O 1
ATOM 3988 N N . ALA B 1 197 ? 3.732 16.734 8.156 1 89.56 197 ALA B N 1
ATOM 3989 C CA . ALA B 1 197 ? 3.508 16.828 9.602 1 89.56 197 ALA B CA 1
ATOM 3990 C C . ALA B 1 197 ? 4.449 17.844 10.234 1 89.56 197 ALA B C 1
ATOM 3992 O O . ALA B 1 197 ? 4.051 18.594 11.141 1 89.56 197 ALA B O 1
ATOM 3993 N N . LEU B 1 198 ? 5.637 17.938 9.789 1 91.81 198 LEU B N 1
ATOM 3994 C CA . LEU B 1 198 ? 6.648 18.828 10.336 1 91.81 198 LEU B CA 1
ATOM 3995 C C . LEU B 1 198 ? 6.246 20.297 10.117 1 91.81 198 LEU B C 1
ATOM 3997 O O . LEU B 1 198 ? 6.57 21.156 10.938 1 91.81 198 LEU B O 1
ATOM 4001 N N . THR B 1 199 ? 5.535 20.5 9.07 1 86.5 199 THR B N 1
ATOM 4002 C CA . THR B 1 199 ? 5.102 21.844 8.758 1 86.5 199 THR B CA 1
ATOM 4003 C C . THR B 1 199 ? 4.043 22.328 9.75 1 86.5 199 THR B C 1
ATOM 4005 O O . THR B 1 199 ? 3.785 23.516 9.875 1 86.5 199 THR B O 1
ATOM 4008 N N . SER B 1 200 ? 3.498 21.391 10.422 1 84.88 200 SER B N 1
ATOM 4009 C CA . SER B 1 200 ? 2.43 21.734 11.359 1 84.88 200 SER B CA 1
ATOM 4010 C C . SER B 1 200 ? 2.992 22.188 12.703 1 84.88 200 SER B C 1
ATOM 4012 O O . SER B 1 200 ? 2.271 22.766 13.523 1 84.88 200 SER B O 1
ATOM 4014 N N . VAL B 1 201 ? 4.266 22.016 12.945 1 89.44 201 VAL B N 1
ATOM 4015 C CA . VAL B 1 201 ? 4.879 22.422 14.211 1 89.44 201 VAL B CA 1
ATOM 4016 C C . VAL B 1 201 ? 5.078 23.938 14.227 1 89.44 201 VAL B C 1
ATOM 4018 O O . VAL B 1 201 ? 5.734 24.484 13.352 1 89.44 201 VAL B O 1
ATOM 4021 N N . PRO B 1 202 ? 4.57 24.562 15.227 1 91.12 202 PRO B N 1
ATOM 4022 C CA . PRO B 1 202 ? 4.73 26.016 15.289 1 91.12 202 PRO B CA 1
ATOM 4023 C C . PRO B 1 202 ? 6.191 26.453 15.391 1 91.12 202 PRO B C 1
ATOM 4025 O O . PRO B 1 202 ? 6.934 25.938 16.234 1 91.12 202 PRO B O 1
ATOM 4028 N N . SER B 1 203 ? 6.504 27.391 14.617 1 89.62 203 SER B N 1
ATOM 4029 C CA . SER B 1 203 ? 7.875 27.891 14.578 1 89.62 203 SER B CA 1
ATOM 4030 C C . SER B 1 203 ? 8.258 28.562 15.891 1 89.62 203 SER B C 1
ATOM 4032 O O . SER B 1 203 ? 9.43 28.578 16.266 1 89.62 203 SER B O 1
ATOM 4034 N N . ASP B 1 204 ? 7.266 29 16.547 1 93.38 204 ASP B N 1
ATOM 4035 C CA . ASP B 1 204 ? 7.488 29.719 17.812 1 93.38 204 ASP B CA 1
ATOM 4036 C C . ASP B 1 204 ? 8.125 28.797 18.844 1 93.38 204 ASP B C 1
ATOM 4038 O O . ASP B 1 204 ? 8.891 29.266 19.703 1 93.38 204 ASP B O 1
ATOM 4042 N N . LEU B 1 205 ? 7.781 27.578 18.766 1 92.88 205 LEU B N 1
ATOM 4043 C CA . LEU B 1 205 ? 8.352 26.625 19.719 1 92.88 205 LEU B CA 1
ATOM 4044 C C . LEU B 1 205 ? 9.852 26.484 19.5 1 92.88 205 LEU B C 1
ATOM 4046 O O . LEU B 1 205 ? 10.609 26.406 20.469 1 92.88 205 LEU B O 1
ATOM 4050 N N . TYR B 1 206 ? 10.281 26.562 18.328 1 89.94 206 TYR B N 1
ATOM 4051 C CA . TYR B 1 206 ? 11.703 26.438 18.016 1 89.94 206 TYR B CA 1
ATOM 4052 C C . TYR B 1 206 ? 12.461 27.703 18.391 1 89.94 206 TYR B C 1
ATOM 4054 O O . TYR B 1 206 ? 13.586 27.625 18.891 1 89.94 206 TYR B O 1
ATOM 4062 N N . GLU B 1 207 ? 11.898 28.781 18.141 1 91.31 207 GLU B N 1
ATOM 4063 C CA . GLU B 1 207 ? 12.516 30.062 18.453 1 91.31 207 GLU B CA 1
ATOM 4064 C C . GLU B 1 207 ? 12.734 30.234 19.953 1 91.31 207 GLU B C 1
ATOM 4066 O O . GLU B 1 207 ? 13.797 30.672 20.391 1 91.31 207 GLU B O 1
ATOM 4071 N N . ALA B 1 208 ? 11.719 29.875 20.656 1 93.81 208 ALA B N 1
ATOM 4072 C CA . ALA B 1 208 ? 11.812 29.938 22.109 1 93.81 208 ALA B CA 1
ATOM 4073 C C . ALA B 1 208 ? 12.938 29.047 22.625 1 93.81 208 ALA B C 1
ATOM 4075 O O . ALA B 1 208 ? 13.68 29.438 23.531 1 93.81 208 ALA B O 1
ATOM 4076 N N . ALA B 1 209 ? 13.086 27.938 22.078 1 92.75 209 ALA B N 1
ATOM 4077 C CA . ALA B 1 209 ? 14.117 27 22.484 1 92.75 209 ALA B CA 1
ATOM 4078 C C . ALA B 1 209 ? 15.508 27.5 22.109 1 92.75 209 ALA B C 1
ATOM 4080 O O . ALA B 1 209 ? 16.484 27.266 22.828 1 92.75 209 ALA B O 1
ATOM 4081 N N . GLU B 1 210 ? 15.57 28.156 21.016 1 90.19 210 GLU B N 1
ATOM 4082 C CA . GLU B 1 210 ? 16.844 28.734 20.578 1 90.19 210 GLU B CA 1
ATOM 4083 C C . GLU B 1 210 ? 17.312 29.812 21.531 1 90.19 210 GLU B C 1
ATOM 4085 O O . GLU B 1 210 ? 18.516 29.922 21.812 1 90.19 210 GLU B O 1
ATOM 4090 N N . ILE B 1 211 ? 16.406 30.516 21.953 1 92.56 211 ILE B N 1
ATOM 4091 C CA . ILE B 1 211 ? 16.703 31.562 22.922 1 92.56 211 ILE B CA 1
ATOM 4092 C C . ILE B 1 211 ? 17.25 30.938 24.203 1 92.56 211 ILE B C 1
ATOM 4094 O O . ILE B 1 211 ? 18.156 31.484 24.828 1 92.56 211 ILE B O 1
ATOM 4098 N N . ASP B 1 212 ? 16.797 29.781 24.594 1 93.19 212 ASP B N 1
ATOM 4099 C CA . ASP B 1 212 ? 17.234 29.047 25.781 1 93.19 212 ASP B CA 1
ATOM 4100 C C . ASP B 1 212 ? 18.547 28.297 25.5 1 93.19 212 ASP B C 1
ATOM 4102 O O . ASP B 1 212 ? 19.062 27.609 26.391 1 93.19 212 ASP B O 1
ATOM 4106 N N . GLY B 1 213 ? 19.062 28.375 24.328 1 90.25 213 GLY B N 1
ATOM 4107 C CA . GLY B 1 213 ? 20.344 27.797 23.984 1 90.25 213 GLY B CA 1
ATOM 4108 C C . GLY B 1 213 ? 20.234 26.344 23.516 1 90.25 213 GLY B C 1
ATOM 4109 O O . GLY B 1 213 ? 21.234 25.625 23.516 1 90.25 213 GLY B O 1
ATOM 4110 N N . ALA B 1 214 ? 19.031 25.969 23.172 1 90.5 214 ALA B N 1
ATOM 4111 C CA . ALA B 1 214 ? 18.859 24.578 22.75 1 90.5 214 ALA B CA 1
ATOM 4112 C C . ALA B 1 214 ? 19.453 24.359 21.359 1 90.5 214 ALA B C 1
ATOM 4114 O O . ALA B 1 214 ? 19.297 25.203 20.469 1 90.5 214 ALA B O 1
ATOM 4115 N N . ASN B 1 215 ? 20.172 23.234 21.25 1 89.81 215 ASN B N 1
ATOM 4116 C CA . ASN B 1 215 ? 20.703 22.875 19.938 1 89.81 215 ASN B CA 1
ATOM 4117 C C . ASN B 1 215 ? 19.703 22.078 19.125 1 89.81 215 ASN B C 1
ATOM 4119 O O . ASN B 1 215 ? 18.562 21.859 19.562 1 89.81 215 ASN B O 1
ATOM 4123 N N . TRP B 1 216 ? 20.078 21.703 17.938 1 85.38 216 TRP B N 1
ATOM 4124 C CA . TRP B 1 216 ? 19.172 21.062 17 1 85.38 216 TRP B CA 1
ATOM 4125 C C . TRP B 1 216 ? 18.688 19.719 17.531 1 85.38 216 TRP B C 1
ATOM 4127 O O . TRP B 1 216 ? 17.531 19.359 17.359 1 85.38 216 TRP B O 1
ATOM 4137 N N . LEU B 1 217 ? 19.578 18.953 18.094 1 88.75 217 LEU B N 1
ATOM 4138 C CA . LEU B 1 217 ? 19.219 17.625 18.594 1 88.75 217 LEU B CA 1
ATOM 4139 C C . LEU B 1 217 ? 18.25 17.734 19.766 1 88.75 217 LEU B C 1
ATOM 4141 O O . LEU B 1 217 ? 17.344 16.938 19.906 1 88.75 217 LEU B O 1
ATOM 4145 N N . LYS B 1 218 ? 18.5 18.75 20.578 1 91.25 218 LYS B N 1
ATOM 4146 C CA . LYS B 1 218 ? 17.609 18.969 21.719 1 91.25 218 LYS B CA 1
ATOM 4147 C C . LYS B 1 218 ? 16.219 19.391 21.234 1 91.25 218 LYS B C 1
ATOM 4149 O O . LYS B 1 218 ? 15.211 18.891 21.75 1 91.25 218 LYS B O 1
ATOM 4154 N N . LYS B 1 219 ? 16.172 20.266 20.266 1 93.06 219 LYS B N 1
ATOM 4155 C CA . LYS B 1 219 ? 14.898 20.688 19.703 1 93.06 219 LYS B CA 1
ATOM 4156 C C . LYS B 1 219 ? 14.164 19.5 19.078 1 93.06 219 LYS B C 1
ATOM 4158 O O . LYS B 1 219 ? 12.945 19.375 19.203 1 93.06 219 LYS B O 1
ATOM 4163 N N . TRP B 1 220 ? 14.977 18.688 18.438 1 92.62 220 TRP B N 1
ATOM 4164 C CA . TRP B 1 220 ? 14.406 17.531 17.766 1 92.62 220 TRP B CA 1
ATOM 4165 C C . TRP B 1 220 ? 13.805 16.562 18.781 1 92.62 220 TRP B C 1
ATOM 4167 O O . TRP B 1 220 ? 12.672 16.094 18.625 1 92.62 220 TRP B O 1
ATOM 4177 N N . PHE B 1 221 ? 14.453 16.281 19.859 1 92.69 221 PHE B N 1
ATOM 4178 C CA . PHE B 1 221 ? 14.047 15.266 20.844 1 92.69 221 PHE B CA 1
ATOM 4179 C C . PHE B 1 221 ? 12.969 15.812 21.766 1 92.69 221 PHE B C 1
ATOM 4181 O O . PHE B 1 221 ? 12.07 15.078 22.188 1 92.69 221 PHE B O 1
ATOM 4188 N N . TYR B 1 222 ? 12.977 17.141 22.031 1 93.81 222 TYR B N 1
ATOM 4189 C CA . TYR B 1 222 ? 12.117 17.641 23.109 1 93.81 222 TYR B CA 1
ATOM 4190 C C . TYR B 1 222 ? 10.977 18.469 22.547 1 93.81 222 TYR B C 1
ATOM 4192 O O . TYR B 1 222 ? 10.008 18.766 23.25 1 93.81 222 TYR B O 1
ATOM 4200 N N . ILE B 1 223 ? 11.008 18.828 21.297 1 93.88 223 ILE B N 1
ATOM 4201 C CA . ILE B 1 223 ? 9.938 19.625 20.703 1 93.88 223 ILE B CA 1
ATOM 4202 C C . ILE B 1 223 ? 9.297 18.859 19.547 1 93.88 223 ILE B C 1
ATOM 4204 O O . ILE B 1 223 ? 8.125 18.5 19.594 1 93.88 223 ILE B O 1
ATOM 4208 N N . THR B 1 224 ? 10.109 18.516 18.578 1 93.81 224 THR B N 1
ATOM 4209 C CA . THR B 1 224 ? 9.594 17.938 17.344 1 93.81 224 THR B CA 1
ATOM 4210 C C . THR B 1 224 ? 8.938 16.578 17.609 1 93.81 224 THR B C 1
ATOM 4212 O O . THR B 1 224 ? 7.773 16.359 17.266 1 93.81 224 THR B O 1
ATOM 4215 N N . ILE B 1 225 ? 9.648 15.703 18.266 1 94.25 225 ILE B N 1
ATOM 4216 C CA . ILE B 1 225 ? 9.188 14.336 18.469 1 94.25 225 ILE B CA 1
ATOM 4217 C C . ILE B 1 225 ? 7.945 14.336 19.359 1 94.25 225 ILE B C 1
ATOM 4219 O O . ILE B 1 225 ? 6.922 13.75 19 1 94.25 225 ILE B O 1
ATOM 4223 N N . PRO B 1 226 ? 7.945 15.078 20.438 1 93.31 226 PRO B N 1
ATOM 4224 C CA . PRO B 1 226 ? 6.742 15.094 21.266 1 93.31 226 PRO B CA 1
ATOM 4225 C C . PRO B 1 226 ? 5.547 15.734 20.562 1 93.31 226 PRO B C 1
ATOM 4227 O O . PRO B 1 226 ? 4.41 15.281 20.734 1 93.31 226 PRO B O 1
ATOM 4230 N N . TYR B 1 227 ? 5.82 16.766 19.812 1 92.88 227 TYR B N 1
ATOM 4231 C CA . TYR B 1 227 ? 4.73 17.438 19.109 1 92.88 227 TYR B CA 1
ATOM 4232 C C . TYR B 1 227 ? 4.125 16.531 18.047 1 92.88 227 TYR B C 1
ATOM 4234 O O . TYR B 1 227 ? 2.916 16.578 17.797 1 92.88 227 TYR B O 1
ATOM 4242 N N . LEU B 1 228 ? 4.906 15.688 17.453 1 93.5 228 LEU B N 1
ATOM 4243 C CA . LEU B 1 228 ? 4.457 14.844 16.344 1 93.5 228 LEU B CA 1
ATOM 4244 C C . LEU B 1 228 ? 4.207 13.414 16.812 1 93.5 228 LEU B C 1
ATOM 4246 O O . LEU B 1 228 ? 4.141 12.492 16 1 93.5 228 LEU B O 1
ATOM 4250 N N . ARG B 1 229 ? 4.059 13.211 18.016 1 92.69 229 ARG B N 1
ATOM 4251 C CA . ARG B 1 229 ? 3.908 11.883 18.594 1 92.69 229 ARG B CA 1
ATOM 4252 C C . ARG B 1 229 ? 2.711 11.156 17.984 1 92.69 229 ARG B C 1
ATOM 4254 O O . ARG B 1 229 ? 2.783 9.953 17.703 1 92.69 229 ARG B O 1
ATOM 4261 N N . SER B 1 230 ? 1.633 11.805 17.812 1 88.62 230 SER B N 1
ATOM 4262 C CA . SER B 1 230 ? 0.414 11.188 17.297 1 88.62 230 SER B CA 1
ATOM 4263 C C . SER B 1 230 ? 0.606 10.688 15.867 1 88.62 230 SER B C 1
ATOM 4265 O O . SER B 1 230 ? 0.16 9.586 15.523 1 88.62 230 SER B O 1
ATOM 4267 N N . ILE B 1 231 ? 1.261 11.477 15.086 1 90.75 231 ILE B N 1
ATOM 4268 C CA . ILE B 1 231 ? 1.474 11.078 13.695 1 90.75 231 ILE B CA 1
ATOM 4269 C C . ILE B 1 231 ? 2.506 9.961 13.633 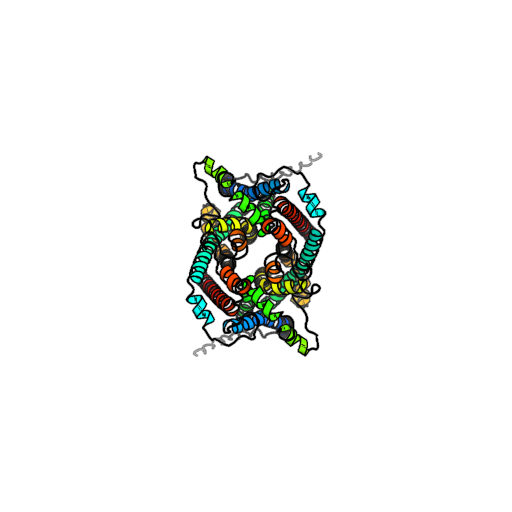1 90.75 231 ILE B C 1
ATOM 4271 O O . ILE B 1 231 ? 2.408 9.062 12.789 1 90.75 231 ILE B O 1
ATOM 4275 N N . ILE B 1 232 ? 3.518 10.039 14.469 1 94.38 232 ILE B N 1
ATOM 4276 C CA . ILE B 1 232 ? 4.516 8.977 14.531 1 94.38 232 ILE B CA 1
ATOM 4277 C C . ILE B 1 232 ? 3.848 7.656 14.914 1 94.38 232 ILE B C 1
ATOM 4279 O O . ILE B 1 232 ? 4.098 6.625 14.289 1 94.38 232 ILE B O 1
ATOM 4283 N N . LEU B 1 233 ? 2.992 7.711 15.852 1 93.12 233 LEU B N 1
ATOM 4284 C CA . LEU B 1 233 ? 2.275 6.512 16.266 1 93.12 233 LEU B CA 1
ATOM 4285 C C . LEU B 1 233 ? 1.393 5.988 15.141 1 93.12 233 LEU B C 1
ATOM 4287 O O . LEU B 1 233 ? 1.317 4.777 14.922 1 93.12 233 LEU B O 1
ATOM 4291 N N . PHE B 1 234 ? 0.719 6.902 14.531 1 90 234 PHE B N 1
ATOM 4292 C CA . PHE B 1 234 ? -0.115 6.516 13.406 1 90 234 PHE B CA 1
ATOM 4293 C C . PHE B 1 234 ? 0.708 5.785 12.352 1 90 234 PHE B C 1
ATOM 4295 O O . PHE B 1 234 ? 0.292 4.738 11.844 1 90 234 PHE B O 1
ATOM 4302 N N . MET B 1 235 ? 1.86 6.285 12.062 1 94.38 235 MET B N 1
ATOM 4303 C CA . MET B 1 235 ? 2.732 5.68 11.062 1 94.38 235 MET B CA 1
ATOM 4304 C C . MET B 1 235 ? 3.238 4.32 11.531 1 94.38 235 MET B C 1
ATOM 4306 O O . MET B 1 235 ? 3.381 3.396 10.727 1 94.38 235 MET B O 1
ATOM 4310 N N . VAL B 1 236 ? 3.531 4.234 12.805 1 96.5 236 VAL B N 1
ATOM 4311 C CA . VAL B 1 236 ? 3.969 2.959 13.367 1 96.5 236 VAL B CA 1
ATOM 4312 C C . VAL B 1 236 ? 2.854 1.924 13.234 1 96.5 236 VAL B C 1
ATOM 4314 O O . VAL B 1 236 ? 3.096 0.791 12.812 1 96.5 236 VAL B O 1
ATOM 4317 N N . ILE B 1 237 ? 1.65 2.287 13.531 1 95.12 237 ILE B N 1
ATOM 4318 C CA . ILE B 1 237 ? 0.509 1.379 13.516 1 95.12 237 ILE B CA 1
ATOM 4319 C C . ILE B 1 237 ? 0.236 0.923 12.086 1 95.12 237 ILE B C 1
ATOM 4321 O O . ILE B 1 237 ? 0.127 -0.276 11.82 1 95.12 237 ILE B O 1
ATOM 4325 N N . ILE B 1 238 ? 0.153 1.879 11.211 1 93.75 238 ILE B N 1
ATOM 4326 C CA . ILE B 1 238 ? -0.184 1.546 9.828 1 93.75 238 ILE B CA 1
ATOM 4327 C C . ILE B 1 238 ? 0.925 0.692 9.219 1 93.75 238 ILE B C 1
ATOM 4329 O O . ILE B 1 238 ? 0.65 -0.278 8.508 1 93.75 238 ILE B O 1
ATOM 4333 N N . THR B 1 239 ? 2.188 1.016 9.469 1 96.5 239 THR B N 1
ATOM 4334 C CA . THR B 1 239 ? 3.303 0.224 8.961 1 96.5 239 THR B CA 1
ATOM 4335 C C . THR B 1 239 ? 3.281 -1.183 9.555 1 96.5 239 THR B C 1
ATOM 4337 O O . THR B 1 239 ? 3.605 -2.154 8.867 1 96.5 239 THR B O 1
ATOM 4340 N N . THR B 1 240 ? 2.922 -1.248 10.797 1 96.94 240 THR B N 1
ATOM 4341 C CA . THR B 1 240 ? 2.805 -2.551 11.438 1 96.94 240 THR B CA 1
ATOM 4342 C C . THR B 1 240 ? 1.728 -3.395 10.766 1 96.94 240 THR B C 1
ATOM 4344 O O . THR B 1 240 ? 1.967 -4.551 10.414 1 96.94 240 THR B O 1
ATOM 4347 N N . ILE B 1 241 ? 0.606 -2.836 10.578 1 96.5 241 ILE B N 1
ATOM 4348 C CA . ILE B 1 241 ? -0.503 -3.547 9.953 1 96.5 241 ILE B CA 1
ATOM 4349 C C . ILE B 1 241 ? -0.087 -4.031 8.57 1 96.5 241 ILE B C 1
ATOM 4351 O O . ILE B 1 241 ? -0.269 -5.203 8.234 1 96.5 241 ILE B O 1
ATOM 4355 N N . ASN B 1 242 ? 0.519 -3.205 7.793 1 95.31 242 ASN B N 1
ATOM 4356 C CA . ASN B 1 242 ? 0.922 -3.555 6.438 1 95.31 242 ASN B CA 1
ATOM 4357 C C . ASN B 1 242 ? 2.006 -4.629 6.434 1 95.31 242 ASN B C 1
ATOM 4359 O O . ASN B 1 242 ? 2.039 -5.48 5.543 1 95.31 242 ASN B O 1
ATOM 4363 N N . SER B 1 243 ? 2.887 -4.57 7.402 1 97.31 243 SER B N 1
ATOM 4364 C CA . SER B 1 243 ? 3.957 -5.562 7.488 1 97.31 243 SER B CA 1
ATOM 4365 C C . SER B 1 243 ? 3.406 -6.941 7.844 1 97.31 243 SER B C 1
ATOM 4367 O O . SER B 1 243 ? 3.941 -7.957 7.402 1 97.31 243 SER B O 1
ATOM 4369 N N . MET B 1 244 ? 2.387 -6.961 8.648 1 97.75 244 MET B N 1
ATOM 4370 C CA . MET B 1 244 ? 1.768 -8.227 9.023 1 97.75 244 MET B CA 1
ATOM 4371 C C . MET B 1 244 ? 1.071 -8.867 7.828 1 97.75 244 MET B C 1
ATOM 4373 O O . MET B 1 244 ? 0.885 -10.086 7.793 1 97.75 244 MET B O 1
ATOM 4377 N N . LYS B 1 245 ? 0.721 -8.07 6.863 1 97.69 245 LYS B N 1
ATOM 4378 C CA . LYS B 1 245 ? -0.003 -8.555 5.691 1 97.69 245 LYS B CA 1
ATOM 4379 C C . LYS B 1 245 ? 0.944 -8.781 4.516 1 97.69 245 LYS B C 1
ATOM 4381 O O . LYS B 1 245 ? 0.5 -8.945 3.379 1 97.69 245 LYS B O 1
ATOM 4386 N N . ARG B 1 246 ? 2.184 -8.859 4.781 1 97.31 246 ARG B N 1
ATOM 4387 C CA . ARG B 1 246 ? 3.225 -8.984 3.766 1 97.31 246 ARG B CA 1
ATOM 4388 C C . ARG B 1 246 ? 3.045 -10.258 2.949 1 97.31 246 ARG B C 1
ATOM 4390 O O . ARG B 1 246 ? 2.875 -11.344 3.512 1 97.31 246 ARG B O 1
ATOM 4397 N N . PHE B 1 247 ? 3.156 -10.125 1.572 1 97.88 247 PHE B N 1
ATOM 4398 C CA . PHE B 1 247 ? 2.928 -11.289 0.728 1 97.88 247 PHE B CA 1
ATOM 4399 C C . PHE B 1 247 ? 3.717 -11.18 -0.572 1 97.88 247 PHE B C 1
ATOM 4401 O O . PHE B 1 247 ? 4.59 -12.008 -0.848 1 97.88 247 PHE B O 1
ATOM 4408 N N . THR B 1 248 ? 3.592 -10.164 -1.385 1 96.25 248 THR B N 1
ATOM 4409 C CA . THR B 1 248 ? 4.055 -10.07 -2.766 1 96.25 248 THR B CA 1
ATOM 4410 C C . THR B 1 248 ? 5.57 -10.211 -2.838 1 96.25 248 THR B C 1
ATOM 4412 O O . THR B 1 248 ? 6.094 -11 -3.631 1 96.25 248 THR B O 1
ATOM 4415 N N . ASP B 1 249 ? 6.234 -9.508 -1.989 1 96.69 249 ASP B N 1
ATOM 4416 C CA . ASP B 1 249 ? 7.691 -9.5 -2.047 1 96.69 249 ASP B CA 1
ATOM 4417 C C . ASP B 1 249 ? 8.258 -10.867 -1.679 1 96.69 249 ASP B C 1
ATOM 4419 O O . ASP B 1 249 ? 9.117 -11.398 -2.385 1 96.69 249 ASP B O 1
ATOM 4423 N N . VAL B 1 250 ? 7.68 -11.484 -0.647 1 97.81 250 VAL B N 1
ATOM 4424 C CA . VAL B 1 250 ? 8.211 -12.766 -0.201 1 97.81 250 VAL B CA 1
ATOM 4425 C C . VAL B 1 250 ? 7.824 -13.859 -1.193 1 97.81 250 VAL B C 1
ATOM 4427 O O . VAL B 1 250 ? 8.578 -14.812 -1.399 1 97.81 250 VAL B O 1
ATOM 4430 N N . TRP B 1 251 ? 6.688 -13.727 -1.803 1 96.62 251 TRP B N 1
ATOM 4431 C CA . TRP B 1 251 ? 6.262 -14.703 -2.797 1 96.62 251 TRP B CA 1
ATOM 4432 C C . TRP B 1 251 ? 7.098 -14.586 -4.066 1 96.62 251 TRP B C 1
ATOM 4434 O O . TRP B 1 251 ? 7.496 -15.602 -4.648 1 96.62 251 TRP B O 1
ATOM 4444 N N . LEU B 1 252 ? 7.387 -13.406 -4.5 1 95.25 252 LEU B N 1
ATOM 4445 C CA . LEU B 1 252 ? 8.156 -13.18 -5.715 1 95.25 252 LEU B CA 1
ATOM 4446 C C . LEU B 1 252 ? 9.57 -13.727 -5.57 1 95.25 252 LEU B C 1
ATOM 4448 O O . LEU B 1 252 ? 10.125 -14.289 -6.516 1 95.25 252 LEU B O 1
ATOM 4452 N N . ILE B 1 253 ? 10.133 -13.555 -4.402 1 95 253 ILE B N 1
ATOM 4453 C CA . ILE B 1 253 ? 11.539 -13.906 -4.195 1 95 253 ILE B CA 1
ATOM 4454 C C . ILE B 1 253 ? 11.633 -15.359 -3.727 1 95 253 ILE B C 1
ATOM 4456 O O . ILE B 1 253 ? 12.461 -16.125 -4.234 1 95 253 ILE B O 1
ATOM 4460 N N . GLY B 1 254 ? 10.75 -15.758 -2.838 1 95.81 254 GLY B N 1
ATOM 4461 C CA . GLY B 1 254 ? 10.883 -17.047 -2.182 1 95.81 254 GLY B CA 1
ATOM 4462 C C . GLY B 1 254 ? 9.938 -18.094 -2.736 1 95.81 254 GLY B C 1
ATOM 4463 O O . GLY B 1 254 ? 10.023 -19.281 -2.377 1 95.81 254 GLY B O 1
ATOM 4464 N N . GLY B 1 255 ? 9.031 -17.719 -3.584 1 94.56 255 GLY B N 1
ATOM 4465 C CA . GLY B 1 255 ? 8.055 -18.656 -4.125 1 94.56 255 GLY B CA 1
ATOM 4466 C C . GLY B 1 255 ? 7.043 -19.109 -3.096 1 94.56 255 GLY B C 1
ATOM 4467 O O . GLY B 1 255 ? 6.949 -18.547 -2.008 1 94.56 255 GLY B O 1
ATOM 4468 N N . THR B 1 256 ? 6.273 -20.125 -3.486 1 94.69 256 THR B N 1
ATOM 4469 C CA . THR B 1 256 ? 5.188 -20.625 -2.654 1 94.69 256 THR B CA 1
ATOM 4470 C C . THR B 1 256 ? 5.73 -21.328 -1.412 1 94.69 256 THR B C 1
ATOM 4472 O O . THR B 1 256 ? 5.043 -21.422 -0.394 1 94.69 256 THR B O 1
ATOM 4475 N N . ALA B 1 257 ? 6.965 -21.719 -1.446 1 95.56 257 ALA B N 1
ATOM 4476 C CA . ALA B 1 257 ? 7.566 -22.453 -0.33 1 95.56 257 ALA B CA 1
ATOM 4477 C C . ALA B 1 257 ? 8.234 -21.484 0.651 1 95.56 257 ALA B C 1
ATOM 4479 O O . ALA B 1 257 ? 8.641 -21.891 1.745 1 95.56 257 ALA B O 1
ATOM 4480 N N . GLY B 1 258 ? 8.32 -20.234 0.233 1 96.81 258 GLY B N 1
ATOM 4481 C CA . GLY B 1 258 ? 8.984 -19.266 1.094 1 96.81 258 GLY B CA 1
ATOM 4482 C C . GLY B 1 258 ? 10.477 -19.531 1.232 1 96.81 258 GLY B C 1
ATOM 4483 O O . GLY B 1 258 ? 11.023 -19.453 2.334 1 96.81 258 GLY B O 1
ATOM 4484 N N . ASN B 1 259 ? 11.133 -19.906 0.181 1 95.94 259 ASN B N 1
ATOM 4485 C CA . ASN B 1 259 ? 12.562 -20.203 0.168 1 95.94 259 ASN B CA 1
ATOM 4486 C C . ASN B 1 259 ? 13.391 -18.969 0.525 1 95.94 259 ASN B C 1
ATOM 4488 O O . ASN B 1 259 ? 12.961 -17.844 0.272 1 95.94 259 ASN B O 1
ATOM 4492 N N . PRO B 1 260 ? 14.609 -19.156 1.111 1 95.5 260 PRO B N 1
ATOM 4493 C CA . PRO B 1 260 ? 15.289 -20.422 1.381 1 95.5 260 PRO B CA 1
ATOM 4494 C C . PRO B 1 260 ? 14.867 -21.047 2.707 1 95.5 260 PRO B C 1
ATOM 4496 O O . PRO B 1 260 ? 14.742 -20.344 3.713 1 95.5 260 PRO B O 1
ATOM 4499 N N . SER B 1 261 ? 14.633 -22.312 2.787 1 95.94 261 SER B N 1
ATOM 4500 C CA . SER B 1 261 ? 14.359 -23.094 3.984 1 95.94 261 SER B CA 1
ATOM 4501 C C . SER B 1 261 ? 13.164 -22.547 4.75 1 95.94 261 SER B C 1
ATOM 4503 O O . SER B 1 261 ? 13.188 -22.469 5.984 1 95.94 261 SER B O 1
ATOM 4505 N N . GLY B 1 262 ? 12.25 -21.938 4.082 1 96.81 262 GLY B N 1
ATOM 4506 C CA . GLY B 1 262 ? 11.031 -21.438 4.699 1 96.81 262 GLY B CA 1
ATOM 4507 C C . GLY B 1 262 ? 11.227 -20.109 5.414 1 96.81 262 GLY B C 1
ATOM 4508 O O . GLY B 1 262 ? 10.32 -19.625 6.098 1 96.81 262 GLY B O 1
ATOM 4509 N N . SER B 1 263 ? 12.352 -19.5 5.203 1 97.62 263 SER B N 1
ATOM 4510 C CA . SER B 1 263 ? 12.656 -18.25 5.906 1 97.62 263 SER B CA 1
ATOM 4511 C C . SER B 1 263 ? 11.766 -17.109 5.426 1 97.62 263 SER B C 1
ATOM 4513 O O . SER B 1 263 ? 11.516 -16.156 6.168 1 97.62 263 SER B O 1
ATOM 4515 N N . LEU B 1 264 ? 11.234 -17.234 4.254 1 98.19 264 LEU B N 1
ATOM 4516 C CA . LEU B 1 264 ? 10.414 -16.156 3.713 1 98.19 264 LEU B CA 1
ATOM 4517 C C . LEU B 1 264 ? 8.938 -16.531 3.748 1 98.19 264 LEU B C 1
ATOM 4519 O O . LEU B 1 264 ? 8.109 -15.844 3.146 1 98.19 264 LEU B O 1
ATOM 4523 N N . MET B 1 265 ? 8.648 -17.609 4.523 1 98.56 265 MET B N 1
ATOM 4524 C CA . MET B 1 265 ? 7.258 -17.984 4.75 1 98.56 265 MET B CA 1
ATOM 4525 C C . MET B 1 265 ? 6.586 -17.016 5.715 1 98.56 265 MET B C 1
ATOM 4527 O O . MET B 1 265 ? 6.922 -16.969 6.902 1 98.56 265 MET B O 1
ATOM 4531 N N . THR B 1 266 ? 5.703 -16.219 5.184 1 98.75 266 THR B N 1
ATOM 4532 C CA . THR B 1 266 ? 4.887 -15.336 6.02 1 98.75 266 THR B CA 1
ATOM 4533 C C . THR B 1 266 ? 3.508 -15.945 6.254 1 98.75 266 THR B C 1
ATOM 4535 O O . THR B 1 266 ? 3.143 -16.938 5.613 1 98.75 266 THR B O 1
ATOM 4538 N N . VAL B 1 267 ? 2.762 -15.406 7.176 1 98.75 267 VAL B N 1
ATOM 4539 C CA . VAL B 1 267 ? 1.432 -15.922 7.484 1 98.75 267 VAL B CA 1
ATOM 4540 C C . VAL B 1 267 ? 0.53 -15.789 6.258 1 98.75 267 VAL B C 1
ATOM 4542 O O . VAL B 1 267 ? -0.251 -16.688 5.953 1 98.75 267 VAL B O 1
ATOM 4545 N N . VAL B 1 268 ? 0.636 -14.719 5.543 1 98.69 268 VAL B N 1
ATOM 4546 C CA . VAL B 1 268 ? -0.215 -14.516 4.375 1 98.69 268 VAL B CA 1
ATOM 4547 C C . VAL B 1 268 ? 0.191 -15.492 3.27 1 98.69 268 VAL B C 1
ATOM 4549 O O . VAL B 1 268 ? -0.659 -15.977 2.521 1 98.69 268 VAL B O 1
ATOM 4552 N N . LEU B 1 269 ? 1.495 -15.75 3.174 1 98.56 269 LEU B N 1
ATOM 4553 C CA . LEU B 1 269 ? 1.924 -16.781 2.23 1 98.56 269 LEU B CA 1
ATOM 4554 C C . LEU B 1 269 ? 1.373 -18.141 2.625 1 98.56 269 LEU B C 1
ATOM 4556 O O . LEU B 1 269 ? 0.978 -18.922 1.763 1 98.56 269 LEU B O 1
ATOM 4560 N N . TYR B 1 270 ? 1.38 -18.453 3.895 1 98.5 270 TYR B N 1
ATOM 4561 C CA . TYR B 1 270 ? 0.765 -19.656 4.426 1 98.5 270 TYR B CA 1
ATOM 4562 C C . TYR B 1 270 ? -0.71 -19.734 4.051 1 98.5 270 TYR B C 1
ATOM 4564 O O . TYR B 1 270 ? -1.204 -20.781 3.646 1 98.5 270 TYR B O 1
ATOM 4572 N N . ILE B 1 271 ? -1.436 -18.656 4.164 1 97.75 271 ILE B N 1
ATOM 4573 C CA . ILE B 1 271 ? -2.844 -18.562 3.793 1 97.75 271 ILE B CA 1
ATOM 4574 C C . ILE B 1 271 ? -3.002 -18.828 2.297 1 97.75 271 ILE B C 1
ATOM 4576 O O . ILE B 1 271 ? -3.871 -19.594 1.883 1 97.75 271 ILE B O 1
ATOM 4580 N N . TYR B 1 272 ? -2.16 -18.234 1.548 1 97.12 272 TYR B N 1
ATOM 4581 C CA . TYR B 1 272 ? -2.193 -18.422 0.101 1 97.12 272 TYR B CA 1
ATOM 4582 C C . TYR B 1 272 ? -2.006 -19.875 -0.272 1 97.12 272 TYR B C 1
ATOM 4584 O O . TYR B 1 272 ? -2.738 -20.406 -1.11 1 97.12 272 TYR B O 1
ATOM 4592 N N . ARG B 1 273 ? -1.031 -20.469 0.294 1 96.19 273 ARG B N 1
ATOM 4593 C CA . ARG B 1 273 ? -0.719 -21.875 0.019 1 96.19 273 ARG B CA 1
ATOM 4594 C C . ARG B 1 273 ? -1.916 -22.766 0.32 1 96.19 273 ARG B C 1
ATOM 4596 O O . ARG B 1 273 ? -2.25 -23.656 -0.472 1 96.19 273 ARG B O 1
ATOM 4603 N N . ASN B 1 274 ? -2.527 -22.531 1.377 1 94.25 274 ASN B N 1
ATOM 4604 C CA . ASN B 1 274 ? -3.668 -23.344 1.765 1 94.25 274 ASN B CA 1
ATOM 4605 C C . ASN B 1 274 ? -4.883 -23.078 0.885 1 94.25 274 ASN B C 1
ATOM 4607 O O . ASN B 1 274 ? -5.586 -24 0.481 1 94.25 274 ASN B O 1
ATOM 4611 N N . ALA B 1 275 ? -5.102 -21.844 0.518 1 92.19 275 ALA B N 1
ATOM 4612 C CA . ALA B 1 275 ? -6.293 -21.484 -0.243 1 92.19 275 ALA B CA 1
ATOM 4613 C C . ALA B 1 275 ? -6.129 -21.828 -1.72 1 92.19 275 ALA B C 1
ATOM 4615 O O . ALA B 1 275 ? -6.98 -22.516 -2.299 1 92.19 275 ALA B O 1
ATOM 4616 N N . PHE B 1 276 ? -5.039 -21.422 -2.281 1 88.81 276 PHE B N 1
ATOM 4617 C CA . PHE B 1 276 ? -4.926 -21.406 -3.736 1 88.81 276 PHE B CA 1
ATOM 4618 C C . PHE B 1 276 ? -4.074 -22.578 -4.223 1 88.81 276 PHE B C 1
ATOM 4620 O O . PHE B 1 276 ? -4.207 -23.016 -5.367 1 88.81 276 PHE B O 1
ATOM 4627 N N . TYR B 1 277 ? -3.234 -23.016 -3.375 1 86.88 277 TYR B N 1
ATOM 4628 C CA . TYR B 1 277 ? -2.398 -24.141 -3.789 1 86.88 277 TYR B CA 1
ATOM 4629 C C . TYR B 1 277 ? -3.002 -25.469 -3.342 1 86.88 277 TYR B C 1
ATOM 4631 O O . TYR B 1 277 ? -3.102 -26.406 -4.133 1 86.88 277 TYR B O 1
ATOM 4639 N N . SER B 1 278 ? -3.486 -25.594 -2.156 1 89.06 278 SER B N 1
ATOM 4640 C CA . SER B 1 278 ? -3.99 -26.828 -1.592 1 89.06 278 SER B CA 1
ATOM 4641 C C . SER B 1 278 ? -5.516 -26.875 -1.621 1 89.06 278 SER B C 1
ATOM 4643 O O . SER B 1 278 ? -6.117 -27.891 -1.263 1 89.06 278 SER B O 1
ATOM 4645 N N . ASN B 1 279 ? -6.152 -25.859 -1.933 1 88.62 279 ASN B N 1
ATOM 4646 C CA . ASN B 1 279 ? -7.602 -25.75 -2.031 1 88.62 279 ASN B CA 1
ATOM 4647 C C . ASN B 1 279 ? -8.281 -26.062 -0.702 1 88.62 279 ASN B C 1
ATOM 4649 O O . ASN B 1 279 ? -9.273 -26.797 -0.665 1 88.62 279 ASN B O 1
ATOM 4653 N N . GLN B 1 280 ? -7.609 -25.703 0.316 1 90.75 280 GLN B N 1
ATOM 4654 C CA . GLN B 1 280 ? -8.172 -25.812 1.658 1 90.75 280 GLN B CA 1
ATOM 4655 C C . GLN B 1 280 ? -8.641 -24.453 2.17 1 90.75 280 GLN B C 1
ATOM 4657 O O . GLN B 1 280 ? -8.008 -23.859 3.053 1 90.75 280 GLN B O 1
ATOM 4662 N N . MET B 1 281 ? -9.805 -24.125 1.76 1 90.19 281 MET B N 1
ATOM 4663 C CA . MET B 1 281 ? -10.32 -22.781 2.023 1 90.19 281 MET B CA 1
ATOM 4664 C C . MET B 1 281 ? -10.688 -22.625 3.494 1 90.19 281 MET B C 1
ATOM 4666 O O . MET B 1 281 ? -10.555 -21.531 4.055 1 90.19 281 MET B O 1
ATOM 4670 N N . GLY B 1 282 ? -11.156 -23.656 4.039 1 92.06 282 GLY B N 1
ATOM 4671 C CA . GLY B 1 282 ? -11.477 -23.609 5.457 1 92.06 282 GLY B CA 1
ATOM 4672 C C . GLY B 1 282 ? -10.266 -23.297 6.328 1 92.06 282 GLY B C 1
ATOM 4673 O O . GLY B 1 282 ? -10.32 -22.422 7.184 1 92.06 282 GLY B O 1
ATOM 4674 N N . ILE B 1 283 ? -9.18 -23.984 6.035 1 93.88 283 ILE B N 1
ATOM 4675 C CA . ILE B 1 283 ? -7.945 -23.781 6.781 1 93.88 283 ILE B CA 1
ATOM 4676 C C . ILE B 1 283 ? -7.414 -22.375 6.516 1 93.88 283 ILE B C 1
ATOM 4678 O O . ILE B 1 283 ? -6.984 -21.672 7.441 1 93.88 283 ILE B O 1
ATOM 4682 N N . ALA B 1 284 ? -7.496 -21.969 5.289 1 95.38 284 ALA B N 1
ATOM 4683 C CA . ALA B 1 284 ? -6.996 -20.656 4.895 1 95.38 284 ALA B CA 1
ATOM 4684 C C . ALA B 1 284 ? -7.781 -19.531 5.582 1 95.38 284 ALA B C 1
ATOM 4686 O O . ALA B 1 284 ? -7.195 -18.562 6.059 1 95.38 284 ALA B O 1
ATOM 4687 N N . THR B 1 285 ? -9.078 -19.656 5.613 1 94.62 285 THR B N 1
ATOM 4688 C CA . THR B 1 285 ? -9.898 -18.625 6.242 1 94.62 285 THR B CA 1
ATOM 4689 C C . THR B 1 285 ? -9.711 -18.641 7.758 1 94.62 285 THR B C 1
ATOM 4691 O O . THR B 1 285 ? -9.711 -17.578 8.391 1 94.62 285 THR B O 1
ATOM 4694 N N . ALA B 1 286 ? -9.562 -19.797 8.328 1 96.31 286 ALA B N 1
ATOM 4695 C CA . ALA B 1 286 ? -9.258 -19.875 9.758 1 96.31 286 ALA B CA 1
ATOM 4696 C C . ALA B 1 286 ? -7.941 -19.156 10.07 1 96.31 286 ALA B C 1
ATOM 4698 O O . ALA B 1 286 ? -7.863 -18.375 11.016 1 96.31 286 ALA B O 1
ATOM 4699 N N . ALA B 1 287 ? -6.945 -19.453 9.289 1 97.81 287 ALA B N 1
ATOM 4700 C CA . ALA B 1 287 ? -5.652 -18.797 9.461 1 97.81 287 ALA B CA 1
ATOM 4701 C C . ALA B 1 287 ? -5.781 -17.281 9.281 1 97.81 287 ALA B C 1
ATOM 4703 O O . ALA B 1 287 ? -5.121 -16.516 9.984 1 97.81 287 ALA B O 1
ATOM 4704 N N . SER B 1 288 ? -6.594 -16.859 8.336 1 97.44 288 SER B N 1
ATOM 4705 C CA . SER B 1 288 ? -6.832 -15.438 8.094 1 97.44 288 SER B CA 1
ATOM 4706 C C . SER B 1 288 ? -7.445 -14.758 9.312 1 97.44 288 SER B C 1
ATOM 4708 O O . SER B 1 288 ? -7.059 -13.648 9.664 1 97.44 288 SER B O 1
ATOM 4710 N N . TYR B 1 289 ? -8.344 -15.383 9.938 1 96.44 289 TYR B N 1
ATOM 4711 C CA . TYR B 1 289 ? -8.977 -14.789 11.109 1 96.44 289 TYR B CA 1
ATOM 4712 C C . TYR B 1 289 ? -8.023 -14.781 12.305 1 96.44 289 TYR B C 1
ATOM 4714 O O . TYR B 1 289 ? -8.062 -13.859 13.125 1 96.44 289 TYR B O 1
ATOM 4722 N N . LEU B 1 290 ? -7.219 -15.797 12.406 1 97.81 290 LEU B N 1
ATOM 4723 C CA . LEU B 1 290 ? -6.203 -15.766 13.453 1 97.81 290 LEU B CA 1
ATOM 4724 C C . LEU B 1 290 ? -5.258 -14.586 13.258 1 97.81 290 LEU B C 1
ATOM 4726 O O . LEU B 1 290 ? -4.93 -13.891 14.219 1 97.81 290 LEU B O 1
ATOM 4730 N N . LEU B 1 291 ? -4.836 -14.398 12.023 1 97.88 291 LEU B N 1
ATOM 4731 C CA . LEU B 1 291 ? -3.98 -13.25 11.727 1 97.88 291 LEU B CA 1
ATOM 4732 C C . LEU B 1 291 ? -4.707 -11.945 12.016 1 97.88 291 LEU B C 1
ATOM 4734 O O . LEU B 1 291 ? -4.117 -11.016 12.57 1 97.88 291 LEU B O 1
ATOM 4738 N N . PHE B 1 292 ? -5.953 -11.906 11.633 1 95.75 292 PHE B N 1
ATOM 4739 C CA . PHE B 1 292 ? -6.777 -10.727 11.859 1 95.75 292 PHE B CA 1
ATOM 4740 C C . PHE B 1 292 ? -6.828 -10.375 13.344 1 95.75 292 PHE B C 1
ATOM 4742 O O . PHE B 1 292 ? -6.605 -9.227 13.719 1 95.75 292 PHE B O 1
ATOM 4749 N N . VAL B 1 293 ? -7.074 -11.305 14.148 1 95.88 293 VAL B N 1
ATOM 4750 C CA . VAL B 1 293 ? -7.156 -11.109 15.586 1 95.88 293 VAL B CA 1
ATOM 4751 C C . VAL B 1 293 ? -5.797 -10.68 16.125 1 95.88 293 VAL B C 1
ATOM 4753 O O . VAL B 1 293 ? -5.711 -9.781 16.984 1 95.88 293 VAL B O 1
ATOM 4756 N N . PHE B 1 294 ? -4.805 -11.281 15.617 1 97.12 294 PHE B N 1
ATOM 4757 C CA . PHE B 1 294 ? -3.453 -10.93 16.047 1 97.12 294 PHE B CA 1
ATOM 4758 C C . PHE B 1 294 ? -3.152 -9.469 15.742 1 97.12 294 PHE B C 1
ATOM 4760 O O . PHE B 1 294 ? -2.639 -8.742 16.594 1 97.12 294 PHE B O 1
ATOM 4767 N N . ILE B 1 295 ? -3.463 -9.016 14.586 1 97.12 295 ILE B N 1
ATOM 4768 C CA . ILE B 1 295 ? -3.223 -7.637 14.164 1 97.12 295 ILE B CA 1
ATOM 4769 C C . ILE B 1 295 ? -4.062 -6.684 15.016 1 97.12 295 ILE B C 1
ATOM 4771 O O . ILE B 1 295 ? -3.572 -5.641 15.461 1 97.12 295 ILE B O 1
ATOM 4775 N N . LEU B 1 296 ? -5.281 -7.062 15.281 1 94 296 LEU B N 1
ATOM 4776 C CA . LEU B 1 296 ? -6.168 -6.223 16.078 1 94 296 LEU B CA 1
ATOM 4777 C C . LEU B 1 296 ? -5.625 -6.059 17.5 1 94 296 LEU B C 1
ATOM 4779 O O . LEU B 1 296 ? -5.617 -4.949 18.047 1 94 296 LEU B O 1
ATOM 4783 N N . VAL B 1 297 ? -5.223 -7.109 18.047 1 95.12 297 VAL B N 1
ATOM 4784 C CA . VAL B 1 297 ? -4.688 -7.07 19.406 1 95.12 297 VAL B CA 1
ATOM 4785 C C . VAL B 1 297 ? -3.434 -6.199 19.438 1 95.12 297 VAL B C 1
ATOM 4787 O O . VAL B 1 297 ? -3.287 -5.348 20.328 1 95.12 297 VAL B O 1
ATOM 4790 N N . LEU B 1 298 ? -2.576 -6.406 18.453 1 94.44 298 LEU B N 1
ATOM 4791 C CA . LEU B 1 298 ? -1.361 -5.602 18.375 1 94.44 298 LEU B CA 1
ATOM 4792 C C . LEU B 1 298 ? -1.696 -4.125 18.219 1 94.44 298 LEU B C 1
ATOM 4794 O O . LEU B 1 298 ? -1.073 -3.268 18.859 1 94.44 298 LEU B O 1
ATOM 4798 N N . THR B 1 299 ? -2.621 -3.854 17.438 1 92.19 299 THR B N 1
ATOM 4799 C CA . THR B 1 299 ? -3.035 -2.48 17.172 1 92.19 299 THR B CA 1
ATOM 4800 C C . THR B 1 299 ? -3.615 -1.84 18.438 1 92.19 299 THR B C 1
ATOM 4802 O O . THR B 1 299 ? -3.275 -0.705 18.766 1 92.19 299 THR B O 1
ATOM 4805 N N . VAL B 1 300 ? -4.414 -2.525 19.203 1 90.62 300 VAL B N 1
ATOM 4806 C CA . VAL B 1 300 ? -5.035 -2.025 20.438 1 90.62 300 VAL B CA 1
ATOM 4807 C C . VAL B 1 300 ? -3.959 -1.775 21.484 1 90.62 300 VAL B C 1
ATOM 4809 O O . VAL B 1 300 ? -3.996 -0.764 22.188 1 90.62 300 VAL B O 1
ATOM 4812 N N . ILE B 1 301 ? -3.057 -2.646 21.516 1 93.25 301 ILE B N 1
ATOM 4813 C CA . ILE B 1 301 ? -1.962 -2.492 22.469 1 93.25 301 ILE B CA 1
ATOM 4814 C C . ILE B 1 301 ? -1.185 -1.215 22.156 1 93.25 301 ILE B C 1
ATOM 4816 O O . ILE B 1 301 ? -0.886 -0.429 23.062 1 93.25 301 ILE B O 1
ATOM 4820 N N . MET B 1 302 ? -0.92 -0.987 20.922 1 92.12 302 MET B N 1
ATOM 4821 C CA . MET B 1 302 ? -0.161 0.193 20.516 1 92.12 302 MET B CA 1
ATOM 4822 C C . MET B 1 302 ? -0.955 1.468 20.781 1 92.12 302 MET B C 1
ATOM 4824 O O . MET B 1 302 ? -0.388 2.48 21.203 1 92.12 302 MET B O 1
ATOM 4828 N N . LEU B 1 303 ? -2.225 1.446 20.641 1 87.38 303 LEU B N 1
ATOM 4829 C CA . LEU B 1 303 ? -3.08 2.604 20.875 1 87.38 303 LEU B CA 1
ATOM 4830 C C . LEU B 1 303 ? -3.164 2.908 22.375 1 87.38 303 LEU B C 1
ATOM 4832 O O . LEU B 1 303 ? -3.141 4.074 22.781 1 87.38 303 LEU B O 1
ATOM 4836 N N . LYS B 1 304 ? -3.236 1.928 23.172 1 88.44 304 LYS B N 1
ATOM 4837 C CA . LYS B 1 304 ? -3.352 2.102 24.609 1 88.44 304 LYS B CA 1
ATOM 4838 C C . LYS B 1 304 ? -2.045 2.617 25.203 1 88.44 304 LYS B C 1
ATOM 4840 O O . LYS B 1 304 ? -2.059 3.41 26.156 1 88.44 304 LYS B O 1
ATOM 4845 N N . LEU B 1 305 ? -1.01 2.201 24.672 1 83.69 305 LEU B N 1
ATOM 4846 C CA . LEU B 1 305 ? 0.292 2.645 25.172 1 83.69 305 LEU B CA 1
ATOM 4847 C C . LEU B 1 305 ? 0.509 4.125 24.859 1 83.69 305 LEU B C 1
ATOM 4849 O O . LEU B 1 305 ? 1.21 4.816 25.609 1 83.69 305 LEU B O 1
ATOM 4853 N N . ASN B 1 306 ? -0.015 4.609 23.844 1 77.94 306 ASN B N 1
ATOM 4854 C CA . ASN B 1 306 ? 0.104 6.016 23.484 1 77.94 306 ASN B CA 1
ATOM 4855 C C . ASN B 1 306 ? -0.784 6.898 24.359 1 77.94 306 ASN B C 1
ATOM 4857 O O . ASN B 1 306 ? -0.404 8.016 24.703 1 77.94 306 ASN B O 1
ATOM 4861 N N . LYS B 1 307 ? -1.986 6.57 24.609 1 67.19 307 LYS B N 1
ATOM 4862 C CA . LYS B 1 307 ? -2.893 7.34 25.453 1 67.19 307 LYS B CA 1
ATOM 4863 C C . LYS B 1 307 ? -2.305 7.543 26.844 1 67.19 307 LYS B C 1
ATOM 4865 O O . LYS B 1 307 ? -2.453 8.617 27.438 1 67.19 307 LYS B O 1
ATOM 4870 N N . LYS B 1 308 ? -1.715 6.641 27.328 1 59.19 308 LYS B N 1
ATOM 4871 C CA . LYS B 1 308 ? -1.141 6.773 28.672 1 59.19 308 LYS B CA 1
ATOM 4872 C C . LYS B 1 308 ? -0.062 7.855 28.703 1 59.19 308 LYS B C 1
ATOM 4874 O O . LYS B 1 308 ? 0.078 8.57 29.688 1 59.19 308 LYS B O 1
ATOM 4879 N N . ASN B 1 309 ? 0.587 8.047 27.594 1 52.34 309 ASN B N 1
ATOM 4880 C CA . ASN B 1 309 ? 1.677 9.016 27.594 1 52.34 309 ASN B CA 1
ATOM 4881 C C . ASN B 1 309 ? 1.171 10.422 27.312 1 52.34 309 ASN B C 1
ATOM 4883 O O . ASN B 1 309 ? 1.882 11.398 27.547 1 52.34 309 ASN B O 1
ATOM 4887 N N . GLN B 1 310 ? 0.079 10.625 26.609 1 49.19 310 GLN B N 1
ATOM 4888 C CA . GLN B 1 310 ? -0.458 11.961 26.422 1 49.19 310 GLN B CA 1
ATOM 4889 C C . GLN B 1 310 ? -0.954 12.555 27.734 1 49.19 310 GLN B C 1
ATOM 4891 O O . GLN B 1 310 ? -0.943 13.773 27.906 1 49.19 310 GLN B O 1
ATOM 4896 N N . PHE B 1 311 ? -1.528 11.75 28.734 1 38.06 311 PHE B N 1
ATOM 4897 C CA . PHE B 1 311 ? -2.014 12.273 30 1 38.06 311 PHE B CA 1
ATOM 4898 C C . PHE B 1 311 ? -0.861 12.477 30.969 1 38.06 311 PHE B C 1
ATOM 4900 O O . PHE B 1 311 ? -1.028 13.117 32.031 1 38.06 311 PHE B O 1
ATOM 4907 N N . ASP B 1 312 ? 0.271 11.953 30.734 1 34.66 312 ASP B N 1
ATOM 4908 C CA . ASP B 1 312 ? 1.244 12.391 31.734 1 34.66 312 ASP B CA 1
ATOM 4909 C C . ASP B 1 312 ? 1.959 13.664 31.281 1 34.66 312 ASP B C 1
ATOM 4911 O O . ASP B 1 312 ? 2.297 13.797 30.094 1 34.66 312 ASP B O 1
#

Organism: NCBI:txid1246626

InterPro domains:
  IPR000515 ABC transporter type 1, transmembrane domain MetI-like [PF00528] (99-307)
  IPR000515 ABC transporter type 1, transmembrane domain MetI-like [PS50928] (85-302)
  IPR000515 ABC transporter type 1, transmembrane domain MetI-like [cd06261] (85-298)
  IPR035906 MetI-like superfamily [G3DSA:1.10.3720.10] (65-311)
  IPR035906 MetI-like superfamily [SSF161098] (69-301)
  IPR051393 ABC transporter permease component [PTHR30193] (17-310)

pLDDT: mean 84.66, std 16.41, range [31.64, 98.75]

Radius of gyration: 28.65 Å; Cα contacts (8 Å, |Δi|>4): 815; chains: 2; bounding box: 71×114×95 Å

Sequence (624 aa):
MAGNPETAPGSSLMRKRKKRFTSKDLAGLAFSAPLLIGVLSFAIYPMIAALILSFKSSSGSLTGTWVGFTNYQRVLDDSLFWQALGNTLYMGFFTVILGVSLSFILATCIYNVPNTRWRNFFKGVYFLPNVVSMVAAAILFQLIFHPGSAGILNYVLGWVGIEPIGWFTNPDISRFSIVLMTLWGMLGYNTIIFLAALTSVPSDLYEAAEIDGANWLKKWFYITIPYLRSIILFMVIITTINSMKRFTDVWLIGGTAGNPSGSLMTVVLYIYRNAFYSNQMGIATAASYLLFVFILVLTVIMLKLNKKNQFDMAGNPETAPGSSLMRKRKKRFTSKDLAGLAFSAPLLIGVLSFAIYPMIAALILSFKSSSGSLTGTWVGFTNYQRVLDDSLFWQALGNTLYMGFFTVILGVSLSFILATCIYNVPNTRWRNFFKGVYFLPNVVSMVAAAILFQLIFHPGSAGILNYVLGWVGIEPIGWFTNPDISRFSIVLMTLWGMLGYNTIIFLAALTSVPSDLYEAAEIDGANWLKKWFYITIPYLRSIILFMVIITTINSMKRFTDVWLIGGTAGNPSGSLMTVVLYIYRNAFYSNQMGIATAASYLLFVFILVLTVIMLKLNKKNQFD

Secondary structure (DSSP, 8-state):
----------------------HHHHHHHHHHHHHHHHHHHHHHHHHHHHHHHTTEE-SSSTTPEE-TTHHHHHHHH-HHHHHHHHHHHHHHHHHHHHHHHHHHHHHHHHHT-S-HHHHHHHHHHHHGGGGS-HHHHHHHHHHHT-SSTTSHHHHHHHTTTPPPP-TTT-HHHHHHHHHHHHHHHHHHHHHHHHHHHHTTS-HHHHHHHHHTT--HHHHIIIIIHHHTHHHHHHHHHHHHHHHHT--HHHHHHHTTTTSSTTTT--HHHHHHIIIIIS--HHHHHHHHHHHHHHHHHHHHHHHHHHHHHHH-/----------------------HHHHHHHHHHHHHHHHHHHHHHHHHHHHHHHTTEE-SSSTTPEE-TTHHHHHHHH-HHHHHHHHHHHHHHHHHHHHHHHHHHHHHHHHHT-S-HHHHHHHHHHHHGGGGS-HHHHHHHHHHHT-SSTTSHHHHHHHHTTPPPP-TTT-HHHHHHHHHHHHHHHHHHHHHHHHHHHHTTS-HHHHHHHHHTT--HHHHIIIIIHHHTHHHHHHHHHHHHHHHHT--HHHHHHHTTTTSSTTTT--HHHHHHIIIIIS--HHHHHHHHHHHHHHHHHHHHHHHHHHHHHHH-

Nearest PDB structures (foldseek):
  4tqv-assembly4_M  TM=8.262E-01  e=1.909E-11  Sphingomonas sp.
  4xtc-assembly1_M  TM=8.783E-01  e=1.943E-10  Sphingomonas sp. A1
  4jbw-assembly1_F  TM=8.560E-01  e=1.858E-10  Escherichia coli K-12
  4tqu-assembly1_M  TM=8.275E-01  e=1.858E-10  Sphingomonas sp.
  4jbw-assembly2_H  TM=8.452E-01  e=3.968E-10  Escherichia coli K-12

Foldseek 3Di:
DPPDPDPDPDPPPPPPPPPPCPPVNVVVCVVCVVVVVVVVCVVCVVVVLLVQLLQFFFLADSPGHGNGCVLLVVLVPDPLLVLQAVLLCVLLVCLLVCQLVVLLVLLVVLLPPPDPVVSVVSLVVLQVLLVADLLRLLVVLCQQLPFDCNHVVQVVVVVVPDHTDNCCADLVRVSVSLSVSVSSNRSSVSNVVSNVVQVVFDPVLVVVCVVVVDDPVRCCVPRVCVSCVVVSLVSSLVSSLVSLLDDDNQCSRQNLCSDDVSSSNHLNSVLCCCCPVVSRSNSSSSSVVVSVVVSVVVNVVSVVVSVVVVVD/DPPDPPDDPDPPPPPPPPPPCPPVNVVVCVVCVVVVVVVVCVVCVVVVLLVCLLQFQFLADSPGHGNGCVLVVVLVPDPLLVLQAVLLCVLLVCLLVCQLVVLLVLLVVLLPPPDPVVSVVSLVVLQVLLVADLLRLLVVLCQQLPFDCNHVVQVVVVVVPDHTDNCCADLVRVSVSLSVSVSSNRSSVSNVVSNVVQVVFDPVLVVVVVVVVDDPVRCCVPGVCVSCVVVSLVSSLVSSLVSLLDDDSQCSRQNLCSDDVSSSNHLNSVLCCCCPVVSRSNSSSSSVVVSVVVSVVVNVVSVVVSVVVVVD

Solvent-accessible surface area (backbone atoms only — not comparable to full-atom values): 32255 Å² total; per-residue (Å²): 134,82,76,73,80,79,79,74,81,76,82,74,72,75,71,76,70,70,81,64,79,46,74,64,54,50,48,52,46,61,65,31,41,59,55,51,51,51,49,45,49,62,58,46,47,48,54,52,55,37,53,55,38,16,27,18,57,18,68,67,54,95,75,36,51,81,51,55,62,50,32,47,50,52,48,74,68,32,67,64,49,55,48,7,45,50,36,25,49,53,38,22,51,52,36,31,55,50,39,51,49,50,14,46,51,50,18,53,43,45,67,64,43,84,49,64,69,58,33,50,50,51,53,51,60,47,34,49,40,49,65,51,32,70,66,55,47,48,56,32,46,53,48,37,40,25,64,42,70,79,3,56,52,26,41,56,37,42,75,76,69,40,73,62,53,39,33,62,65,31,51,89,41,24,44,57,42,50,34,53,57,52,40,56,36,44,35,23,60,52,16,51,54,40,39,59,54,57,70,67,56,63,65,64,62,55,53,56,38,44,73,73,65,48,51,69,69,52,43,42,64,70,43,51,47,63,73,41,40,68,59,51,48,50,51,46,48,53,43,39,52,53,32,61,43,40,40,66,68,36,38,74,74,18,37,90,66,3,36,30,92,42,38,36,23,19,50,42,40,52,28,42,40,29,34,74,68,65,34,30,33,8,45,19,36,23,48,45,50,53,51,42,51,51,50,50,52,52,49,52,52,56,53,55,60,49,55,60,56,72,77,98,136,81,75,74,78,78,77,75,82,76,83,74,73,75,70,77,72,70,80,63,78,46,74,65,56,49,47,54,44,59,66,32,41,60,55,50,50,52,49,46,49,63,59,47,46,48,55,51,55,37,54,56,36,15,25,17,61,18,70,67,54,92,75,36,51,80,50,55,63,51,32,47,50,53,47,75,67,34,69,65,48,55,50,8,44,51,35,25,50,53,38,22,51,54,37,31,54,49,40,51,49,50,13,48,50,49,17,53,45,45,66,65,42,84,51,64,69,57,33,52,49,51,54,53,58,47,33,49,38,51,64,51,32,69,66,54,49,48,56,33,46,51,49,36,40,24,64,42,70,80,4,55,52,27,41,56,37,41,75,76,69,41,72,62,54,40,34,62,64,31,50,88,40,25,42,58,43,51,34,52,56,51,41,57,36,44,33,22,60,50,15,52,55,41,38,59,55,57,68,68,56,62,66,64,61,54,52,56,37,45,72,75,65,49,50,70,69,53,42,42,65,69,43,50,47,62,72,42,40,66,60,52,48,50,49,44,50,54,43,39,54,54,32,61,42,40,41,68,68,36,38,73,74,18,37,90,66,4,36,31,92,43,38,36,22,19,48,43,41,51,28,42,40,28,34,75,68,64,39,30,32,7,43,17,37,24,49,46,49,54,50,41,50,52,51,50,52,53,49,52,52,56,53,54,60,50,55,59,55,72,77,97